Protein AF-A0A1V5TXT2-F1 (afdb_monomer)

Radius of gyration: 29.84 Å; Cα contacts (8 Å, |Δi|>4): 526; chains: 1; bounding box: 77×45×78 Å

Nearest PDB structures (foldseek):
  5nx9-assembly1_C  TM=4.075E-01  e=1.851E-10  Homo sapiens neanderthalensis
  2j91-assembly1_C  TM=4.060E-01  e=3.043E-10  Homo sapiens
  5nx8-assembly1_B  TM=3.836E-01  e=1.946E-10  Homo sapiens neanderthalensis
  2vd6-assembly1_D  TM=3.858E-01  e=4.308E-10  Homo sapiens
  5nx8-assembly1_D  TM=3.801E-01  e=7.441E-10  Homo sapiens neanderthalensis

Secondary structure (DSSP, 8-state):
-PPP-SS---TTHHHH--HHHHHHTSHHHHHHHHHHHHHHHHHHHHHTT-S--HHHHHHHHHTSS---HHHHHHHHHHHS-HHHHHHHHHHHH-TTTTTTTTTT--HHHHHHHHHHHHHHHHHHHHHHHHHHHHHHHHHHHHHHSSS-EEEEEE-TT--EEEEEESSHHHHHHHHHHHHHHHHHHHHHT-----SEEEEEEESSSSEE--TTEEEEEGGGGSSS--HHHHHHHHHHHHTTTBTTTBB--TTT-GGGTHHHHHHHHHHHHHHHH-HHHHHHHHHHHHGGGTT----S-TT--GGG--TTHHIIIIIIIHHHHHHHHHHHH-HHHHHHHHHHHHHHHTTSB--HHHHHHHHHHHHTS--HHHHHHHHSPP-

Foldseek 3Di:
DPDDQQFADDPCCVPDNDPVLRRLPGNQNLLLLLLVLQLVVLVVCVVVPHPRDPLLSVQSVVCSRVQPVVQLVVVCVVVVDNLRSSLVRSCVSRVVNSVSRQVPHDPCSSVVVSVVVSVVVVVVVVVVVVVVVVVVVVVVVVVPDDPWDWDWDAAPLQAIEIETAPDVVLRVVLRVLLSLLQNVCCVLANHQPDNAAYEYEDCDAAKDQPARYIYGHNCCSDDDDNLSVSLRSNLSSLCSQECNFANEDCFQFVLSRQLVSSLRSLVSSCVPVNDVSSVVVLCVVCVVVPPPAQPAFLRGGPVVDDDCNVVCRRHVLSVVLVVVLCVVLDRNLSSQLNNQLSVVRGNHYDYPVSSQVSSCVSSVHRCPVVNVQSRDRDD

pLDDT: mean 94.79, std 6.19, range [45.75, 98.81]

Sequence (379 aa):
MAKDTSVYVSPLVERFATAEMARLWSADRKFSTWRRCWVALAEAERELGLNVTEEQIAEMRAHLDDIDYAAAEAYERKTRHDVMAHIHAFGDVAPLARPIIHLGATSCYVGDNTDLILIREGLDLLLAKAAAVLAKLRDFALALMKEPYVETRQSAAGTAVTAFGTSKKRAVYSADAAVAALDYFSRNIGTYPYDTFFVVPFDMGGGMEYPGLVMLCERDLHGDDLSGAALVIGHEAAHQWFYSVVGSDQINAPWLDESLVEFLGFDFLRAYLGDEAAFARREARYGSLEGYKRTKRIDSALYDFAGSEYFLIVYASGCAMYDELYRELGRDAFFEALATYFNANSFSIADRDDLVAAFSEAAGGDMARWFEQRLAVPS

Structure (mmCIF, N/CA/C/O backbone):
data_AF-A0A1V5TXT2-F1
#
_entry.id   AF-A0A1V5TXT2-F1
#
loop_
_atom_site.group_PDB
_atom_site.id
_atom_site.type_symbol
_atom_site.label_atom_id
_atom_site.label_alt_id
_atom_site.label_comp_id
_atom_site.label_asym_id
_atom_site.label_entity_id
_atom_site.label_seq_id
_atom_site.pdbx_PDB_ins_code
_atom_site.Cartn_x
_atom_site.Cartn_y
_atom_site.Cartn_z
_atom_site.occupancy
_atom_site.B_iso_or_equiv
_atom_site.auth_seq_id
_atom_site.auth_comp_id
_atom_site.auth_asym_id
_atom_site.auth_atom_id
_atom_site.pdbx_PDB_model_num
ATOM 1 N N . MET A 1 1 ? 47.552 4.768 -17.319 1.00 45.75 1 MET A N 1
ATOM 2 C CA . MET A 1 1 ? 46.898 3.517 -16.878 1.00 45.75 1 MET A CA 1
ATOM 3 C C . MET A 1 1 ? 45.575 3.434 -17.613 1.00 45.75 1 MET A C 1
ATOM 5 O O . MET A 1 1 ? 44.965 4.483 -17.786 1.00 45.75 1 MET A O 1
ATOM 9 N N . ALA A 1 2 ? 45.184 2.259 -18.113 1.00 60.38 2 ALA A N 1
ATOM 10 C CA . ALA A 1 2 ? 43.850 2.091 -18.687 1.00 60.38 2 ALA A CA 1
ATOM 11 C C . ALA A 1 2 ? 42.800 2.422 -17.614 1.00 60.38 2 ALA A C 1
ATOM 13 O O . ALA A 1 2 ? 43.021 2.126 -16.437 1.00 60.38 2 ALA A O 1
ATOM 14 N N . LYS A 1 3 ? 41.714 3.096 -18.000 1.00 77.31 3 LYS A N 1
ATOM 15 C CA . LYS A 1 3 ? 40.593 3.370 -17.098 1.00 77.31 3 LYS A CA 1
ATOM 16 C C . LYS A 1 3 ? 39.949 2.029 -16.738 1.00 77.31 3 LYS A C 1
ATOM 18 O O . LYS A 1 3 ? 39.668 1.250 -17.640 1.00 77.31 3 LYS A O 1
ATOM 23 N N . ASP A 1 4 ? 39.756 1.755 -15.450 1.00 88.00 4 ASP A N 1
ATOM 24 C CA . ASP A 1 4 ? 38.988 0.585 -15.020 1.00 88.00 4 ASP A CA 1
ATOM 25 C C . ASP A 1 4 ? 37.528 0.768 -15.460 1.00 88.00 4 ASP A C 1
ATOM 27 O O . ASP A 1 4 ? 36.887 1.760 -15.103 1.00 88.00 4 ASP A O 1
ATOM 31 N N . THR A 1 5 ? 37.037 -0.143 -16.299 1.00 93.19 5 THR A N 1
ATOM 32 C CA . THR A 1 5 ? 35.681 -0.125 -16.864 1.00 93.19 5 THR A CA 1
ATOM 33 C C . THR A 1 5 ? 34.723 -1.048 -16.122 1.00 93.19 5 THR A C 1
ATOM 35 O O . THR A 1 5 ? 33.522 -1.000 -16.393 1.00 93.19 5 THR A O 1
ATOM 38 N N . SER A 1 6 ? 35.232 -1.825 -15.160 1.00 94.00 6 SER A N 1
ATOM 39 C CA . SER A 1 6 ? 34.480 -2.846 -14.429 1.00 94.00 6 SER A CA 1
ATOM 40 C C . SER A 1 6 ? 33.659 -2.282 -13.270 1.00 94.00 6 SER A C 1
ATOM 42 O O . SER A 1 6 ? 32.734 -2.936 -12.786 1.00 94.00 6 SER A O 1
ATOM 44 N N . VAL A 1 7 ? 33.939 -1.043 -12.858 1.00 94.12 7 VAL A N 1
ATOM 45 C CA . VAL A 1 7 ? 33.207 -0.311 -11.819 1.00 94.12 7 VAL A CA 1
ATOM 46 C C . VAL A 1 7 ? 32.865 1.104 -12.272 1.00 94.12 7 VAL A C 1
ATOM 48 O O . VAL A 1 7 ? 33.622 1.760 -12.988 1.00 94.12 7 VAL A O 1
ATOM 51 N N . TYR A 1 8 ? 31.712 1.601 -11.836 1.00 92.94 8 TYR A N 1
ATOM 52 C CA . TYR A 1 8 ? 31.386 3.015 -11.937 1.00 92.94 8 TYR A CA 1
ATOM 53 C C . TYR A 1 8 ? 32.219 3.819 -10.936 1.00 92.94 8 TYR A C 1
ATOM 55 O O . TYR A 1 8 ? 32.380 3.411 -9.787 1.00 92.94 8 TYR A O 1
ATOM 63 N N . VAL A 1 9 ? 32.725 4.980 -11.353 1.00 89.56 9 VAL A N 1
ATOM 64 C CA . VAL A 1 9 ? 33.600 5.815 -10.521 1.00 89.56 9 VAL A CA 1
ATOM 65 C C . VAL A 1 9 ? 32.997 7.204 -10.366 1.00 89.56 9 VAL A C 1
ATOM 67 O O . VAL A 1 9 ? 32.834 7.941 -11.338 1.00 89.56 9 VAL A O 1
ATOM 70 N N . SER A 1 10 ? 32.693 7.571 -9.123 1.00 90.81 10 SER A N 1
ATOM 71 C CA . SER A 1 10 ? 32.385 8.941 -8.716 1.00 90.81 10 SER A CA 1
ATOM 72 C C . SER A 1 10 ? 32.720 9.130 -7.230 1.00 90.81 10 SER A C 1
ATOM 74 O O . SER A 1 10 ? 32.700 8.149 -6.480 1.00 90.81 10 SER A O 1
ATOM 76 N N . PRO A 1 11 ? 32.949 10.371 -6.754 1.00 92.44 11 PRO A N 1
ATOM 77 C CA . PRO A 1 11 ? 33.232 10.627 -5.338 1.00 92.44 11 PRO A CA 1
ATOM 78 C C . PRO A 1 11 ? 32.154 10.116 -4.366 1.00 92.44 11 PRO A C 1
ATOM 80 O O . PRO A 1 11 ? 32.441 9.880 -3.194 1.00 92.44 11 PRO A O 1
ATOM 83 N N . LEU A 1 12 ? 30.907 9.968 -4.831 1.00 89.00 12 LEU A N 1
ATOM 84 C CA . LEU A 1 12 ? 29.814 9.400 -4.038 1.00 89.00 12 LEU A CA 1
ATOM 85 C C . LEU A 1 12 ? 29.870 7.871 -4.023 1.00 89.00 12 LEU A C 1
ATOM 87 O O . LEU A 1 12 ? 29.704 7.262 -2.967 1.00 89.00 12 LEU A O 1
ATOM 91 N N . VAL A 1 13 ? 30.141 7.252 -5.173 1.00 90.12 13 VAL A N 1
ATOM 92 C CA . VAL A 1 13 ? 30.219 5.791 -5.291 1.00 90.12 13 VAL A CA 1
ATOM 93 C C . VAL A 1 13 ? 31.372 5.232 -4.465 1.00 90.12 13 VAL A C 1
ATOM 95 O O . VAL A 1 13 ? 31.162 4.277 -3.725 1.00 90.12 13 VAL A O 1
ATOM 98 N N . GLU A 1 14 ? 32.534 5.885 -4.472 1.00 88.94 14 GLU A N 1
ATOM 99 C CA . GLU A 1 14 ? 33.699 5.473 -3.672 1.00 88.94 14 GLU A CA 1
ATOM 100 C C . GLU A 1 14 ? 33.446 5.489 -2.155 1.00 88.94 14 GLU A C 1
ATOM 102 O O . GLU A 1 14 ? 34.119 4.782 -1.407 1.00 88.94 14 GLU A O 1
ATOM 107 N N . ARG A 1 15 ? 32.486 6.297 -1.686 1.00 90.69 15 ARG A N 1
ATOM 108 C CA . ARG A 1 15 ? 32.181 6.455 -0.256 1.00 90.69 15 ARG A CA 1
ATOM 109 C C . ARG A 1 15 ? 31.021 5.593 0.219 1.00 90.69 15 ARG A C 1
ATOM 111 O O . ARG A 1 15 ? 31.038 5.154 1.365 1.00 90.69 15 ARG A O 1
ATOM 118 N N . PHE A 1 16 ? 30.002 5.412 -0.618 1.00 89.81 16 PHE A N 1
ATOM 119 C CA . PHE A 1 16 ? 28.700 4.909 -0.169 1.00 89.81 16 PHE A CA 1
ATOM 120 C C . PHE A 1 16 ? 28.217 3.667 -0.912 1.00 89.81 16 PHE A C 1
ATOM 122 O O . PHE A 1 16 ? 27.402 2.919 -0.372 1.00 89.81 16 PHE A O 1
ATOM 129 N N . ALA A 1 17 ? 28.673 3.432 -2.144 1.00 90.81 17 ALA A N 1
ATOM 130 C CA . ALA A 1 17 ? 28.147 2.330 -2.932 1.00 90.81 17 ALA A CA 1
ATOM 131 C C . ALA A 1 17 ? 28.806 1.007 -2.538 1.00 90.81 17 ALA A C 1
ATOM 133 O O . ALA A 1 17 ? 30.019 0.902 -2.367 1.00 90.81 17 ALA A O 1
ATOM 134 N N . THR A 1 18 ? 27.997 -0.046 -2.461 1.00 93.06 18 THR A N 1
ATOM 135 C CA . THR A 1 18 ? 28.538 -1.407 -2.392 1.00 93.06 18 THR A CA 1
ATOM 136 C C . THR A 1 18 ? 29.238 -1.780 -3.699 1.00 93.06 18 THR A C 1
ATOM 138 O O . THR A 1 18 ? 28.861 -1.296 -4.767 1.00 93.06 18 THR A O 1
ATOM 141 N N . ALA A 1 19 ? 30.207 -2.698 -3.634 1.00 93.69 19 ALA A N 1
ATOM 142 C CA . ALA A 1 19 ? 30.927 -3.173 -4.817 1.00 93.69 19 ALA A CA 1
ATOM 143 C C . ALA A 1 19 ? 29.996 -3.772 -5.891 1.00 93.69 19 ALA A C 1
ATOM 145 O O . ALA A 1 19 ? 30.265 -3.645 -7.080 1.00 93.69 19 ALA A O 1
ATOM 146 N N . GLU A 1 20 ? 28.893 -4.404 -5.482 1.00 94.88 20 GLU A N 1
ATOM 147 C CA . GLU A 1 20 ? 27.869 -4.952 -6.385 1.00 94.88 20 GLU A CA 1
ATOM 148 C C . GLU A 1 20 ? 27.181 -3.843 -7.185 1.00 94.88 20 GLU A C 1
ATOM 150 O O . GLU A 1 20 ? 27.159 -3.895 -8.411 1.00 94.88 20 GLU A O 1
ATOM 155 N N . MET A 1 21 ? 26.702 -2.804 -6.494 1.00 95.62 21 MET A N 1
ATOM 156 C CA . MET A 1 21 ? 26.059 -1.650 -7.126 1.00 95.62 21 MET A CA 1
ATOM 157 C C . MET A 1 21 ? 27.046 -0.885 -8.020 1.00 95.62 21 MET A C 1
ATOM 159 O O . MET A 1 21 ? 26.708 -0.515 -9.138 1.00 95.62 21 MET A O 1
ATOM 163 N N . ALA A 1 22 ? 28.291 -0.693 -7.576 1.00 95.75 22 ALA A N 1
ATOM 164 C CA . ALA A 1 22 ? 29.312 -0.028 -8.387 1.00 95.75 22 ALA A CA 1
ATOM 165 C C . ALA A 1 22 ? 29.625 -0.800 -9.681 1.00 95.75 22 ALA A C 1
ATOM 167 O O . ALA A 1 22 ? 29.788 -0.184 -10.733 1.00 95.75 22 ALA A O 1
ATOM 168 N N . ARG A 1 23 ? 29.676 -2.139 -9.627 1.00 96.31 23 ARG A N 1
ATOM 169 C CA . ARG A 1 23 ? 29.840 -2.982 -10.821 1.00 96.31 23 ARG A CA 1
ATOM 170 C C . ARG A 1 23 ? 28.632 -2.923 -11.747 1.00 96.31 23 ARG A C 1
ATOM 172 O O . ARG A 1 23 ? 28.827 -2.910 -12.953 1.00 96.31 23 ARG A O 1
ATOM 179 N N . LEU A 1 24 ? 27.411 -2.879 -11.209 1.00 96.69 24 LEU A N 1
ATOM 180 C CA . LEU A 1 24 ? 26.180 -2.839 -12.004 1.00 96.69 24 LEU A CA 1
ATOM 181 C C . LEU A 1 24 ? 26.123 -1.621 -12.937 1.00 96.69 24 LEU A C 1
ATOM 183 O O . LEU A 1 24 ? 25.727 -1.745 -14.090 1.00 96.69 24 LEU A O 1
ATOM 187 N N . TRP A 1 25 ? 26.574 -0.467 -12.452 1.00 96.19 25 TRP A N 1
ATOM 188 C CA . TRP A 1 25 ? 26.575 0.792 -13.204 1.00 96.19 25 TRP A CA 1
ATOM 189 C C . TRP A 1 25 ? 27.861 1.034 -14.006 1.00 96.19 25 TRP A C 1
ATOM 191 O O . TRP A 1 25 ? 28.105 2.144 -14.481 1.00 96.19 25 TRP A O 1
ATOM 201 N N . SER A 1 26 ? 28.722 0.025 -14.129 1.00 96.50 26 SER A N 1
ATOM 202 C CA . SER A 1 26 ? 30.001 0.152 -14.819 1.00 96.50 26 SER A CA 1
ATOM 203 C C . SER A 1 26 ? 29.845 0.325 -16.332 1.00 96.50 26 SER A C 1
ATOM 205 O O . SER A 1 26 ? 28.794 0.042 -16.914 1.00 96.50 26 SER A O 1
ATOM 207 N N . ALA A 1 27 ? 30.918 0.772 -16.990 1.00 96.38 27 ALA A N 1
ATOM 208 C CA . ALA A 1 27 ? 30.947 0.844 -18.448 1.00 96.38 27 ALA A CA 1
ATOM 209 C C . ALA A 1 27 ? 30.766 -0.554 -19.065 1.00 96.38 27 ALA A C 1
ATOM 211 O O . ALA A 1 27 ? 29.972 -0.701 -19.995 1.00 96.38 27 ALA A O 1
ATOM 212 N N . ASP A 1 28 ? 31.403 -1.579 -18.485 1.00 97.00 28 ASP A N 1
ATOM 213 C CA . ASP A 1 28 ? 31.273 -2.965 -18.946 1.00 97.00 28 ASP A CA 1
ATOM 214 C C . ASP A 1 28 ? 29.816 -3.417 -18.918 1.00 97.00 28 ASP A C 1
ATOM 216 O O . ASP A 1 28 ? 29.315 -3.951 -19.907 1.00 97.00 28 ASP A O 1
ATOM 220 N N . ARG A 1 29 ? 29.083 -3.149 -17.830 1.00 97.56 29 ARG A N 1
ATOM 221 C CA . ARG A 1 29 ? 27.659 -3.501 -17.740 1.00 97.56 29 ARG A CA 1
ATOM 222 C C . ARG A 1 29 ? 26.795 -2.692 -18.695 1.00 97.56 29 ARG A C 1
ATOM 224 O O . ARG A 1 29 ? 25.977 -3.291 -19.391 1.00 97.56 29 ARG A O 1
ATOM 231 N N . LYS A 1 30 ? 26.998 -1.377 -18.795 1.00 97.38 30 LYS A N 1
ATOM 232 C CA . LYS A 1 30 ? 26.235 -0.522 -19.716 1.00 97.38 30 LYS A CA 1
ATOM 233 C C . LYS A 1 30 ? 26.370 -1.003 -21.161 1.00 97.38 30 LYS A C 1
ATOM 235 O O . LYS A 1 30 ? 25.377 -1.322 -21.810 1.00 97.38 30 LYS A O 1
ATOM 240 N N . PHE A 1 31 ? 27.593 -1.084 -21.670 1.00 97.88 31 PHE A N 1
ATOM 241 C CA . PHE A 1 31 ? 27.813 -1.328 -23.094 1.00 97.88 31 PHE A CA 1
ATOM 242 C C . PHE A 1 31 ? 27.640 -2.800 -23.485 1.00 97.88 31 PHE A C 1
ATOM 244 O O . PHE A 1 31 ? 27.242 -3.087 -24.613 1.00 97.88 31 PHE A O 1
ATOM 251 N N . SER A 1 32 ? 27.844 -3.741 -22.561 1.00 98.19 32 SER A N 1
ATOM 252 C CA . SER A 1 32 ? 27.487 -5.143 -22.804 1.00 98.19 32 SER A CA 1
ATOM 253 C C . SER A 1 32 ? 25.967 -5.357 -22.801 1.00 98.19 32 SER A C 1
ATOM 255 O O . SER A 1 32 ? 25.457 -6.228 -23.511 1.00 98.19 32 SER A O 1
ATOM 257 N N . THR A 1 33 ? 25.214 -4.536 -22.058 1.00 98.50 33 THR A N 1
ATOM 258 C CA . THR A 1 33 ? 23.745 -4.501 -22.130 1.00 98.50 33 THR A CA 1
ATOM 259 C C . THR A 1 33 ? 23.278 -3.885 -23.447 1.00 98.50 33 THR A C 1
ATOM 261 O O . THR A 1 33 ? 22.388 -4.443 -24.077 1.00 98.50 33 THR A O 1
ATOM 264 N N . TRP A 1 34 ? 23.950 -2.842 -23.952 1.00 98.50 34 TRP A N 1
ATOM 265 C CA . TRP A 1 34 ? 23.673 -2.292 -25.289 1.00 98.50 34 TRP A CA 1
ATOM 266 C C . TRP A 1 34 ? 23.773 -3.359 -26.381 1.00 98.50 34 TRP A C 1
ATOM 268 O O . TRP A 1 34 ? 22.860 -3.501 -27.196 1.00 98.50 34 TRP A O 1
ATOM 278 N N . ARG A 1 35 ? 24.850 -4.159 -26.365 1.00 98.56 35 ARG A N 1
ATOM 279 C CA . ARG A 1 35 ? 25.027 -5.269 -27.313 1.00 98.56 35 ARG A CA 1
ATOM 280 C C . ARG A 1 35 ? 23.907 -6.307 -27.200 1.00 98.56 35 ARG A C 1
ATOM 282 O O . ARG A 1 35 ? 23.384 -6.735 -28.225 1.00 98.56 35 ARG A O 1
ATOM 289 N N . ARG A 1 36 ? 23.475 -6.648 -25.980 1.00 98.56 36 ARG A N 1
ATOM 290 C CA . ARG A 1 36 ? 22.319 -7.535 -25.740 1.00 98.56 36 ARG A CA 1
ATOM 291 C C . ARG A 1 36 ? 21.001 -6.944 -26.253 1.00 98.56 36 ARG A C 1
ATOM 293 O O . ARG A 1 36 ? 20.228 -7.674 -26.862 1.00 98.56 36 ARG A O 1
ATOM 300 N N . CYS A 1 37 ? 20.762 -5.642 -26.079 1.00 98.50 37 CYS A N 1
ATOM 301 C CA . CYS A 1 37 ? 19.596 -4.965 -26.651 1.00 98.50 37 CYS A CA 1
ATOM 302 C C . CYS A 1 37 ? 19.606 -5.030 -28.184 1.00 98.50 37 CYS A C 1
ATOM 304 O O . CYS A 1 37 ? 18.587 -5.345 -28.782 1.00 98.50 37 CYS A O 1
ATOM 306 N N . TRP A 1 38 ? 20.745 -4.797 -28.843 1.00 98.62 38 TRP A N 1
ATOM 307 C CA . TRP A 1 38 ? 20.820 -4.938 -30.303 1.00 98.62 38 TRP A CA 1
ATOM 308 C C . TRP A 1 38 ? 20.618 -6.377 -30.782 1.00 98.62 38 TRP A C 1
ATOM 310 O O . TRP A 1 38 ? 20.016 -6.571 -31.832 1.00 98.62 38 TRP A O 1
ATOM 320 N N . VAL A 1 39 ? 21.078 -7.378 -30.026 1.00 98.69 39 VAL A N 1
ATOM 321 C CA . VAL A 1 39 ? 20.761 -8.785 -30.318 1.00 98.69 39 VAL A CA 1
ATOM 322 C C . VAL A 1 39 ? 19.252 -9.029 -30.225 1.00 98.69 39 VAL A C 1
ATOM 324 O O . VAL A 1 39 ? 18.678 -9.568 -31.165 1.00 98.69 39 VAL A O 1
ATOM 327 N N . ALA A 1 40 ? 18.600 -8.570 -29.153 1.00 98.44 40 ALA A N 1
ATOM 328 C CA . ALA A 1 40 ? 17.153 -8.713 -28.983 1.00 98.44 40 ALA A CA 1
ATOM 329 C C . ALA A 1 40 ? 16.355 -7.989 -30.084 1.00 98.44 40 ALA A C 1
ATOM 331 O O . ALA A 1 40 ? 15.336 -8.497 -30.546 1.00 98.44 40 ALA A O 1
ATOM 332 N N . LEU A 1 41 ? 16.831 -6.824 -30.540 1.00 98.44 41 LEU A N 1
ATOM 333 C CA . LEU A 1 41 ? 16.261 -6.118 -31.688 1.00 98.44 41 LEU A CA 1
ATOM 334 C C . LEU A 1 41 ? 16.329 -6.975 -32.954 1.00 98.44 41 LEU A C 1
ATOM 336 O O . LEU A 1 41 ? 15.306 -7.195 -33.592 1.00 98.44 41 LEU A O 1
ATOM 340 N N . ALA A 1 42 ? 17.517 -7.488 -33.284 1.00 98.56 42 ALA A N 1
ATOM 341 C CA . ALA A 1 42 ? 17.733 -8.305 -34.474 1.00 98.56 42 ALA A CA 1
ATOM 342 C C . ALA A 1 42 ? 16.903 -9.603 -34.442 1.00 98.56 42 ALA A C 1
ATOM 344 O O . ALA A 1 42 ? 16.357 -10.019 -35.463 1.00 98.56 42 ALA A O 1
ATOM 345 N N . GLU A 1 43 ? 16.766 -10.227 -33.269 1.00 98.56 43 GLU A N 1
ATOM 346 C CA . GLU A 1 43 ? 15.893 -11.387 -33.052 1.00 98.56 43 GLU A CA 1
ATOM 347 C C . GLU A 1 43 ? 14.426 -11.047 -33.338 1.00 98.56 43 GLU A C 1
ATOM 349 O O . GLU A 1 43 ? 13.789 -11.733 -34.138 1.00 98.56 43 GLU A O 1
ATOM 354 N N . ALA A 1 44 ? 13.913 -9.952 -32.770 1.00 98.31 44 ALA A N 1
ATOM 355 C CA . ALA A 1 44 ? 12.540 -9.509 -32.998 1.00 98.31 44 ALA A CA 1
ATOM 356 C C . ALA A 1 44 ? 12.284 -9.132 -34.470 1.00 98.31 44 ALA A C 1
ATOM 358 O O . ALA A 1 44 ? 11.255 -9.488 -35.042 1.00 98.31 44 ALA A O 1
ATOM 359 N N . GLU A 1 45 ? 13.226 -8.447 -35.119 1.00 98.44 45 GLU A N 1
ATOM 360 C CA . GLU A 1 45 ? 13.141 -8.108 -36.541 1.00 98.44 45 GLU A CA 1
ATOM 361 C C . GLU A 1 45 ? 13.097 -9.361 -37.425 1.00 98.44 45 GLU A C 1
ATOM 363 O O . GLU A 1 45 ? 12.285 -9.440 -38.352 1.00 98.44 45 GLU A O 1
ATOM 368 N N . ARG A 1 46 ? 13.919 -10.372 -37.116 1.00 98.19 46 ARG A N 1
ATOM 369 C CA . ARG A 1 46 ? 13.897 -11.672 -37.796 1.00 98.19 46 ARG A CA 1
ATOM 370 C C . ARG A 1 46 ? 12.560 -12.387 -37.602 1.00 98.19 46 ARG A C 1
ATOM 372 O O . ARG A 1 46 ? 12.005 -12.893 -38.576 1.00 98.19 46 ARG A O 1
ATOM 379 N N . GLU A 1 47 ? 12.035 -12.424 -36.378 1.00 98.31 47 GLU A N 1
ATOM 380 C CA . GLU A 1 47 ? 10.725 -13.019 -36.067 1.00 98.31 47 GLU A CA 1
ATOM 381 C C . GLU A 1 47 ? 9.583 -12.346 -36.841 1.00 98.31 47 GLU A C 1
ATOM 383 O O . GLU A 1 47 ? 8.649 -13.016 -37.282 1.00 98.31 47 GLU A O 1
ATOM 388 N N . LEU A 1 48 ? 9.692 -11.037 -37.078 1.00 97.94 48 LEU A N 1
ATOM 389 C CA . LEU A 1 48 ? 8.748 -10.249 -37.874 1.00 97.94 48 LEU A CA 1
ATOM 390 C C . LEU A 1 48 ? 8.977 -10.347 -39.395 1.00 97.94 48 LEU A C 1
ATOM 392 O O . LEU A 1 48 ? 8.211 -9.768 -40.168 1.00 97.94 48 LEU A O 1
ATOM 396 N N . GLY A 1 49 ? 9.991 -11.093 -39.845 1.00 97.31 49 GLY A N 1
ATOM 397 C CA . GLY A 1 49 ? 10.249 -11.380 -41.258 1.00 97.31 49 GLY A CA 1
ATOM 398 C C . GLY A 1 49 ? 11.162 -10.385 -41.980 1.00 97.31 49 GLY A C 1
ATOM 399 O O . GLY A 1 49 ? 11.195 -10.389 -43.214 1.00 97.31 49 GLY A O 1
ATOM 400 N N . LEU A 1 50 ? 11.907 -9.536 -41.261 1.00 97.56 50 LEU A N 1
ATOM 401 C CA . LEU A 1 50 ? 12.967 -8.729 -41.871 1.00 97.56 50 LEU A CA 1
ATOM 402 C C . LEU A 1 50 ? 14.132 -9.626 -42.315 1.00 97.56 50 LEU A C 1
ATOM 404 O O . LEU A 1 50 ? 14.325 -10.738 -41.823 1.00 97.56 50 LEU A O 1
ATOM 408 N N . ASN A 1 51 ? 14.929 -9.130 -43.265 1.00 97.12 51 ASN A N 1
ATOM 409 C CA . ASN A 1 51 ? 16.088 -9.843 -43.806 1.00 97.12 51 ASN A CA 1
ATOM 410 C C . ASN A 1 51 ? 17.279 -9.825 -42.827 1.00 97.12 51 ASN A C 1
ATOM 412 O O . ASN A 1 51 ? 18.297 -9.183 -43.085 1.00 97.12 51 ASN A O 1
ATOM 416 N N . VAL A 1 52 ? 17.114 -10.516 -41.702 1.00 98.31 52 VAL A N 1
ATOM 417 C CA . VAL A 1 52 ? 18.108 -10.742 -40.652 1.00 98.31 52 VAL A CA 1
ATOM 418 C C . VAL A 1 52 ? 18.376 -12.244 -40.577 1.00 98.31 52 VAL A C 1
ATOM 420 O O . VAL A 1 52 ? 17.449 -13.037 -40.391 1.00 98.31 52 VAL A O 1
ATOM 423 N N . THR A 1 53 ? 19.632 -12.660 -40.744 1.00 98.31 53 THR A N 1
ATOM 424 C CA . THR A 1 53 ? 19.997 -14.087 -40.735 1.00 98.31 53 THR A CA 1
ATOM 425 C C . THR A 1 53 ? 20.423 -14.562 -39.347 1.00 98.31 53 THR A C 1
ATOM 427 O O . THR A 1 53 ? 20.870 -13.779 -38.507 1.00 98.31 53 THR A O 1
ATOM 430 N N . GLU A 1 54 ? 20.305 -15.869 -39.096 1.00 98.19 54 GLU A N 1
ATOM 431 C CA . GLU A 1 54 ? 20.737 -16.455 -37.820 1.00 98.19 54 GLU A CA 1
ATOM 432 C C . GLU A 1 54 ? 22.253 -16.332 -37.629 1.00 98.19 54 GLU A C 1
ATOM 434 O O . GLU A 1 54 ? 22.724 -16.135 -36.515 1.00 98.19 54 GLU A O 1
ATOM 439 N N . GLU A 1 55 ? 23.028 -16.384 -38.714 1.00 98.44 55 GLU A N 1
ATOM 440 C CA . GLU A 1 55 ? 24.480 -16.206 -38.682 1.00 98.44 55 GLU A CA 1
ATOM 441 C C . GLU A 1 55 ? 24.870 -14.799 -38.217 1.00 98.44 55 GLU A C 1
ATOM 443 O O . GLU A 1 55 ? 25.826 -14.659 -37.457 1.00 98.44 55 GLU A O 1
ATOM 448 N N . GLN A 1 56 ? 24.116 -13.766 -38.615 1.00 98.62 56 GLN A N 1
ATOM 449 C CA . GLN A 1 56 ? 24.344 -12.399 -38.139 1.00 98.62 56 GLN A CA 1
ATOM 450 C C . GLN A 1 56 ? 24.067 -12.288 -36.633 1.00 98.62 56 GLN A C 1
ATOM 452 O O . GLN A 1 56 ? 24.894 -11.765 -35.889 1.00 98.62 56 GLN A O 1
ATOM 457 N N . ILE A 1 57 ? 22.941 -12.834 -36.159 1.00 98.69 57 ILE A N 1
ATOM 458 C CA . ILE A 1 57 ? 22.590 -12.840 -34.728 1.00 98.69 57 ILE A CA 1
ATOM 459 C C . ILE A 1 57 ? 23.628 -13.633 -33.915 1.00 98.69 57 ILE A C 1
ATOM 461 O O . ILE A 1 57 ? 24.058 -13.193 -32.846 1.00 98.69 57 ILE A O 1
ATOM 465 N N . ALA A 1 58 ? 24.068 -14.789 -34.419 1.00 98.62 58 ALA A N 1
ATOM 466 C CA . ALA A 1 58 ? 25.086 -15.614 -33.777 1.00 98.62 58 ALA A CA 1
ATOM 467 C C . ALA A 1 58 ? 26.436 -14.887 -33.664 1.00 98.62 58 ALA A C 1
ATOM 469 O O . ALA A 1 58 ? 27.076 -14.958 -32.614 1.00 98.62 58 ALA A O 1
ATOM 470 N N . GLU A 1 59 ? 26.843 -14.149 -34.702 1.00 98.38 59 GLU A N 1
ATOM 471 C CA . GLU A 1 59 ? 28.058 -13.326 -34.681 1.00 98.38 59 GLU A CA 1
ATOM 472 C C . GLU A 1 59 ? 27.964 -12.213 -33.624 1.00 98.38 59 GLU A C 1
ATOM 474 O O . GLU A 1 59 ? 28.897 -12.023 -32.846 1.00 98.38 59 GLU A O 1
ATOM 479 N N . MET A 1 60 ? 26.813 -11.540 -33.502 1.00 98.56 60 MET A N 1
ATOM 480 C CA . MET A 1 60 ? 26.593 -10.542 -32.444 1.00 98.56 60 MET A CA 1
ATOM 481 C C . MET A 1 60 ? 26.685 -11.157 -31.039 1.00 98.56 60 MET A C 1
ATOM 483 O O . MET A 1 60 ? 27.329 -10.591 -30.153 1.00 98.56 60 MET A O 1
ATOM 487 N N . ARG A 1 61 ? 26.070 -12.328 -30.820 1.00 98.56 61 ARG A N 1
ATOM 488 C CA . ARG A 1 61 ? 26.089 -13.037 -29.524 1.00 98.56 61 ARG A CA 1
ATOM 489 C C . ARG A 1 61 ? 27.491 -13.497 -29.109 1.00 98.56 61 ARG A C 1
ATOM 491 O O . ARG A 1 61 ? 27.761 -13.584 -27.913 1.00 98.56 61 ARG A O 1
ATOM 498 N N . ALA A 1 62 ? 28.380 -13.782 -30.060 1.00 98.38 62 ALA A N 1
ATOM 499 C CA . ALA A 1 62 ? 29.762 -14.172 -29.769 1.00 98.38 62 ALA A CA 1
ATOM 500 C C . ALA A 1 62 ? 30.589 -13.033 -29.147 1.00 98.38 62 ALA A C 1
ATOM 502 O O . ALA A 1 62 ? 31.573 -13.297 -28.458 1.00 98.38 62 ALA A O 1
ATOM 503 N N . HIS A 1 63 ? 30.156 -11.787 -29.346 1.00 98.06 63 HIS A N 1
ATOM 504 C CA . HIS A 1 63 ? 30.894 -10.586 -28.983 1.00 98.06 63 HIS A CA 1
ATOM 505 C C . HIS A 1 63 ? 30.080 -9.685 -28.039 1.00 98.06 63 HIS A C 1
ATOM 507 O O . HIS A 1 63 ? 29.939 -8.493 -28.281 1.00 98.06 63 HIS A O 1
ATOM 513 N N . LEU A 1 64 ? 29.469 -10.215 -26.971 1.00 98.19 64 LEU A N 1
ATOM 514 C CA . LEU A 1 64 ? 28.648 -9.396 -26.055 1.00 98.19 64 LEU A CA 1
ATOM 515 C C . LEU A 1 64 ? 29.458 -8.643 -24.991 1.00 98.19 64 LEU A C 1
ATOM 517 O O . LEU A 1 64 ? 29.078 -7.535 -24.613 1.00 98.19 64 LEU A O 1
ATOM 521 N N . ASP A 1 65 ? 30.551 -9.235 -24.511 1.00 97.06 65 ASP A N 1
ATOM 522 C CA . ASP A 1 65 ? 31.279 -8.768 -23.321 1.00 97.06 65 ASP A CA 1
ATOM 523 C C . ASP A 1 65 ? 32.738 -8.352 -23.618 1.00 97.06 65 ASP A C 1
ATOM 525 O O . ASP A 1 65 ? 33.437 -7.849 -22.742 1.00 97.06 65 ASP A O 1
ATOM 529 N N . ASP A 1 66 ? 33.209 -8.509 -24.858 1.00 95.81 66 ASP A N 1
ATOM 530 C CA . ASP A 1 66 ? 34.559 -8.165 -25.324 1.00 95.81 66 ASP A CA 1
ATOM 531 C C . ASP A 1 66 ? 34.598 -6.771 -25.980 1.00 95.81 66 ASP A C 1
ATOM 533 O O . ASP A 1 66 ? 34.715 -6.578 -27.195 1.00 95.81 66 ASP A O 1
ATOM 537 N N . ILE A 1 67 ? 34.427 -5.745 -25.155 1.00 96.62 67 ILE A N 1
ATOM 538 C CA . ILE A 1 67 ? 34.261 -4.371 -25.631 1.00 96.62 67 ILE A CA 1
ATOM 539 C C . ILE A 1 67 ? 35.622 -3.732 -25.917 1.00 96.62 67 ILE A C 1
ATOM 541 O O . ILE A 1 67 ? 36.409 -3.482 -25.006 1.00 96.62 67 ILE A O 1
ATOM 545 N N . ASP A 1 68 ? 35.882 -3.401 -27.185 1.00 96.44 68 ASP A N 1
ATOM 546 C CA . ASP A 1 68 ? 37.038 -2.584 -27.563 1.00 96.44 68 ASP A CA 1
ATOM 547 C C . ASP A 1 68 ? 36.737 -1.094 -27.340 1.00 96.44 68 ASP A C 1
ATOM 549 O O . ASP A 1 68 ? 36.244 -0.372 -28.215 1.00 96.44 68 ASP A O 1
ATOM 553 N N . TYR A 1 69 ? 37.036 -0.628 -26.130 1.00 96.12 69 TYR A N 1
ATOM 554 C CA . TYR A 1 69 ? 36.874 0.773 -25.747 1.00 96.12 69 TYR A CA 1
ATOM 555 C C . TYR A 1 69 ? 37.774 1.727 -26.535 1.00 96.12 69 TYR A C 1
ATOM 557 O O . TYR A 1 69 ? 37.378 2.863 -26.787 1.00 96.12 69 TYR A O 1
ATOM 565 N N . ALA A 1 70 ? 38.958 1.286 -26.969 1.00 96.38 70 ALA A N 1
ATOM 566 C CA . ALA A 1 70 ? 39.855 2.136 -27.746 1.00 96.38 70 ALA A CA 1
ATOM 567 C C . ALA A 1 70 ? 39.281 2.404 -29.147 1.00 96.38 70 ALA A C 1
ATOM 569 O O . ALA A 1 70 ? 39.352 3.537 -29.640 1.00 96.38 70 ALA A O 1
ATOM 570 N N . ALA A 1 71 ? 38.669 1.388 -29.765 1.00 97.19 71 ALA A N 1
ATOM 571 C CA . ALA A 1 71 ? 37.926 1.536 -31.012 1.00 97.19 71 ALA A CA 1
ATOM 572 C C . ALA A 1 71 ? 36.704 2.450 -30.832 1.00 97.19 71 ALA A C 1
ATOM 574 O O . ALA A 1 71 ? 36.534 3.393 -31.611 1.00 97.19 71 ALA A O 1
ATOM 575 N N . ALA A 1 72 ? 35.901 2.235 -29.783 1.00 97.31 72 ALA A N 1
ATOM 576 C CA . ALA A 1 72 ? 34.744 3.080 -29.480 1.00 97.31 72 ALA A CA 1
ATOM 577 C C . ALA A 1 72 ?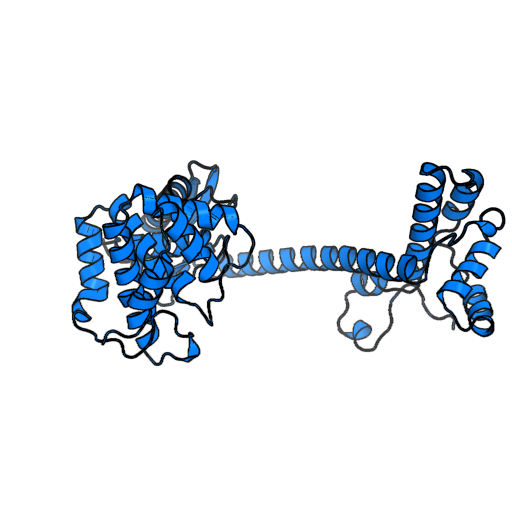 35.148 4.557 -29.302 1.00 97.31 72 ALA A C 1
ATOM 579 O O . ALA A 1 72 ? 34.629 5.421 -30.004 1.00 97.31 72 ALA A O 1
ATOM 580 N N . GLU A 1 73 ? 36.165 4.864 -28.493 1.00 96.81 73 GLU A N 1
ATOM 581 C CA . GLU A 1 73 ? 36.673 6.236 -28.328 1.00 96.81 73 GLU A CA 1
ATOM 582 C C . GLU A 1 73 ? 37.172 6.848 -29.652 1.00 96.81 73 GLU A C 1
ATOM 584 O O . GLU A 1 73 ? 37.019 8.048 -29.906 1.00 96.81 73 GLU A O 1
ATOM 589 N N . ALA A 1 74 ? 37.789 6.045 -30.526 1.00 97.69 74 ALA A N 1
ATOM 590 C CA . ALA A 1 74 ? 38.247 6.508 -31.832 1.00 97.69 74 ALA A CA 1
ATOM 591 C C . ALA A 1 74 ? 37.085 6.866 -32.769 1.00 97.69 74 ALA A C 1
ATOM 593 O O . ALA A 1 74 ? 37.187 7.860 -33.498 1.00 97.69 74 ALA A O 1
ATOM 594 N N . TYR A 1 75 ? 35.991 6.103 -32.748 1.00 98.25 75 TYR A N 1
ATOM 595 C CA . TYR A 1 75 ? 34.776 6.449 -33.482 1.00 98.25 75 TYR A CA 1
ATOM 596 C C . TYR A 1 75 ? 34.027 7.614 -32.848 1.00 98.25 75 TYR A C 1
ATOM 598 O O . TYR A 1 75 ? 33.519 8.459 -33.583 1.00 98.25 75 TYR A O 1
ATOM 606 N N . GLU A 1 76 ? 33.996 7.725 -31.524 1.00 97.50 76 GLU A N 1
ATOM 607 C CA . GLU A 1 76 ? 33.327 8.826 -30.828 1.00 97.50 76 GLU A CA 1
ATOM 608 C C . GLU A 1 76 ? 33.985 10.168 -31.162 1.00 97.50 76 GLU A C 1
ATOM 610 O O . GLU A 1 76 ? 33.295 11.137 -31.468 1.00 97.50 76 GLU A O 1
ATOM 615 N N . ARG A 1 77 ? 35.321 10.223 -31.265 1.00 97.44 77 ARG A N 1
ATOM 616 C CA . ARG A 1 77 ? 36.032 11.425 -31.748 1.00 97.44 77 ARG A CA 1
ATOM 617 C C . ARG A 1 77 ? 35.590 11.877 -33.147 1.00 97.44 77 ARG A C 1
ATOM 619 O O . ARG A 1 77 ? 35.670 13.069 -33.447 1.00 97.44 77 ARG A O 1
ATOM 626 N N . LYS A 1 78 ? 35.150 10.947 -34.003 1.00 96.88 78 LYS A N 1
ATOM 627 C CA . LYS A 1 78 ? 34.689 11.228 -35.375 1.00 96.88 78 LYS A CA 1
ATOM 628 C C . LYS A 1 78 ? 33.201 11.572 -35.421 1.00 96.88 78 LYS A C 1
ATOM 630 O O . LYS A 1 78 ? 32.819 12.541 -36.066 1.00 96.88 78 LYS A O 1
ATOM 635 N N . THR A 1 79 ? 32.381 10.768 -34.755 1.00 95.38 79 THR A N 1
ATOM 636 C CA . THR A 1 79 ? 30.912 10.844 -34.791 1.00 95.38 79 THR A CA 1
ATOM 637 C C . THR A 1 79 ? 30.353 11.877 -33.819 1.00 95.38 79 THR A C 1
ATOM 639 O O . THR A 1 79 ? 29.256 12.380 -34.035 1.00 95.38 79 THR A O 1
ATOM 642 N N . ARG A 1 80 ? 31.108 12.204 -32.760 1.00 95.69 80 ARG A N 1
ATOM 643 C CA . ARG A 1 80 ? 30.668 12.988 -31.596 1.00 95.69 80 ARG A CA 1
ATOM 644 C C . ARG A 1 80 ? 29.384 12.433 -30.968 1.00 95.69 80 ARG A C 1
ATOM 646 O O . ARG A 1 80 ? 28.569 13.199 -30.463 1.00 95.69 80 ARG A O 1
ATOM 653 N N . HIS A 1 81 ? 29.208 11.113 -31.043 1.00 95.44 81 HIS A N 1
ATOM 654 C CA . HIS A 1 81 ? 28.029 10.409 -30.558 1.00 95.44 81 HIS A CA 1
ATOM 655 C C . HIS A 1 81 ? 28.413 9.001 -30.084 1.00 95.44 81 HIS A C 1
ATOM 657 O O . HIS A 1 81 ? 28.874 8.172 -30.868 1.00 95.44 81 HIS A O 1
ATOM 663 N N . ASP A 1 82 ? 28.174 8.719 -28.807 1.00 95.19 82 ASP A N 1
ATOM 664 C CA . ASP A 1 82 ? 28.523 7.463 -28.131 1.00 95.19 82 ASP A CA 1
ATOM 665 C C . ASP A 1 82 ? 27.835 6.224 -28.737 1.00 95.19 82 ASP A C 1
ATOM 667 O O . ASP A 1 82 ? 28.508 5.259 -29.090 1.00 95.19 82 ASP A O 1
ATOM 671 N N . VAL A 1 83 ? 26.515 6.251 -28.949 1.00 97.19 83 VAL A N 1
ATOM 672 C CA . VAL A 1 83 ? 25.763 5.153 -29.585 1.00 97.19 83 VAL A CA 1
ATOM 673 C C . VAL A 1 83 ? 26.343 4.815 -30.955 1.00 97.19 83 VAL A C 1
ATOM 675 O O . VAL A 1 83 ? 26.697 3.664 -31.200 1.00 97.19 83 VAL A O 1
ATOM 678 N N . MET A 1 84 ? 26.535 5.814 -31.822 1.00 97.31 84 MET A N 1
ATOM 679 C CA . MET A 1 84 ? 27.128 5.594 -33.146 1.00 97.31 84 MET A CA 1
ATOM 680 C C . MET A 1 84 ? 28.542 5.020 -33.058 1.00 97.31 84 MET A C 1
ATOM 682 O O . MET A 1 84 ? 28.909 4.144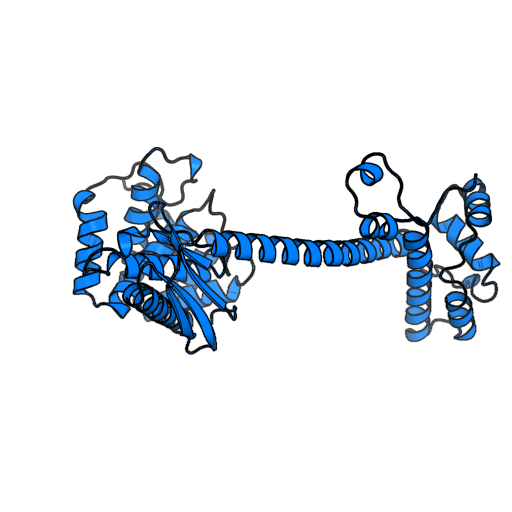 -33.842 1.00 97.31 84 MET A O 1
ATOM 686 N N . ALA A 1 85 ? 29.335 5.476 -32.092 1.00 97.94 85 ALA A N 1
ATOM 687 C CA . ALA A 1 85 ? 30.675 4.963 -31.874 1.00 97.94 85 ALA A CA 1
ATOM 688 C C . ALA A 1 85 ? 30.684 3.478 -31.489 1.00 97.94 85 ALA A C 1
ATOM 690 O O . ALA A 1 85 ? 31.443 2.693 -32.063 1.00 97.94 85 ALA A O 1
ATOM 691 N N . HIS A 1 86 ? 29.799 3.081 -30.573 1.00 98.12 86 HIS A N 1
ATOM 692 C CA . HIS A 1 86 ? 29.659 1.693 -30.146 1.00 98.12 86 HIS A CA 1
ATOM 693 C C . HIS A 1 86 ? 29.041 0.794 -31.229 1.00 98.12 86 HIS A C 1
ATOM 695 O O . HIS A 1 86 ? 29.442 -0.364 -31.327 1.00 98.12 86 HIS A O 1
ATOM 701 N N . ILE A 1 87 ? 28.157 1.314 -32.092 1.00 98.00 87 ILE A N 1
ATOM 702 C CA . ILE A 1 87 ? 27.659 0.596 -33.281 1.00 98.00 87 ILE A CA 1
ATOM 703 C C . ILE A 1 87 ? 28.818 0.252 -34.222 1.00 98.00 87 ILE A C 1
ATOM 705 O O . ILE A 1 87 ? 28.970 -0.899 -34.634 1.00 98.00 87 ILE A O 1
ATOM 709 N N . HIS A 1 88 ? 29.670 1.232 -34.543 1.00 98.19 88 HIS A N 1
ATOM 710 C CA . HIS A 1 88 ? 30.803 1.008 -35.440 1.00 98.19 88 HIS A CA 1
ATOM 711 C C . HIS A 1 88 ? 31.833 0.040 -34.853 1.00 98.19 88 HIS A C 1
ATOM 713 O O . HIS A 1 88 ? 32.260 -0.871 -35.566 1.00 98.19 88 HIS A O 1
ATOM 719 N N . ALA A 1 89 ? 32.174 0.201 -33.569 1.00 98.25 89 ALA A N 1
ATOM 720 C CA . ALA A 1 89 ? 33.093 -0.687 -32.862 1.00 98.25 89 ALA A CA 1
ATOM 721 C C . ALA A 1 89 ? 32.552 -2.123 -32.764 1.00 98.25 89 ALA A C 1
ATOM 723 O O . ALA A 1 89 ? 33.306 -3.078 -32.921 1.00 98.25 89 ALA A O 1
ATOM 724 N N . PHE A 1 90 ? 31.243 -2.299 -32.554 1.00 98.44 90 PHE A N 1
ATOM 725 C CA . PHE A 1 90 ? 30.636 -3.629 -32.553 1.00 98.44 90 PHE A CA 1
ATOM 726 C C . PHE A 1 90 ? 30.645 -4.254 -33.953 1.00 98.44 90 PHE A C 1
ATOM 728 O O . PHE A 1 90 ? 31.014 -5.412 -34.109 1.00 98.44 90 PHE A O 1
ATOM 735 N N . GLY A 1 91 ? 30.354 -3.471 -34.994 1.00 98.31 91 GLY A N 1
ATOM 736 C CA . GLY A 1 91 ? 30.428 -3.942 -36.377 1.00 98.31 91 GLY A CA 1
ATOM 737 C C . GLY A 1 91 ? 31.846 -4.234 -36.890 1.00 98.31 91 GLY A C 1
ATOM 738 O O . GLY A 1 91 ? 31.971 -4.839 -37.949 1.00 98.31 91 GLY A O 1
ATOM 739 N N . ASP A 1 92 ? 32.910 -3.789 -36.207 1.00 98.31 92 ASP A N 1
ATOM 740 C CA . ASP A 1 92 ? 34.291 -4.185 -36.541 1.00 98.31 92 ASP A CA 1
ATOM 741 C C . ASP A 1 92 ? 34.580 -5.636 -36.134 1.00 98.31 92 ASP A C 1
ATOM 743 O O . ASP A 1 92 ? 35.284 -6.340 -36.856 1.00 98.31 92 ASP A O 1
ATOM 747 N N . VAL A 1 93 ? 34.017 -6.085 -35.006 1.00 97.88 93 VAL A N 1
ATOM 748 C CA . VAL A 1 93 ? 34.147 -7.472 -34.523 1.00 97.88 93 VAL A CA 1
ATOM 749 C C . VAL A 1 93 ? 33.034 -8.386 -35.044 1.00 97.88 93 VAL A C 1
ATOM 751 O O . VAL A 1 93 ? 33.239 -9.590 -35.126 1.00 97.88 93 VAL A O 1
ATOM 754 N N . ALA A 1 94 ? 31.898 -7.816 -35.464 1.00 97.88 94 ALA A N 1
ATOM 755 C CA . ALA A 1 94 ? 30.769 -8.522 -36.072 1.00 97.88 94 ALA A CA 1
ATOM 756 C C . ALA A 1 94 ? 30.453 -7.986 -37.494 1.00 97.88 94 ALA A C 1
ATOM 758 O O . ALA A 1 94 ? 29.462 -7.270 -37.700 1.00 97.88 94 ALA A O 1
ATOM 759 N N . PRO A 1 95 ? 31.320 -8.252 -38.492 1.00 98.06 95 PRO A N 1
ATOM 760 C CA . PRO A 1 95 ? 31.189 -7.698 -39.839 1.00 98.06 95 PRO A CA 1
ATOM 761 C C . PRO A 1 95 ? 29.974 -8.208 -40.629 1.00 98.06 95 PRO A C 1
ATOM 763 O O . PRO A 1 95 ? 29.459 -7.453 -41.458 1.00 98.06 95 PRO A O 1
ATOM 766 N N . LEU A 1 96 ? 29.500 -9.441 -40.405 1.00 98.06 96 LEU A N 1
ATOM 767 C CA . LEU A 1 96 ? 28.277 -9.955 -41.038 1.00 98.06 96 LEU A CA 1
ATOM 768 C C . LEU A 1 96 ? 27.044 -9.229 -40.497 1.00 98.06 96 LEU A C 1
ATOM 770 O O . LEU A 1 96 ? 26.129 -8.912 -41.261 1.00 98.06 96 LEU A O 1
ATOM 774 N N . ALA A 1 97 ? 27.028 -8.934 -39.198 1.00 98.06 97 ALA A N 1
ATOM 775 C CA . ALA A 1 97 ? 25.935 -8.234 -38.538 1.00 98.06 97 ALA A CA 1
ATOM 776 C C . ALA A 1 97 ? 25.976 -6.708 -38.698 1.00 98.06 97 ALA A C 1
ATOM 778 O O . ALA A 1 97 ? 24.963 -6.047 -38.491 1.00 98.06 97 ALA A O 1
ATOM 779 N N . ARG A 1 98 ? 27.104 -6.116 -39.109 1.00 98.31 98 ARG A N 1
ATOM 780 C CA . ARG A 1 98 ? 27.251 -4.657 -39.280 1.00 98.31 98 ARG A CA 1
ATOM 781 C C . ARG A 1 98 ? 26.054 -3.947 -39.948 1.00 98.31 98 ARG A C 1
ATOM 783 O O . ARG A 1 98 ? 25.707 -2.873 -39.463 1.00 98.31 98 ARG A O 1
ATOM 790 N N . PRO A 1 99 ? 25.416 -4.471 -41.016 1.00 97.62 99 PRO A N 1
ATOM 791 C CA . PRO A 1 99 ? 24.275 -3.807 -41.656 1.00 97.62 99 PRO A CA 1
ATOM 792 C C . PRO A 1 99 ? 22.979 -3.804 -40.831 1.00 97.62 99 PRO A C 1
ATOM 794 O O . PRO A 1 99 ? 22.089 -3.014 -41.133 1.00 97.62 99 PRO A O 1
ATOM 797 N N . ILE A 1 100 ? 22.858 -4.697 -39.844 1.00 98.06 100 ILE A N 1
ATOM 798 C CA . ILE A 1 100 ? 21.645 -4.887 -39.033 1.00 98.06 100 ILE A CA 1
ATOM 799 C C . ILE A 1 100 ? 21.787 -4.328 -37.611 1.00 98.06 100 ILE A C 1
ATOM 801 O O . ILE A 1 100 ? 20.790 -4.153 -36.916 1.00 98.06 100 ILE A O 1
ATOM 805 N N . ILE A 1 101 ? 23.009 -4.016 -37.159 1.00 97.50 101 ILE A N 1
ATOM 806 C CA . ILE A 1 101 ? 23.216 -3.397 -35.845 1.00 97.50 101 ILE A CA 1
ATOM 807 C C . ILE A 1 101 ? 22.487 -2.048 -35.828 1.00 97.50 101 ILE A C 1
ATOM 809 O O . ILE A 1 101 ? 22.834 -1.138 -36.580 1.00 97.50 101 ILE A O 1
ATOM 813 N N . HIS A 1 102 ? 21.507 -1.922 -34.926 1.00 97.56 102 HIS A N 1
ATOM 814 C CA . HIS A 1 102 ? 20.677 -0.725 -34.746 1.00 97.56 102 HIS A CA 1
ATOM 815 C C . HIS A 1 102 ? 19.716 -0.409 -35.908 1.00 97.56 102 HIS A C 1
ATOM 817 O O . HIS A 1 102 ? 19.266 0.732 -36.039 1.00 97.56 102 HIS A O 1
ATOM 823 N N . LEU A 1 103 ? 19.384 -1.398 -36.747 1.00 97.00 103 LEU A N 1
ATOM 824 C CA . LEU A 1 103 ? 18.421 -1.230 -37.835 1.00 97.00 103 LEU A CA 1
ATOM 825 C C . LEU A 1 103 ? 17.076 -0.716 -37.297 1.00 97.00 103 LEU A C 1
ATOM 827 O O . LEU A 1 103 ? 16.558 -1.206 -36.303 1.00 97.00 103 LEU A O 1
ATOM 831 N N . GLY A 1 104 ? 16.555 0.358 -37.900 1.00 94.88 104 GLY A N 1
ATOM 832 C CA . GLY A 1 104 ? 15.258 0.938 -37.528 1.00 94.88 104 GLY A CA 1
ATOM 833 C C . GLY A 1 104 ? 15.160 1.545 -36.118 1.00 94.88 104 GLY A C 1
ATOM 834 O O . GLY A 1 104 ? 14.109 2.083 -35.773 1.00 94.88 104 GLY A O 1
ATOM 835 N N . ALA A 1 105 ? 16.227 1.502 -35.316 1.00 96.31 105 ALA A N 1
ATOM 836 C CA . ALA A 1 105 ? 16.232 1.954 -33.932 1.00 96.31 105 ALA A CA 1
ATOM 837 C C . ALA A 1 105 ? 16.802 3.372 -33.773 1.00 96.31 105 ALA A C 1
ATOM 839 O O . ALA A 1 105 ? 17.558 3.877 -34.601 1.00 96.31 105 ALA A O 1
ATOM 840 N N . THR A 1 106 ? 16.425 4.021 -32.672 1.00 96.19 106 THR A N 1
ATOM 841 C CA . THR A 1 106 ? 16.990 5.302 -32.228 1.00 96.19 106 THR A CA 1
ATOM 842 C C . THR A 1 106 ? 17.857 5.090 -30.991 1.00 96.19 106 THR A C 1
ATOM 844 O O . THR A 1 106 ? 17.730 4.075 -30.305 1.00 96.19 106 THR A O 1
ATOM 847 N N . SER A 1 107 ? 18.687 6.070 -30.628 1.00 95.75 107 SER A N 1
ATOM 848 C CA . SER A 1 107 ? 19.491 6.027 -29.396 1.00 95.75 107 SER A CA 1
ATOM 849 C C . SER A 1 107 ? 18.659 5.745 -28.134 1.00 95.75 107 SER A C 1
ATOM 851 O O . SER A 1 107 ? 19.142 5.058 -27.237 1.00 95.75 107 SER A O 1
ATOM 853 N N . CYS A 1 108 ? 17.397 6.191 -28.089 1.00 95.81 108 CYS A N 1
ATOM 854 C CA . CYS A 1 108 ? 16.470 5.907 -26.987 1.00 95.81 108 CYS A CA 1
ATOM 855 C C . CYS A 1 108 ? 16.169 4.411 -26.847 1.00 95.81 108 CYS A C 1
ATOM 857 O O . CYS A 1 108 ? 16.058 3.920 -25.732 1.00 95.81 108 CYS A O 1
ATOM 859 N N . TYR A 1 109 ? 16.117 3.653 -27.952 1.00 97.00 109 TYR A N 1
ATOM 860 C CA . TYR A 1 109 ? 15.928 2.204 -27.875 1.00 97.00 109 TYR A CA 1
ATOM 861 C C . TYR A 1 109 ? 17.017 1.546 -27.024 1.00 97.00 109 TYR A C 1
ATOM 863 O O . TYR A 1 109 ? 16.710 0.743 -26.153 1.00 97.00 109 TYR A O 1
ATOM 871 N N . VAL A 1 110 ? 18.290 1.871 -27.257 1.00 96.50 110 VAL A N 1
ATOM 872 C CA . VAL A 1 110 ? 19.387 1.201 -26.545 1.00 96.50 110 VAL A CA 1
ATOM 873 C C . VAL A 1 110 ? 19.654 1.831 -25.175 1.00 96.50 110 VAL A C 1
ATOM 875 O O . VAL A 1 110 ? 19.916 1.105 -24.218 1.00 96.50 110 VAL A O 1
ATOM 878 N N . GLY A 1 111 ? 19.550 3.159 -25.064 1.00 97.25 111 GLY A N 1
ATOM 879 C CA . GLY A 1 111 ? 19.741 3.896 -23.815 1.00 97.25 111 GLY A CA 1
ATOM 880 C C . GLY A 1 111 ? 18.674 3.554 -22.780 1.00 97.25 111 GLY A C 1
ATOM 881 O O . GLY A 1 111 ? 18.998 2.973 -21.747 1.00 97.25 111 GLY A O 1
ATOM 882 N N . ASP A 1 112 ? 17.407 3.823 -23.098 1.00 97.56 112 ASP A N 1
ATOM 883 C CA . ASP A 1 112 ? 16.303 3.725 -22.140 1.00 97.56 112 ASP A CA 1
ATOM 884 C C . ASP A 1 112 ? 16.079 2.274 -21.694 1.00 97.56 112 ASP A C 1
ATOM 886 O O . ASP A 1 112 ? 15.916 2.011 -20.505 1.00 97.56 112 ASP A O 1
ATOM 890 N N . ASN A 1 113 ? 16.138 1.300 -22.617 1.00 97.94 113 ASN A N 1
ATOM 891 C CA . ASN A 1 113 ? 16.016 -0.114 -22.240 1.00 97.94 113 ASN A CA 1
ATOM 892 C C . ASN A 1 113 ? 17.177 -0.573 -21.350 1.00 97.94 113 ASN A C 1
ATOM 894 O O . ASN A 1 113 ? 16.960 -1.348 -20.420 1.00 97.94 113 ASN A O 1
ATOM 898 N N . THR A 1 114 ? 18.399 -0.093 -21.600 1.00 97.88 114 THR A N 1
ATOM 899 C CA . THR A 1 114 ? 19.543 -0.410 -20.735 1.00 97.88 114 THR A CA 1
ATOM 900 C C . THR A 1 114 ? 19.347 0.171 -19.347 1.00 97.88 114 THR A C 1
ATOM 902 O O . THR A 1 114 ? 19.501 -0.556 -18.368 1.00 97.88 114 THR A O 1
ATOM 905 N N . ASP A 1 115 ? 18.956 1.440 -19.251 1.00 97.19 115 ASP A N 1
ATOM 906 C CA . ASP A 1 115 ? 18.716 2.086 -17.964 1.00 97.19 115 ASP A CA 1
ATOM 907 C C . ASP A 1 115 ? 17.600 1.370 -17.194 1.00 97.19 115 ASP A C 1
ATOM 909 O O . ASP A 1 115 ? 17.784 1.064 -16.020 1.00 97.19 115 ASP A O 1
ATOM 913 N N . LEU A 1 116 ? 16.494 0.991 -17.844 1.00 98.00 116 LEU A N 1
ATOM 914 C CA . LEU A 1 116 ? 15.423 0.213 -17.208 1.00 98.00 116 LEU A CA 1
ATOM 915 C C . LEU A 1 116 ? 15.906 -1.152 -16.693 1.00 98.00 116 LEU A C 1
ATOM 917 O O . LEU A 1 116 ? 15.546 -1.550 -15.582 1.00 98.00 116 LEU A O 1
ATOM 921 N N . ILE A 1 117 ? 16.733 -1.866 -17.464 1.00 98.12 117 ILE A N 1
ATOM 922 C CA . ILE A 1 117 ? 17.308 -3.154 -17.048 1.00 98.12 117 ILE A CA 1
ATOM 923 C C . ILE A 1 117 ? 18.226 -2.968 -15.833 1.00 98.12 117 ILE A C 1
ATOM 925 O O . ILE A 1 117 ? 18.080 -3.694 -14.848 1.00 98.12 117 ILE A O 1
ATOM 929 N N . LEU A 1 118 ? 19.133 -1.987 -15.870 1.00 97.56 118 LEU A N 1
ATOM 930 C CA . LEU A 1 118 ? 20.061 -1.715 -14.768 1.00 97.56 118 LEU A CA 1
ATOM 931 C C . LEU A 1 118 ? 19.335 -1.187 -13.523 1.00 97.56 118 LEU A C 1
ATOM 933 O O . LEU A 1 118 ? 19.690 -1.568 -12.410 1.00 97.56 118 LEU A O 1
ATOM 937 N N . ILE A 1 119 ? 18.290 -0.369 -13.682 1.00 98.00 119 ILE A N 1
ATOM 938 C CA . ILE A 1 119 ? 17.429 0.077 -12.577 1.00 98.00 119 ILE A CA 1
ATOM 939 C C . ILE A 1 119 ? 16.756 -1.128 -11.928 1.00 98.00 119 ILE A C 1
ATOM 941 O O . ILE A 1 119 ? 16.817 -1.254 -10.709 1.00 98.00 119 ILE A O 1
ATOM 945 N N . ARG A 1 120 ? 16.163 -2.036 -12.714 1.00 97.81 120 ARG A N 1
ATOM 946 C CA . ARG A 1 120 ? 15.529 -3.251 -12.185 1.00 97.81 120 ARG A CA 1
ATOM 947 C C . ARG A 1 120 ? 16.525 -4.118 -11.411 1.00 97.81 120 ARG A C 1
ATOM 949 O O . ARG A 1 120 ? 16.264 -4.443 -10.260 1.00 97.81 120 ARG A O 1
ATOM 956 N N . GLU A 1 121 ? 17.684 -4.426 -11.996 1.00 97.44 121 GLU A N 1
ATOM 957 C CA . GLU A 1 121 ? 18.742 -5.190 -11.310 1.00 97.44 121 GLU A CA 1
ATOM 958 C C . GLU A 1 121 ? 19.237 -4.465 -10.040 1.00 97.44 121 GLU A C 1
ATOM 960 O O . GLU A 1 121 ? 19.553 -5.090 -9.026 1.00 97.44 121 GLU A O 1
ATOM 965 N N . GLY A 1 122 ? 19.272 -3.130 -10.059 1.00 97.06 122 GLY A N 1
ATOM 966 C CA . GLY A 1 122 ? 19.613 -2.307 -8.901 1.00 97.06 122 GLY A CA 1
ATOM 967 C C . GLY A 1 122 ? 18.558 -2.386 -7.798 1.00 97.06 122 GLY A C 1
ATOM 968 O O . GLY A 1 122 ? 18.911 -2.479 -6.620 1.00 97.06 122 GLY A O 1
ATOM 969 N N . LEU A 1 123 ? 17.276 -2.396 -8.167 1.00 97.44 123 LEU A N 1
ATOM 970 C CA . LEU A 1 123 ? 16.157 -2.600 -7.250 1.00 97.44 123 LEU A CA 1
ATOM 971 C C . LEU A 1 123 ? 16.194 -3.998 -6.625 1.00 97.44 123 LEU A C 1
ATOM 973 O O . LEU A 1 123 ? 15.963 -4.102 -5.425 1.00 97.44 123 LEU A O 1
ATOM 977 N N . ASP A 1 124 ? 16.584 -5.039 -7.364 1.00 96.94 124 ASP A N 1
ATOM 978 C CA . ASP A 1 124 ? 16.757 -6.392 -6.810 1.00 96.94 124 ASP A CA 1
ATOM 979 C C . ASP A 1 124 ? 17.835 -6.422 -5.707 1.00 96.94 124 ASP A C 1
ATOM 981 O O . ASP A 1 124 ? 17.635 -7.000 -4.632 1.00 96.94 124 ASP A O 1
ATOM 985 N N . LEU A 1 125 ? 18.965 -5.730 -5.921 1.00 95.19 125 LEU A N 1
ATOM 986 C CA . LEU A 1 125 ? 20.012 -5.579 -4.900 1.00 95.19 125 LEU A CA 1
ATOM 987 C C . LEU A 1 125 ? 19.505 -4.827 -3.662 1.00 95.19 125 LEU A C 1
ATOM 989 O O . LEU A 1 125 ? 19.873 -5.170 -2.533 1.00 95.19 125 LEU A O 1
ATOM 993 N N . LEU A 1 126 ? 18.696 -3.783 -3.857 1.00 95.31 126 LEU A N 1
ATOM 994 C CA . LEU A 1 126 ? 18.112 -3.010 -2.761 1.00 95.31 126 LEU A CA 1
ATOM 995 C C . LEU A 1 126 ? 17.066 -3.821 -1.995 1.00 95.31 126 LEU A C 1
ATOM 997 O O . LEU A 1 126 ? 17.085 -3.797 -0.767 1.00 95.31 126 LEU A O 1
ATOM 1001 N N . LEU A 1 127 ? 16.220 -4.583 -2.688 1.00 95.06 127 LEU A N 1
ATOM 1002 C CA . LEU A 1 127 ? 15.188 -5.428 -2.093 1.00 95.06 127 LEU A CA 1
ATOM 1003 C C . LEU A 1 127 ? 15.799 -6.471 -1.150 1.00 95.06 127 LEU A C 1
ATOM 1005 O O . LEU A 1 127 ? 15.367 -6.600 -0.004 1.00 95.06 127 LEU A O 1
ATOM 1009 N N . ALA A 1 128 ? 16.867 -7.151 -1.580 1.00 93.31 128 ALA A N 1
ATOM 1010 C CA . ALA A 1 128 ? 17.580 -8.112 -0.738 1.00 93.31 128 ALA A CA 1
ATOM 1011 C C . ALA A 1 128 ? 18.170 -7.458 0.527 1.00 93.31 128 ALA A C 1
ATOM 1013 O O . ALA A 1 128 ? 18.084 -8.011 1.628 1.00 93.31 128 ALA A O 1
ATOM 1014 N N . LYS A 1 129 ? 18.747 -6.256 0.395 1.00 92.12 129 LYS A N 1
ATOM 1015 C CA . LYS A 1 129 ? 19.307 -5.504 1.531 1.00 92.12 129 LYS A CA 1
ATOM 1016 C C . LYS A 1 129 ? 18.207 -5.001 2.470 1.00 92.12 129 LYS A C 1
ATOM 1018 O O . LYS A 1 129 ? 18.375 -5.093 3.684 1.00 92.12 129 LYS A O 1
ATOM 1023 N N . ALA A 1 130 ? 17.082 -4.529 1.937 1.00 94.19 130 ALA A N 1
ATOM 1024 C CA . ALA A 1 130 ? 15.923 -4.109 2.719 1.00 94.19 130 ALA A CA 1
ATOM 1025 C C . ALA A 1 130 ? 15.350 -5.278 3.534 1.00 94.19 130 ALA A C 1
ATOM 1027 O O . ALA A 1 130 ? 15.173 -5.145 4.743 1.00 94.19 130 ALA A O 1
ATOM 1028 N N . ALA A 1 131 ? 15.174 -6.452 2.919 1.00 92.06 131 ALA A N 1
ATOM 1029 C CA . ALA A 1 131 ? 14.741 -7.662 3.618 1.00 92.06 131 ALA A CA 1
ATOM 1030 C C . ALA A 1 131 ? 15.699 -8.049 4.761 1.00 92.06 131 ALA A C 1
ATOM 1032 O O . ALA A 1 131 ? 15.257 -8.393 5.859 1.00 92.06 131 ALA A O 1
ATOM 1033 N N . ALA A 1 132 ? 17.014 -7.935 4.544 1.00 93.31 132 ALA A N 1
ATOM 1034 C CA . ALA A 1 132 ? 18.007 -8.184 5.586 1.00 93.31 132 ALA A CA 1
ATOM 1035 C C . ALA A 1 132 ? 17.909 -7.176 6.746 1.00 93.31 132 ALA A C 1
ATOM 1037 O O . ALA A 1 132 ? 17.989 -7.577 7.907 1.00 93.31 132 ALA A O 1
ATOM 1038 N N . VAL A 1 133 ? 17.708 -5.885 6.455 1.00 93.69 133 VAL A N 1
ATOM 1039 C CA . VAL A 1 133 ? 17.497 -4.850 7.481 1.00 93.69 133 VAL A CA 1
ATOM 1040 C C . VAL A 1 133 ? 16.235 -5.139 8.287 1.00 93.69 133 VAL A C 1
ATOM 1042 O O . VAL A 1 133 ? 16.303 -5.158 9.514 1.00 93.69 133 VAL A O 1
ATOM 1045 N N . LEU A 1 134 ? 15.115 -5.438 7.626 1.00 88.19 134 LEU A N 1
ATOM 1046 C CA . LEU A 1 134 ? 13.855 -5.786 8.288 1.00 88.19 134 LEU A CA 1
ATOM 1047 C C . LEU A 1 134 ? 14.015 -7.002 9.208 1.00 88.19 134 LEU A C 1
ATOM 1049 O O . LEU A 1 134 ? 13.598 -6.957 10.364 1.00 88.19 134 LEU A O 1
ATOM 1053 N N . ALA A 1 135 ? 14.692 -8.057 8.744 1.00 86.12 135 ALA A N 1
ATOM 1054 C CA . ALA A 1 135 ? 14.976 -9.231 9.567 1.00 86.12 135 ALA A CA 1
ATOM 1055 C C . ALA A 1 135 ? 15.805 -8.876 10.813 1.00 86.12 135 ALA A C 1
ATOM 1057 O O . ALA A 1 135 ? 15.491 -9.329 11.912 1.00 86.12 135 ALA A O 1
ATOM 1058 N N . LYS A 1 136 ? 16.830 -8.024 10.672 1.00 90.06 136 LYS A N 1
ATOM 1059 C CA . LYS A 1 136 ? 17.656 -7.576 11.804 1.00 90.06 136 LYS A CA 1
ATOM 1060 C C . LYS A 1 136 ? 16.891 -6.697 12.785 1.00 90.06 136 LYS A C 1
ATOM 1062 O O . LYS A 1 136 ? 17.084 -6.856 13.987 1.00 90.06 136 LYS A O 1
ATOM 1067 N N . LEU A 1 137 ? 16.027 -5.808 12.299 1.00 84.19 137 LEU A N 1
ATOM 1068 C CA . LEU A 1 137 ? 15.173 -4.977 13.149 1.00 84.19 137 LEU A CA 1
ATOM 1069 C C . LEU A 1 137 ? 14.161 -5.823 13.925 1.00 84.19 137 LEU A C 1
ATOM 1071 O O . LEU A 1 137 ? 14.014 -5.629 15.129 1.00 84.19 137 LEU A O 1
ATOM 1075 N N . ARG A 1 138 ? 13.533 -6.810 13.275 1.00 81.94 138 ARG A N 1
ATOM 1076 C CA . ARG A 1 138 ? 12.663 -7.788 13.942 1.00 81.94 138 ARG A CA 1
ATOM 1077 C C . ARG A 1 138 ? 13.415 -8.538 15.040 1.00 81.94 138 ARG A C 1
ATOM 1079 O O . ARG A 1 138 ? 12.945 -8.585 16.171 1.00 81.94 138 ARG A O 1
ATOM 1086 N N . ASP A 1 139 ? 14.574 -9.114 14.722 1.00 81.25 139 ASP A N 1
ATOM 1087 C CA . ASP A 1 139 ? 15.366 -9.883 15.691 1.00 81.25 139 ASP A CA 1
ATOM 1088 C C . ASP A 1 139 ? 15.802 -9.008 16.876 1.00 81.25 139 ASP A C 1
ATOM 1090 O O . ASP A 1 139 ? 15.776 -9.451 18.023 1.00 81.25 139 ASP A O 1
ATOM 1094 N N . PHE A 1 140 ? 16.154 -7.747 16.611 1.00 82.62 140 PHE A N 1
ATOM 1095 C CA . PHE A 1 140 ? 16.460 -6.761 17.643 1.00 82.62 140 PHE A CA 1
ATOM 1096 C C . PHE A 1 140 ? 15.250 -6.467 18.541 1.00 82.62 140 PHE A C 1
ATOM 1098 O O . PHE A 1 140 ? 15.389 -6.492 19.763 1.00 82.62 140 PHE A O 1
ATOM 1105 N N . ALA A 1 141 ? 14.064 -6.249 17.966 1.00 76.06 141 ALA A N 1
ATOM 1106 C CA . ALA A 1 141 ? 12.836 -6.016 18.727 1.00 76.06 141 ALA A CA 1
ATOM 1107 C C . ALA A 1 141 ? 12.479 -7.221 19.616 1.00 76.06 141 ALA A C 1
ATOM 1109 O O . ALA A 1 141 ? 12.233 -7.058 20.811 1.00 76.06 141 ALA A O 1
ATOM 1110 N N . LEU A 1 142 ? 12.550 -8.439 19.065 1.00 74.12 142 LEU A N 1
ATOM 1111 C CA . LEU A 1 142 ? 12.321 -9.677 19.816 1.00 74.12 142 LEU A CA 1
ATOM 1112 C C . LEU A 1 142 ? 13.329 -9.860 20.958 1.00 74.12 142 LEU A C 1
ATOM 1114 O O . LEU A 1 142 ? 12.951 -10.326 22.028 1.00 74.12 142 LEU A O 1
ATOM 1118 N N . ALA A 1 143 ? 14.592 -9.471 20.762 1.00 78.12 143 ALA A N 1
ATOM 1119 C CA . ALA A 1 143 ? 15.613 -9.539 21.807 1.00 78.12 143 ALA A CA 1
ATOM 1120 C C . ALA A 1 143 ? 15.383 -8.530 22.950 1.00 78.12 143 ALA A C 1
ATOM 1122 O O . ALA A 1 143 ? 15.826 -8.772 24.073 1.00 78.12 143 ALA A O 1
ATOM 1123 N N . LEU A 1 144 ? 14.711 -7.405 22.682 1.00 76.19 144 LEU A N 1
ATOM 1124 C CA . LEU A 1 144 ? 14.349 -6.411 23.699 1.00 76.19 144 LEU A CA 1
ATOM 1125 C C . LEU A 1 144 ? 13.075 -6.775 24.471 1.00 76.19 144 LEU A C 1
ATOM 1127 O O . LEU A 1 144 ? 12.903 -6.335 25.610 1.00 76.19 144 LEU A O 1
ATOM 1131 N N . MET A 1 145 ? 12.195 -7.583 23.882 1.00 73.06 145 MET A N 1
ATOM 1132 C CA . MET A 1 145 ? 10.996 -8.086 24.546 1.00 73.06 145 MET A CA 1
ATOM 1133 C C . MET A 1 145 ? 11.386 -9.096 25.633 1.00 73.06 145 MET A C 1
ATOM 1135 O O . MET A 1 145 ? 11.870 -10.192 25.355 1.00 73.06 145 MET A O 1
ATOM 1139 N N . LYS A 1 146 ? 11.186 -8.730 26.903 1.00 67.19 146 LYS A N 1
ATOM 1140 C CA . LYS A 1 146 ? 11.461 -9.618 28.042 1.00 67.19 146 LYS A CA 1
ATOM 1141 C C . LYS A 1 146 ? 10.425 -10.743 28.095 1.00 67.19 146 LYS A C 1
ATOM 1143 O O . LYS A 1 146 ? 9.304 -10.505 28.525 1.00 67.19 146 LYS A O 1
ATOM 1148 N N . GLU A 1 147 ? 10.824 -11.948 27.686 1.00 65.62 147 GLU A N 1
ATOM 1149 C CA . GLU A 1 147 ? 10.046 -13.197 27.806 1.00 65.62 147 GLU A CA 1
ATOM 1150 C C . GLU A 1 147 ? 8.568 -13.069 27.379 1.00 65.62 147 GLU A C 1
ATOM 1152 O O . GLU A 1 147 ? 7.659 -13.333 28.172 1.00 65.62 147 GLU A O 1
ATOM 1157 N N . PRO A 1 148 ? 8.289 -12.653 26.130 1.00 76.19 148 PRO A N 1
ATOM 1158 C CA . PRO A 1 148 ? 6.917 -12.514 25.681 1.00 76.19 148 PRO A CA 1
ATOM 1159 C C . PRO A 1 148 ? 6.272 -13.896 25.567 1.00 76.19 148 PRO A C 1
ATOM 1161 O O . PRO A 1 148 ? 6.844 -14.837 25.011 1.00 76.19 148 PRO A O 1
ATOM 1164 N N . TYR A 1 149 ? 5.036 -14.008 26.039 1.00 86.88 149 TYR A N 1
ATOM 1165 C CA . TYR A 1 149 ? 4.195 -15.129 25.652 1.00 86.88 149 TYR A CA 1
ATOM 1166 C C . TYR A 1 149 ? 3.792 -14.921 24.199 1.00 86.88 149 TYR A C 1
ATOM 1168 O O . TYR A 1 149 ? 3.344 -13.835 23.835 1.00 86.88 149 TYR A O 1
ATOM 1176 N N . VAL A 1 150 ? 3.970 -15.953 23.381 1.00 92.31 150 VAL A N 1
ATOM 1177 C CA . VAL A 1 150 ? 3.652 -15.924 21.954 1.00 92.31 150 VAL A CA 1
ATOM 1178 C C . VAL A 1 150 ? 2.558 -16.936 21.691 1.00 92.31 150 VAL A C 1
ATOM 1180 O O . VAL A 1 150 ? 2.674 -18.097 22.086 1.00 92.31 150 VAL A O 1
ATOM 1183 N N . GLU A 1 151 ? 1.501 -16.499 21.024 1.00 96.06 151 GLU A N 1
ATOM 1184 C CA . GLU A 1 151 ? 0.399 -17.355 20.612 1.00 96.06 151 GLU A CA 1
ATOM 1185 C C . GLU A 1 151 ? 0.129 -17.144 19.130 1.00 96.06 151 GLU A C 1
ATOM 1187 O O . GLU A 1 151 ? -0.078 -16.018 18.678 1.00 96.06 151 GLU A O 1
ATOM 1192 N N . THR A 1 152 ? 0.124 -18.244 18.379 1.00 97.19 152 THR A N 1
ATOM 1193 C CA . THR A 1 152 ? -0.236 -18.239 16.963 1.00 97.19 152 THR A CA 1
ATOM 1194 C C . THR A 1 152 ? -1.587 -18.921 16.769 1.00 97.19 152 THR A C 1
ATOM 1196 O O . THR A 1 152 ? -1.896 -19.940 17.400 1.00 97.19 152 THR A O 1
ATOM 1199 N N . ARG A 1 153 ? -2.408 -18.340 15.901 1.00 97.94 153 ARG A N 1
ATOM 1200 C CA . ARG A 1 153 ? -3.690 -18.855 15.415 1.00 97.94 153 ARG A CA 1
ATOM 1201 C C . ARG A 1 153 ? -3.737 -18.713 13.897 1.00 97.94 153 ARG A C 1
ATOM 1203 O O . ARG A 1 153 ? -2.840 -18.127 13.295 1.00 97.94 153 ARG A O 1
ATOM 1210 N N . GLN A 1 154 ? -4.779 -19.253 13.286 1.00 98.00 154 GLN A N 1
ATOM 1211 C CA . GLN A 1 154 ? -5.004 -19.136 11.854 1.00 98.00 154 GLN A CA 1
ATOM 1212 C C . GLN A 1 154 ? -6.422 -18.626 11.609 1.00 98.00 154 GLN A C 1
ATOM 1214 O O . GLN A 1 154 ? -7.357 -19.111 12.248 1.00 98.00 154 GLN A O 1
ATOM 1219 N N . SER A 1 155 ? -6.560 -17.643 10.722 1.00 97.62 155 SER A N 1
ATOM 1220 C CA . SER A 1 155 ? -7.860 -17.150 10.262 1.00 97.62 155 SER A CA 1
ATOM 1221 C C . SER A 1 155 ? -8.549 -18.172 9.353 1.00 97.62 155 SER A C 1
ATOM 1223 O O . SER A 1 155 ? -7.913 -19.104 8.848 1.00 97.62 155 SER A O 1
ATOM 1225 N N . ALA A 1 156 ? -9.842 -17.991 9.089 1.00 95.69 156 ALA A N 1
ATOM 1226 C CA . ALA A 1 156 ? -10.587 -18.833 8.155 1.00 95.69 156 ALA A CA 1
ATOM 1227 C C . ALA A 1 156 ? -10.024 -18.768 6.722 1.00 95.69 156 ALA A C 1
ATOM 1229 O O . ALA A 1 156 ? -10.102 -19.752 5.987 1.00 95.69 156 ALA A O 1
ATOM 1230 N N . ALA A 1 157 ? -9.434 -17.631 6.340 1.00 92.19 157 ALA A N 1
ATOM 1231 C CA . ALA A 1 157 ? -8.780 -17.429 5.046 1.00 92.19 157 ALA A CA 1
ATOM 1232 C C . ALA A 1 157 ? -7.341 -17.980 4.987 1.00 92.19 157 ALA A C 1
ATOM 1234 O O . ALA A 1 157 ? -6.727 -17.977 3.925 1.00 92.19 157 ALA A O 1
ATOM 1235 N N . GLY A 1 158 ? -6.803 -18.480 6.103 1.00 96.12 158 GLY A N 1
ATOM 1236 C CA . GLY A 1 158 ? -5.485 -19.108 6.161 1.00 96.12 158 GLY A CA 1
ATOM 1237 C C . GLY A 1 158 ? -4.351 -18.212 6.664 1.00 96.12 158 GLY A C 1
ATOM 1238 O O . GLY A 1 158 ? -3.249 -18.729 6.846 1.00 96.12 158 GLY A O 1
ATOM 1239 N N . THR A 1 159 ? -4.607 -16.935 6.963 1.00 98.06 159 THR A N 1
ATOM 1240 C CA . THR A 1 159 ? -3.624 -15.994 7.527 1.00 98.06 159 THR A CA 1
ATOM 1241 C C . THR A 1 159 ? -3.162 -16.451 8.909 1.00 98.06 159 THR A C 1
ATOM 1243 O O . THR A 1 159 ? -3.974 -16.678 9.810 1.00 98.06 159 THR A O 1
ATOM 1246 N N . ALA A 1 160 ? -1.850 -16.550 9.109 1.00 98.38 160 ALA A N 1
A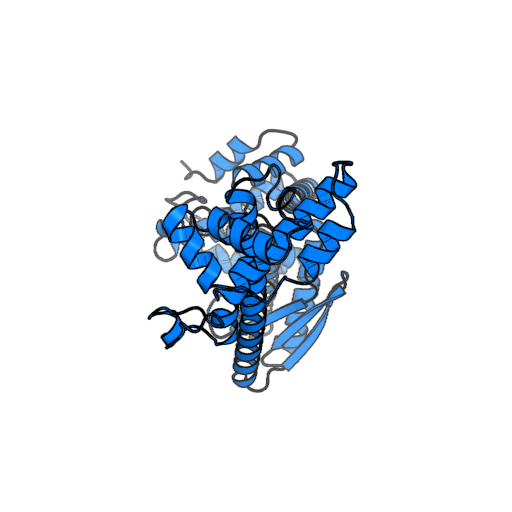TOM 1247 C CA . ALA A 1 160 ? -1.244 -16.841 10.399 1.00 98.38 160 ALA A CA 1
ATOM 1248 C C . ALA A 1 160 ? -1.205 -15.580 11.278 1.00 98.38 160 ALA A C 1
ATOM 1250 O O . ALA A 1 160 ? -0.443 -14.647 11.022 1.00 98.38 160 ALA A O 1
ATOM 1251 N N . VAL A 1 161 ? -1.997 -15.574 12.349 1.00 98.38 161 VAL A N 1
ATOM 1252 C CA . VAL A 1 161 ? -2.052 -14.488 13.335 1.00 98.38 161 VAL A CA 1
ATOM 1253 C C . VAL A 1 161 ? -1.129 -14.820 14.497 1.00 98.38 161 VAL A C 1
ATOM 1255 O O . VAL A 1 161 ? -1.346 -15.823 15.170 1.00 98.38 161 VAL A O 1
ATOM 1258 N N . THR A 1 162 ? -0.118 -13.995 14.758 1.00 96.69 162 THR A N 1
ATOM 1259 C CA . THR A 1 162 ? 0.813 -14.168 15.884 1.00 96.69 162 THR A CA 1
ATOM 1260 C C . THR A 1 162 ? 0.717 -12.990 16.844 1.00 96.69 162 THR A C 1
ATOM 1262 O O . THR A 1 162 ? 1.094 -11.870 16.507 1.00 96.69 162 THR A O 1
ATOM 1265 N N . ALA A 1 163 ? 0.245 -13.248 18.060 1.00 95.06 163 ALA A N 1
ATOM 1266 C CA . ALA A 1 163 ? 0.128 -12.242 19.103 1.00 95.06 163 ALA A CA 1
ATOM 1267 C C . ALA A 1 163 ? 1.165 -12.444 20.209 1.00 95.06 163 ALA A C 1
ATOM 1269 O O . ALA A 1 163 ? 1.438 -13.567 20.645 1.00 95.06 163 ALA A O 1
ATOM 1270 N N . PHE A 1 164 ? 1.696 -11.328 20.694 1.00 91.81 164 PHE A N 1
ATOM 1271 C CA . PHE A 1 164 ? 2.591 -11.269 21.841 1.00 91.81 164 PHE A CA 1
ATOM 1272 C C . PHE A 1 164 ? 1.824 -10.787 23.077 1.00 91.81 164 PHE A C 1
ATOM 1274 O O . PHE A 1 164 ? 0.841 -10.055 22.974 1.00 91.81 164 PHE A O 1
ATOM 1281 N N . GLY A 1 165 ? 2.252 -11.198 24.269 1.00 88.69 165 GLY A N 1
ATOM 1282 C CA . GLY A 1 165 ? 1.590 -10.811 25.512 1.00 88.69 165 GLY A CA 1
ATOM 1283 C C . GLY A 1 165 ? 2.484 -10.899 26.741 1.00 88.69 165 GLY A C 1
ATOM 1284 O O . GLY A 1 165 ? 3.406 -11.709 26.811 1.00 88.69 165 GLY A O 1
ATOM 1285 N N . THR A 1 166 ? 2.145 -10.103 27.755 1.00 84.88 166 THR A N 1
ATOM 1286 C CA . THR A 1 166 ? 2.779 -10.105 29.090 1.00 84.88 166 THR A CA 1
ATOM 1287 C C . THR A 1 166 ? 2.439 -11.347 29.913 1.00 84.88 166 THR A C 1
ATOM 1289 O O . THR A 1 166 ? 3.101 -11.677 30.893 1.00 84.88 166 THR A O 1
ATOM 1292 N N . SER A 1 167 ? 1.388 -12.063 29.518 1.00 90.06 167 SER A N 1
ATOM 1293 C CA . SER A 1 167 ? 1.028 -13.373 30.046 1.00 90.06 167 SER A CA 1
ATOM 1294 C C . SER A 1 167 ? 0.392 -14.213 28.948 1.00 90.06 167 SER A C 1
ATOM 1296 O O . SER A 1 167 ? -0.180 -13.673 27.996 1.00 90.06 167 SER A O 1
ATOM 1298 N N . LYS A 1 168 ? 0.400 -15.537 29.127 1.00 92.62 168 LYS A N 1
ATOM 1299 C CA . LYS A 1 168 ? -0.260 -16.469 28.206 1.00 92.62 168 LYS A CA 1
ATOM 1300 C C . LYS A 1 168 ? -1.719 -16.090 27.946 1.00 92.62 168 LYS A C 1
ATOM 1302 O O . LYS A 1 168 ? -2.150 -16.069 26.802 1.00 92.62 168 LYS A O 1
ATOM 1307 N N . LYS A 1 169 ? -2.468 -15.731 28.998 1.00 94.31 169 LYS A N 1
ATOM 1308 C CA . LYS A 1 169 ? -3.883 -15.335 28.884 1.00 94.31 169 LYS A CA 1
ATOM 1309 C C . LYS A 1 169 ? -4.067 -14.139 27.940 1.00 94.31 169 LYS A C 1
ATOM 1311 O O . LYS A 1 169 ? -5.024 -14.132 27.176 1.00 94.31 169 LYS A O 1
ATOM 1316 N N . ARG A 1 170 ? -3.169 -13.146 27.985 1.00 93.44 170 ARG A N 1
ATOM 1317 C CA . ARG A 1 170 ? -3.260 -11.956 27.121 1.00 93.44 170 ARG A CA 1
ATOM 1318 C C . ARG A 1 170 ? -2.828 -12.243 25.690 1.00 93.44 170 ARG A C 1
ATOM 1320 O O . ARG A 1 170 ? -3.530 -11.821 24.787 1.00 93.44 170 ARG A O 1
ATOM 1327 N N . ALA A 1 171 ? -1.759 -13.016 25.491 1.00 94.44 171 ALA A N 1
ATOM 1328 C CA . ALA A 1 171 ? -1.352 -13.441 24.150 1.00 94.44 171 ALA A CA 1
ATOM 1329 C C . ALA A 1 171 ? -2.471 -14.238 23.452 1.00 94.44 171 ALA A C 1
ATOM 1331 O O . ALA A 1 171 ? -2.806 -13.949 22.308 1.00 94.44 171 ALA A O 1
ATOM 1332 N N . VAL A 1 172 ? -3.112 -15.175 24.169 1.00 96.75 172 VAL A N 1
ATOM 1333 C CA . VAL A 1 172 ? -4.261 -15.940 23.654 1.00 96.75 172 VAL A CA 1
ATOM 1334 C C . VAL A 1 172 ? -5.414 -15.010 23.286 1.00 96.75 172 VAL A C 1
ATOM 1336 O O . VAL A 1 172 ? -5.903 -15.078 22.166 1.00 96.75 172 VAL A O 1
ATOM 1339 N N . TYR A 1 173 ? -5.815 -14.118 24.199 1.00 96.81 173 TYR A N 1
ATOM 1340 C CA . TYR A 1 173 ? -6.920 -13.194 23.944 1.00 96.81 173 TYR A CA 1
ATOM 1341 C C . TYR A 1 173 ? -6.672 -12.317 22.713 1.00 96.81 173 TYR A C 1
ATOM 1343 O O . TYR A 1 173 ? -7.553 -12.194 21.868 1.00 96.81 173 TYR A O 1
ATOM 1351 N N . SER A 1 174 ? -5.477 -11.732 22.601 1.00 96.94 174 SER A N 1
ATOM 1352 C CA . SER A 1 174 ? -5.119 -10.883 21.467 1.00 96.94 174 SER A CA 1
ATOM 1353 C C . SER A 1 174 ? -5.108 -11.660 20.150 1.00 96.94 174 SER A C 1
ATOM 1355 O O . SER A 1 174 ? -5.592 -11.144 19.148 1.00 96.94 174 SER A O 1
ATOM 1357 N N . ALA A 1 175 ? -4.609 -12.903 20.144 1.00 98.12 175 ALA A N 1
ATOM 1358 C CA . ALA A 1 175 ? -4.634 -13.754 18.955 1.00 98.12 175 ALA A CA 1
ATOM 1359 C C . ALA A 1 175 ? -6.069 -14.109 18.536 1.00 98.12 175 ALA A C 1
ATOM 1361 O O . ALA A 1 175 ? -6.400 -14.014 17.357 1.00 98.12 175 ALA A O 1
ATOM 1362 N N . ASP A 1 176 ? -6.923 -14.485 19.493 1.00 98.44 176 ASP A N 1
ATOM 1363 C CA . ASP A 1 176 ? -8.312 -14.866 19.224 1.00 98.44 176 ASP A CA 1
ATOM 1364 C C . ASP A 1 176 ? -9.139 -13.654 18.742 1.00 98.44 176 ASP A C 1
ATOM 1366 O O . ASP A 1 176 ? -9.876 -13.763 17.761 1.00 98.44 176 ASP A O 1
ATOM 1370 N N . ALA A 1 177 ? -8.966 -12.478 19.363 1.00 98.38 177 ALA A N 1
ATOM 1371 C CA . ALA A 1 177 ? -9.624 -11.239 18.942 1.00 98.38 177 ALA A CA 1
ATOM 1372 C C . ALA A 1 177 ? -9.174 -10.790 17.542 1.00 98.38 177 ALA A C 1
ATOM 1374 O O . ALA A 1 177 ? -10.006 -10.399 16.728 1.00 98.38 177 ALA A O 1
ATOM 1375 N N . ALA A 1 178 ? -7.878 -10.888 17.233 1.00 98.50 178 ALA A N 1
ATOM 1376 C CA . ALA A 1 178 ? -7.352 -10.526 15.921 1.00 98.50 178 ALA A CA 1
ATOM 1377 C C . ALA A 1 178 ? -7.805 -11.484 14.813 1.00 98.50 178 ALA A C 1
ATOM 1379 O O . ALA A 1 178 ? -8.181 -11.027 13.738 1.00 98.50 178 ALA A O 1
ATOM 1380 N N . VAL A 1 179 ? -7.843 -12.798 15.070 1.00 98.75 179 VAL A N 1
ATOM 1381 C CA . VAL A 1 179 ? -8.451 -13.758 14.131 1.00 98.75 179 VAL A CA 1
ATOM 1382 C C . VAL A 1 179 ? -9.916 -13.414 13.886 1.00 98.75 179 VAL A C 1
ATOM 1384 O O . VAL A 1 179 ? -10.335 -13.344 12.732 1.00 98.75 179 VAL A O 1
ATOM 1387 N N . ALA A 1 180 ? -10.679 -13.145 14.950 1.00 98.81 180 ALA A N 1
ATOM 1388 C CA . ALA A 1 180 ? -12.081 -12.770 14.822 1.00 98.81 180 ALA A CA 1
ATOM 1389 C C . ALA A 1 180 ? -12.260 -11.486 13.997 1.00 98.81 180 ALA A C 1
ATOM 1391 O O . ALA A 1 180 ? -13.168 -11.431 13.170 1.00 98.81 180 ALA A O 1
ATOM 1392 N N . ALA A 1 181 ? -11.396 -10.483 14.181 1.00 98.75 181 ALA A N 1
ATOM 1393 C CA . ALA A 1 181 ? -11.429 -9.238 13.416 1.00 98.75 181 ALA A CA 1
ATOM 1394 C C . ALA A 1 181 ? -11.098 -9.463 11.934 1.00 98.75 181 ALA A C 1
ATOM 1396 O O . ALA A 1 181 ? -11.867 -9.044 11.070 1.00 98.75 181 ALA A O 1
ATOM 1397 N N . LEU A 1 182 ? -10.015 -10.189 11.625 1.00 98.69 182 LEU A N 1
ATOM 1398 C CA . LEU A 1 182 ? -9.652 -10.508 10.240 1.00 98.69 182 LEU A CA 1
ATOM 1399 C C . LEU A 1 182 ? -10.758 -11.295 9.532 1.00 98.69 182 LEU A C 1
ATOM 1401 O O . LEU A 1 182 ? -11.089 -10.984 8.389 1.00 98.69 182 LEU A O 1
ATOM 1405 N N . ASP A 1 183 ? -11.358 -12.281 10.203 1.00 98.69 183 ASP A N 1
ATOM 1406 C CA . ASP A 1 183 ? -12.467 -13.061 9.647 1.00 98.69 183 ASP A CA 1
ATOM 1407 C C . ASP A 1 183 ? -13.739 -12.218 9.484 1.00 98.69 183 ASP A C 1
ATOM 1409 O O . ASP A 1 183 ? -14.490 -12.410 8.522 1.00 98.69 183 ASP A O 1
ATOM 1413 N N . TYR A 1 184 ? -13.993 -11.285 10.407 1.00 98.75 184 TYR A N 1
ATOM 1414 C CA . TYR A 1 184 ? -15.120 -10.360 10.339 1.00 98.75 184 TYR A CA 1
ATOM 1415 C C . TYR A 1 184 ? -15.003 -9.441 9.122 1.00 98.75 184 TYR A C 1
ATOM 1417 O O . TYR A 1 184 ? -15.912 -9.410 8.293 1.00 98.75 184 TYR A O 1
ATOM 1425 N N . PHE A 1 185 ? -13.885 -8.737 8.965 1.00 98.69 185 PHE A N 1
ATOM 1426 C CA . PHE A 1 185 ? -13.692 -7.829 7.833 1.00 98.69 185 PHE A CA 1
ATOM 1427 C C . PHE A 1 185 ? -13.533 -8.583 6.511 1.00 98.69 185 PHE A C 1
ATOM 1429 O 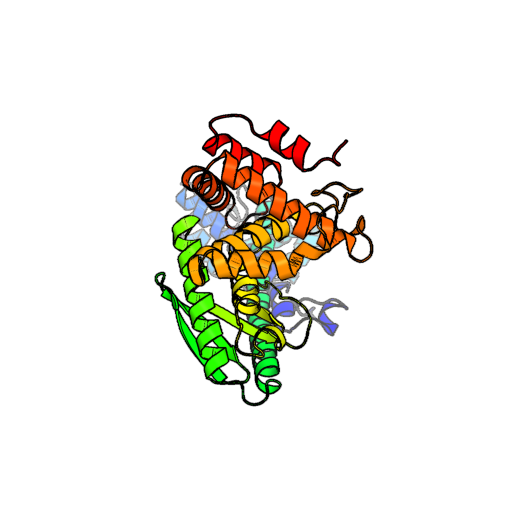O . PHE A 1 185 ? -14.123 -8.173 5.512 1.00 98.69 185 PHE A O 1
ATOM 1436 N N . SER A 1 186 ? -12.885 -9.755 6.514 1.00 98.44 186 SER A N 1
ATOM 1437 C CA . SER A 1 186 ? -12.780 -10.593 5.311 1.00 98.44 186 SER A CA 1
ATOM 1438 C C . SER A 1 186 ? -14.138 -11.012 4.761 1.00 98.44 186 SER A C 1
ATOM 1440 O O . SER A 1 186 ? -14.343 -11.037 3.549 1.00 98.44 186 SER A O 1
ATOM 1442 N N . ARG A 1 187 ? -15.079 -11.339 5.652 1.00 98.00 187 ARG A N 1
ATOM 1443 C CA . ARG A 1 187 ? -16.436 -11.748 5.276 1.00 98.00 187 ARG A CA 1
ATOM 1444 C C . ARG A 1 187 ? -17.288 -10.586 4.780 1.00 98.00 187 ARG A C 1
ATOM 1446 O O . ARG A 1 187 ? -18.142 -10.800 3.929 1.00 98.00 187 ARG A O 1
ATOM 1453 N N . ASN A 1 188 ? -17.110 -9.403 5.364 1.00 98.19 188 ASN A N 1
ATOM 1454 C CA . ASN A 1 188 ? -18.007 -8.273 5.142 1.00 98.19 188 ASN A CA 1
ATOM 1455 C C . ASN A 1 188 ? -17.507 -7.270 4.093 1.00 98.19 188 ASN A C 1
ATOM 1457 O O . ASN A 1 188 ? -18.321 -6.514 3.583 1.00 98.19 188 ASN A O 1
ATOM 1461 N N . ILE A 1 189 ? -16.206 -7.235 3.792 1.00 98.44 189 ILE A N 1
ATOM 1462 C CA . ILE A 1 189 ? -15.600 -6.228 2.905 1.00 98.44 189 ILE A CA 1
ATOM 1463 C C . ILE A 1 189 ? -14.865 -6.906 1.743 1.00 98.44 189 ILE A C 1
ATOM 1465 O O . ILE A 1 189 ? -15.182 -6.681 0.581 1.00 98.44 189 ILE A O 1
ATOM 1469 N N . GLY A 1 190 ? -13.895 -7.767 2.038 1.00 97.62 190 GLY A N 1
ATOM 1470 C CA . GLY A 1 190 ? -13.086 -8.443 1.022 1.00 97.62 190 GLY A CA 1
ATOM 1471 C C . GLY A 1 190 ? -11.942 -9.216 1.660 1.00 97.62 190 GLY A C 1
ATOM 1472 O O . GLY A 1 190 ? -11.560 -8.921 2.781 1.00 97.62 190 GLY A O 1
ATOM 1473 N N . THR A 1 191 ? -11.393 -10.228 0.993 1.00 96.69 191 THR A N 1
ATOM 1474 C CA . THR A 1 191 ? -10.394 -11.115 1.622 1.00 96.69 191 THR A CA 1
ATOM 1475 C C . THR A 1 191 ? -9.110 -10.365 1.992 1.00 96.69 191 THR A C 1
ATOM 1477 O O . THR A 1 191 ? -8.566 -9.637 1.164 1.00 96.69 191 THR A O 1
ATOM 1480 N N . TYR A 1 192 ? -8.604 -10.575 3.213 1.00 97.56 192 TYR A N 1
ATOM 1481 C CA . TYR A 1 192 ? -7.297 -10.057 3.623 1.00 97.56 192 TYR A CA 1
ATOM 1482 C C . TYR A 1 192 ? -6.181 -10.650 2.742 1.00 97.56 192 TYR A C 1
ATOM 1484 O O . TYR A 1 192 ? -6.092 -11.875 2.645 1.00 97.56 192 TYR A O 1
ATOM 1492 N N . PRO A 1 193 ? -5.328 -9.835 2.093 1.00 95.88 193 PRO A N 1
ATOM 1493 C CA . PRO A 1 193 ? -4.437 -10.340 1.048 1.00 95.88 193 PRO A CA 1
ATOM 1494 C C . PRO A 1 193 ? -3.110 -10.918 1.557 1.00 95.88 193 PRO A C 1
ATOM 1496 O O . PRO A 1 193 ? -2.329 -11.415 0.748 1.00 95.88 193 PRO A O 1
ATOM 1499 N N . TYR A 1 194 ? -2.818 -10.830 2.859 1.00 96.00 194 TYR A N 1
ATOM 1500 C CA . TYR A 1 194 ? -1.525 -11.233 3.412 1.00 96.00 194 TYR A CA 1
ATOM 1501 C C . TYR A 1 194 ? -1.605 -12.538 4.219 1.00 96.00 194 TYR A C 1
ATOM 1503 O O . TYR A 1 194 ? -2.587 -12.830 4.908 1.00 96.00 194 TYR A O 1
ATOM 1511 N N . ASP A 1 195 ? -0.515 -13.307 4.174 1.00 96.94 195 ASP A N 1
ATOM 1512 C CA . ASP A 1 195 ? -0.402 -14.614 4.835 1.00 96.94 195 ASP A CA 1
ATOM 1513 C C . ASP A 1 195 ? -0.108 -14.517 6.338 1.00 96.94 195 ASP A C 1
ATOM 1515 O O . ASP A 1 195 ? -0.248 -15.503 7.065 1.00 96.94 195 ASP A O 1
ATOM 1519 N N . THR A 1 196 ? 0.323 -13.352 6.826 1.00 96.56 196 THR A N 1
ATOM 1520 C CA . THR A 1 196 ? 0.717 -13.145 8.224 1.00 96.56 196 THR A CA 1
ATOM 1521 C C . THR A 1 196 ? 0.138 -11.857 8.797 1.00 96.56 196 THR A C 1
ATOM 1523 O O . THR A 1 196 ? -0.016 -10.862 8.094 1.00 96.56 196 THR A O 1
ATOM 1526 N N . PHE A 1 197 ? -0.167 -11.881 10.095 1.00 97.31 197 PHE A N 1
ATOM 1527 C CA . PHE A 1 197 ? -0.618 -10.719 10.857 1.00 97.31 197 PHE A CA 1
ATOM 1528 C C . PHE A 1 197 ? -0.075 -10.785 12.288 1.00 97.31 197 PHE A C 1
ATOM 1530 O O . PHE A 1 197 ? -0.157 -11.828 12.943 1.00 97.31 197 PHE A O 1
ATOM 1537 N N . PHE A 1 198 ? 0.493 -9.692 12.786 1.00 95.38 198 PHE A N 1
ATOM 1538 C CA . PHE A 1 198 ? 1.138 -9.629 14.096 1.00 95.38 198 PHE A CA 1
ATOM 1539 C C . PHE A 1 198 ? 0.424 -8.651 15.025 1.00 95.38 198 PHE A C 1
ATOM 1541 O O . PHE A 1 198 ? 0.054 -7.561 14.608 1.00 95.38 198 PHE A O 1
ATOM 1548 N N . VAL A 1 199 ? 0.285 -9.022 16.298 1.00 95.00 199 VAL A N 1
ATOM 1549 C CA . VAL A 1 199 ? -0.297 -8.168 17.345 1.00 95.00 199 VAL A CA 1
ATOM 1550 C C . VAL A 1 199 ? 0.721 -7.999 18.465 1.00 95.00 199 VAL A C 1
ATOM 1552 O O . VAL A 1 199 ? 1.069 -8.971 19.143 1.00 95.00 199 VAL A O 1
ATOM 1555 N N . VAL A 1 200 ? 1.227 -6.781 18.656 1.00 91.19 200 VAL A N 1
ATOM 1556 C CA . VAL A 1 200 ? 2.385 -6.508 19.519 1.00 91.19 200 VAL A CA 1
ATOM 1557 C C . VAL A 1 200 ? 2.032 -5.486 20.604 1.00 91.19 200 VAL A C 1
ATOM 1559 O O . VAL A 1 200 ? 1.827 -4.314 20.295 1.00 91.19 200 VAL A O 1
ATOM 1562 N N . PRO A 1 201 ? 1.982 -5.875 21.890 1.00 89.56 201 PRO A N 1
ATOM 1563 C CA . PRO A 1 201 ? 1.833 -4.916 22.977 1.00 89.56 201 PRO A CA 1
ATOM 1564 C C . PRO A 1 201 ? 3.039 -3.977 23.047 1.00 89.56 201 PRO A C 1
ATOM 1566 O O . PRO A 1 201 ? 4.182 -4.422 22.916 1.00 89.56 201 PRO A O 1
ATOM 1569 N N . PHE A 1 202 ? 2.789 -2.694 23.288 1.00 83.31 202 PHE A N 1
ATOM 1570 C CA . PHE A 1 202 ? 3.825 -1.672 23.395 1.00 83.31 202 PHE A CA 1
ATOM 1571 C C . PHE A 1 202 ? 3.488 -0.629 24.477 1.00 83.31 202 PHE A C 1
ATOM 1573 O O . PHE A 1 202 ? 2.326 -0.426 24.831 1.00 83.31 202 PHE A O 1
ATOM 1580 N N . ASP A 1 203 ? 4.509 0.055 24.999 1.00 76.38 203 ASP A N 1
ATOM 1581 C CA . ASP A 1 203 ? 4.384 1.074 26.054 1.00 76.38 203 ASP A CA 1
ATOM 1582 C C . ASP A 1 203 ? 4.261 2.503 25.474 1.00 76.38 203 ASP A C 1
ATOM 1584 O O . ASP A 1 203 ? 5.030 3.412 25.782 1.00 76.38 203 ASP A O 1
ATOM 1588 N N . MET A 1 204 ? 3.291 2.701 24.576 1.00 73.06 204 MET A N 1
ATOM 1589 C CA . MET A 1 204 ? 2.787 4.015 24.141 1.00 73.06 204 MET A CA 1
ATOM 1590 C C . MET A 1 204 ? 1.259 4.024 24.259 1.00 73.06 204 MET A C 1
ATOM 1592 O O . MET A 1 204 ? 0.633 2.971 24.349 1.00 73.06 204 MET A O 1
ATOM 1596 N N . GLY A 1 205 ? 0.647 5.207 24.346 1.00 74.44 205 GLY A N 1
ATOM 1597 C CA . GLY A 1 205 ? -0.815 5.317 24.396 1.00 74.44 205 GLY A CA 1
ATOM 1598 C C . GLY A 1 205 ? -1.448 5.104 23.019 1.00 74.44 205 GLY A C 1
ATOM 1599 O O . GLY A 1 205 ? -0.935 5.649 22.050 1.00 74.44 205 GLY A O 1
ATOM 1600 N N . GLY A 1 206 ? -2.572 4.381 22.963 1.00 82.19 206 GLY A N 1
ATOM 1601 C CA . GLY A 1 206 ? -3.308 4.097 21.722 1.00 82.19 206 GLY A CA 1
ATOM 1602 C C . GLY A 1 206 ? -2.884 2.789 21.045 1.00 82.19 206 GLY A C 1
ATOM 1603 O O . GLY A 1 206 ? -2.385 1.879 21.712 1.00 82.19 206 GLY A O 1
ATOM 1604 N N . GLY A 1 207 ? -3.102 2.712 19.735 1.00 90.25 207 GLY A N 1
ATOM 1605 C CA . GLY A 1 207 ? -2.598 1.658 18.859 1.00 90.25 207 GLY A CA 1
ATOM 1606 C C . GLY A 1 207 ? -1.804 2.236 17.685 1.00 90.25 207 GLY A C 1
ATOM 1607 O O . GLY A 1 207 ? -1.546 3.441 17.643 1.00 90.25 207 GLY A O 1
ATOM 1608 N N . MET A 1 208 ? -1.313 1.358 16.817 1.00 93.31 208 MET A N 1
ATOM 1609 C CA . MET A 1 208 ? -0.591 1.720 15.595 1.00 93.31 208 MET A CA 1
ATOM 1610 C C . MET A 1 208 ? -0.771 0.612 14.560 1.00 93.31 208 MET A C 1
ATOM 1612 O O . MET A 1 208 ? -0.617 -0.570 14.880 1.00 93.31 208 MET A O 1
ATOM 1616 N N . GLU A 1 209 ? -0.997 0.998 13.318 1.00 94.12 209 GLU A N 1
ATOM 1617 C CA . GLU A 1 209 ? -1.698 0.208 12.312 1.00 94.12 209 GLU A CA 1
ATOM 1618 C C . GLU A 1 209 ? -0.807 -0.385 11.210 1.00 94.12 209 GLU A C 1
ATOM 1620 O O . GLU A 1 209 ? -1.304 -0.754 10.142 1.00 94.12 209 GLU A O 1
ATOM 1625 N N . TYR A 1 210 ? 0.514 -0.473 11.428 1.00 93.00 210 TYR A N 1
ATOM 1626 C CA . TYR A 1 210 ? 1.460 -0.846 10.368 1.00 93.00 210 TYR A CA 1
ATOM 1627 C C . TYR A 1 210 ? 1.006 -2.090 9.572 1.00 93.00 210 TYR A C 1
ATOM 1629 O O . TYR A 1 210 ? 0.486 -3.050 10.152 1.00 93.00 210 TYR A O 1
ATOM 1637 N N . PRO A 1 211 ? 1.235 -2.131 8.243 1.00 93.31 211 PRO A N 1
ATOM 1638 C CA . PRO A 1 211 ? 0.799 -3.252 7.415 1.00 93.31 211 PRO A CA 1
ATOM 1639 C C . PRO A 1 211 ? 1.300 -4.602 7.946 1.00 93.31 211 PRO A C 1
ATOM 1641 O O . PRO A 1 211 ? 2.506 -4.831 8.070 1.00 93.31 211 PRO A O 1
ATOM 1644 N N . GLY A 1 212 ? 0.368 -5.494 8.280 1.00 94.00 212 GLY A N 1
ATOM 1645 C CA . GLY A 1 212 ? 0.649 -6.824 8.821 1.00 94.00 212 GLY A CA 1
ATOM 1646 C C . GLY A 1 212 ? 1.152 -6.855 10.269 1.00 94.00 212 GLY A C 1
ATOM 1647 O O . GLY A 1 212 ? 1.384 -7.946 10.785 1.00 94.00 212 GLY A O 1
ATOM 1648 N N . LEU A 1 213 ? 1.326 -5.718 10.950 1.00 93.06 213 LEU A N 1
ATOM 1649 C CA . LEU A 1 213 ? 1.769 -5.647 12.344 1.00 93.06 213 LEU A CA 1
ATOM 1650 C C . LEU A 1 213 ? 1.085 -4.492 13.061 1.00 93.06 213 LEU A C 1
ATOM 1652 O O . LEU A 1 213 ? 1.480 -3.340 12.923 1.00 93.06 213 LEU A O 1
ATOM 1656 N N . VAL A 1 214 ? 0.133 -4.824 13.920 1.00 94.31 214 VAL A N 1
ATOM 1657 C CA . VAL A 1 214 ? -0.553 -3.835 14.741 1.00 94.31 214 VAL A CA 1
ATOM 1658 C C . VAL A 1 214 ? 0.026 -3.793 16.144 1.00 94.31 214 VAL A C 1
ATOM 1660 O O . VAL A 1 214 ? 0.392 -4.824 16.725 1.00 94.31 214 VAL A O 1
ATOM 1663 N N . MET A 1 215 ? 0.112 -2.592 16.700 1.00 91.94 215 MET A N 1
ATOM 1664 C CA . MET A 1 215 ? 0.536 -2.367 18.073 1.00 91.94 215 MET A CA 1
ATOM 1665 C C . MET A 1 215 ? -0.650 -1.949 18.928 1.00 91.94 215 MET A C 1
ATOM 1667 O O . MET A 1 215 ? -1.530 -1.227 18.474 1.00 91.94 215 MET A O 1
ATOM 1671 N N . LEU A 1 216 ? -0.654 -2.381 20.185 1.00 90.94 216 LEU A N 1
ATOM 1672 C CA . LEU A 1 216 ? -1.652 -1.976 21.172 1.00 90.94 216 LEU A CA 1
ATOM 1673 C C . LEU A 1 216 ? -0.984 -1.549 22.472 1.00 90.94 216 LEU A C 1
ATOM 1675 O O . LEU A 1 216 ? 0.014 -2.143 22.889 1.00 90.94 216 LEU A O 1
ATOM 1679 N N . CYS A 1 217 ? -1.555 -0.550 23.142 1.00 89.94 217 CYS A N 1
ATOM 1680 C CA . CYS A 1 217 ? -1.100 -0.133 24.458 1.00 89.94 217 CYS A CA 1
ATOM 1681 C C . CYS A 1 217 ? -1.183 -1.308 25.441 1.00 89.94 217 CYS A C 1
ATOM 1683 O O . CYS A 1 217 ? -2.251 -1.878 25.670 1.00 89.94 217 CYS A O 1
ATOM 1685 N N . GLU A 1 218 ? -0.065 -1.648 26.084 1.00 87.31 218 GLU A N 1
ATOM 1686 C CA . GLU A 1 218 ? -0.006 -2.754 27.051 1.00 87.31 218 GLU A CA 1
ATOM 1687 C C . GLU A 1 218 ? -1.038 -2.594 28.183 1.00 87.31 218 GLU A C 1
ATOM 1689 O O . GLU A 1 218 ? -1.611 -3.575 28.660 1.00 87.31 218 GLU A O 1
ATOM 1694 N N . ARG A 1 219 ? -1.352 -1.347 28.561 1.00 87.88 219 ARG A N 1
ATOM 1695 C CA . ARG A 1 219 ? -2.350 -1.044 29.597 1.00 87.88 219 ARG A CA 1
ATOM 1696 C C . ARG A 1 219 ? -3.764 -1.482 29.229 1.00 87.88 219 ARG A C 1
ATOM 1698 O O . ARG A 1 219 ? -4.524 -1.795 30.141 1.00 87.88 219 ARG A O 1
ATOM 1705 N N . ASP A 1 220 ? -4.112 -1.545 27.945 1.00 88.75 220 ASP A N 1
ATOM 1706 C CA . ASP A 1 220 ? -5.439 -2.001 27.509 1.00 88.75 220 ASP A CA 1
ATOM 1707 C C . ASP A 1 220 ? -5.626 -3.509 27.733 1.00 88.75 220 ASP A C 1
ATOM 1709 O O . ASP A 1 220 ? -6.749 -4.008 27.781 1.00 88.75 220 ASP A O 1
ATOM 1713 N N . LEU A 1 221 ? -4.526 -4.240 27.949 1.00 89.00 221 LEU A N 1
ATOM 1714 C CA . LEU A 1 221 ? -4.523 -5.650 28.331 1.00 89.00 221 LEU A CA 1
ATOM 1715 C C . LEU A 1 221 ? -4.511 -5.860 29.857 1.00 89.00 221 LEU A C 1
ATOM 1717 O O . LEU A 1 221 ? -4.442 -7.007 30.315 1.00 89.00 221 LEU A O 1
ATOM 1721 N N . HIS A 1 222 ? -4.563 -4.798 30.667 1.00 87.88 222 HIS A N 1
ATOM 1722 C CA . HIS A 1 222 ? -4.619 -4.894 32.128 1.00 87.88 222 HIS A CA 1
ATOM 1723 C C . HIS A 1 222 ? -6.060 -5.036 32.642 1.00 87.88 222 HIS A C 1
ATOM 1725 O O . HIS A 1 222 ? -7.006 -4.528 32.056 1.00 87.88 222 HIS A O 1
ATOM 1731 N N . GLY A 1 223 ? -6.230 -5.708 33.788 1.00 88.62 223 GLY A N 1
ATOM 1732 C CA . GLY A 1 223 ? -7.552 -5.921 34.395 1.00 88.62 223 GLY A CA 1
ATOM 1733 C C . GLY A 1 223 ? -8.403 -6.985 33.690 1.00 88.62 223 GLY A C 1
ATOM 1734 O O . GLY A 1 223 ? -7.941 -7.686 32.788 1.00 88.62 223 GLY A O 1
ATOM 1735 N N . ASP A 1 224 ? -9.634 -7.178 34.157 1.00 89.19 224 ASP A N 1
ATOM 1736 C CA . ASP A 1 224 ? -10.520 -8.227 33.629 1.00 89.19 224 ASP A CA 1
ATOM 1737 C C . ASP A 1 224 ? -11.384 -7.758 32.453 1.00 89.19 224 ASP A C 1
ATOM 1739 O O . ASP A 1 224 ? -11.720 -8.569 31.591 1.00 89.19 224 ASP A O 1
ATOM 1743 N N . ASP A 1 225 ? -11.693 -6.461 32.379 1.00 92.50 225 ASP A N 1
ATOM 1744 C CA . ASP A 1 225 ? -12.392 -5.870 31.240 1.00 92.50 225 ASP A CA 1
ATOM 1745 C C . ASP A 1 225 ? -11.420 -5.621 30.082 1.00 92.50 225 ASP A C 1
ATOM 1747 O O . ASP A 1 225 ? -10.595 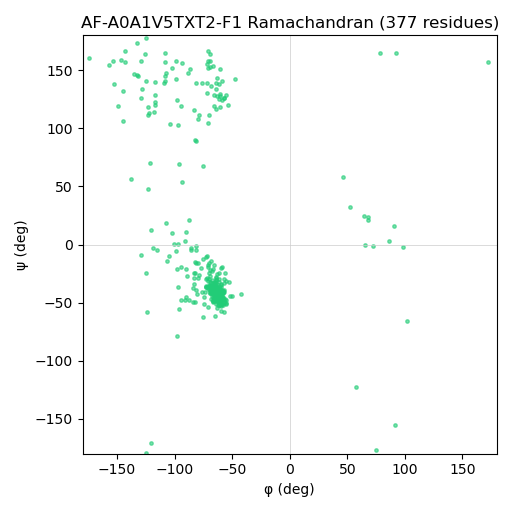-4.711 30.125 1.00 92.50 225 ASP A O 1
ATOM 1751 N N . LEU A 1 226 ? -11.547 -6.435 29.036 1.00 94.25 226 LEU A N 1
ATOM 1752 C CA . LEU A 1 226 ? -10.729 -6.358 27.827 1.00 94.25 226 LEU A CA 1
ATOM 1753 C C . LEU A 1 226 ? -11.453 -5.704 26.645 1.00 94.25 226 LEU A C 1
ATOM 1755 O O . LEU A 1 226 ? -10.937 -5.732 25.530 1.00 94.25 226 LEU A O 1
ATOM 1759 N N . SER A 1 227 ? -12.625 -5.095 26.851 1.00 94.94 227 SER A N 1
ATOM 1760 C CA . SER A 1 227 ? -13.354 -4.450 25.747 1.00 94.94 227 SER A CA 1
ATOM 1761 C C . SER A 1 227 ? -12.583 -3.281 25.122 1.00 94.94 227 SER A C 1
ATOM 1763 O O . SER A 1 227 ? -12.765 -2.999 23.943 1.00 94.94 227 SER A O 1
ATOM 1765 N N . GLY A 1 228 ? -11.673 -2.645 25.870 1.00 94.31 228 GLY A N 1
ATOM 1766 C CA . GLY A 1 228 ? -10.739 -1.648 25.336 1.00 94.31 228 GLY A CA 1
ATOM 1767 C C . GLY A 1 228 ? -9.727 -2.265 24.372 1.00 94.31 228 GLY A C 1
ATOM 1768 O O . GLY A 1 228 ? -9.594 -1.793 23.249 1.00 94.31 228 GLY A O 1
ATOM 1769 N N . ALA A 1 229 ? -9.090 -3.372 24.766 1.00 94.81 229 ALA A N 1
ATOM 1770 C CA . ALA A 1 229 ? -8.190 -4.111 23.885 1.00 94.81 229 ALA A CA 1
ATOM 1771 C C . ALA A 1 229 ? -8.910 -4.667 22.648 1.00 94.81 229 ALA A C 1
ATOM 1773 O O . ALA A 1 229 ? -8.361 -4.587 21.557 1.00 94.81 229 ALA A O 1
ATOM 1774 N N . ALA A 1 230 ? -10.133 -5.196 22.785 1.00 97.19 230 ALA A N 1
ATOM 1775 C CA . ALA A 1 230 ? -10.921 -5.642 21.633 1.00 97.19 230 ALA A CA 1
ATOM 1776 C C . ALA A 1 230 ? -11.245 -4.500 20.664 1.00 97.19 230 ALA A C 1
ATOM 1778 O O . ALA A 1 230 ? -11.144 -4.707 19.458 1.00 97.19 230 ALA A O 1
ATOM 1779 N N . LEU A 1 231 ? -11.610 -3.316 21.175 1.00 97.50 231 LEU A N 1
ATOM 1780 C CA . LEU A 1 231 ? -11.848 -2.137 20.340 1.00 97.50 231 LEU A CA 1
ATOM 1781 C C . LEU A 1 231 ? -10.592 -1.773 19.549 1.00 97.50 231 LEU A C 1
ATOM 1783 O O . LEU A 1 231 ? -10.671 -1.649 18.335 1.00 97.50 231 LEU A O 1
ATOM 1787 N N . VAL A 1 232 ? -9.447 -1.652 20.229 1.00 96.56 232 VAL A N 1
ATOM 1788 C CA . VAL A 1 232 ? -8.175 -1.295 19.584 1.00 96.56 232 VAL A CA 1
ATOM 1789 C C . VAL A 1 232 ? -7.776 -2.364 18.570 1.00 96.56 232 VAL A C 1
ATOM 1791 O O . VAL A 1 232 ? -7.529 -2.035 17.425 1.00 96.56 232 VAL A O 1
ATOM 1794 N N . ILE A 1 233 ? -7.806 -3.654 18.919 1.00 97.56 233 ILE A N 1
ATOM 1795 C CA . ILE A 1 233 ? -7.481 -4.731 17.967 1.00 97.56 233 ILE A CA 1
ATOM 1796 C C . ILE A 1 233 ? -8.404 -4.693 16.741 1.00 97.56 233 ILE A C 1
ATOM 1798 O O . ILE A 1 233 ? -7.927 -4.882 15.627 1.00 97.56 233 ILE A O 1
ATOM 1802 N N . GLY A 1 234 ? -9.703 -4.445 16.928 1.00 98.31 234 GLY A N 1
ATOM 1803 C CA . GLY A 1 234 ? -10.652 -4.284 15.827 1.00 98.31 234 GLY A CA 1
ATOM 1804 C C . GLY A 1 234 ? -10.360 -3.064 14.956 1.00 98.31 234 GLY A C 1
ATOM 1805 O O . GLY A 1 234 ? -10.399 -3.178 13.735 1.00 98.31 234 GLY A O 1
ATOM 1806 N N . HIS A 1 235 ? -10.038 -1.930 15.581 1.00 98.50 235 HIS A N 1
ATOM 1807 C CA . HIS A 1 235 ? -9.632 -0.686 14.922 1.00 98.50 235 HIS A CA 1
ATOM 1808 C C . HIS A 1 235 ? -8.368 -0.903 14.084 1.00 98.50 235 HIS A C 1
ATOM 1810 O O . HIS A 1 235 ? -8.402 -0.787 12.865 1.00 98.50 235 HIS A O 1
ATOM 1816 N N . GLU A 1 236 ? -7.281 -1.373 14.695 1.00 98.06 236 GLU A N 1
ATOM 1817 C CA . GLU A 1 236 ? -6.022 -1.602 13.980 1.00 98.06 236 GLU A CA 1
ATOM 1818 C C . GLU A 1 236 ? -6.134 -2.691 12.894 1.00 98.06 236 GLU A C 1
ATOM 1820 O O . GLU A 1 236 ? -5.451 -2.646 11.868 1.00 98.06 236 GLU A O 1
ATOM 1825 N N . ALA A 1 237 ? -7.009 -3.685 13.089 1.00 98.31 237 ALA A N 1
ATOM 1826 C CA . ALA A 1 237 ? -7.309 -4.678 12.062 1.00 98.31 237 ALA A CA 1
ATOM 1827 C C . ALA A 1 237 ? -8.123 -4.085 10.901 1.00 98.31 237 ALA A C 1
ATOM 1829 O O . ALA A 1 237 ? -7.887 -4.464 9.758 1.00 98.31 237 ALA A O 1
ATOM 1830 N N . ALA A 1 238 ? -9.047 -3.152 11.149 1.00 98.62 238 ALA A N 1
ATOM 1831 C CA . ALA A 1 238 ? -9.789 -2.468 10.089 1.00 98.62 238 ALA A CA 1
ATOM 1832 C C . ALA A 1 238 ? -8.869 -1.594 9.220 1.00 98.62 238 ALA A C 1
ATOM 1834 O O . ALA A 1 238 ? -9.050 -1.563 7.999 1.00 98.62 238 ALA A O 1
ATOM 1835 N N . HIS A 1 239 ? -7.817 -1.005 9.805 1.00 98.62 239 HIS A N 1
ATOM 1836 C CA . HIS A 1 239 ? -6.790 -0.281 9.046 1.00 98.62 239 HIS A CA 1
ATOM 1837 C C . HIS A 1 239 ? -6.077 -1.156 7.992 1.00 98.62 239 HIS A C 1
ATOM 1839 O O . HIS A 1 239 ? -5.482 -0.682 7.020 1.00 98.62 239 HIS A O 1
ATOM 1845 N N . GLN A 1 240 ? -6.147 -2.481 8.140 1.00 98.25 240 GLN A N 1
ATOM 1846 C CA . GLN A 1 240 ? -5.591 -3.394 7.150 1.00 98.25 240 GLN A CA 1
ATOM 1847 C C . GLN A 1 240 ? -6.366 -3.391 5.822 1.00 98.25 240 GLN A C 1
ATOM 1849 O O . GLN A 1 240 ? -5.799 -3.741 4.790 1.00 98.25 240 GLN A O 1
ATOM 1854 N N . TRP A 1 241 ? -7.636 -2.973 5.821 1.00 98.50 241 TRP A N 1
ATOM 1855 C CA . TRP A 1 241 ? -8.424 -2.759 4.604 1.00 98.50 241 TRP A CA 1
ATOM 1856 C C . TRP A 1 241 ? -8.305 -1.321 4.103 1.00 98.50 241 TRP A C 1
ATOM 1858 O O . TRP A 1 241 ? -8.034 -1.115 2.919 1.00 98.50 241 TRP A O 1
ATOM 1868 N N . PHE A 1 242 ? -8.460 -0.347 5.000 1.00 98.00 242 PHE A N 1
ATOM 1869 C CA . PHE A 1 242 ? -8.436 1.087 4.696 1.00 98.00 242 PHE A CA 1
ATOM 1870 C C . PHE A 1 242 ? -7.261 1.726 5.425 1.00 98.00 242 PHE A C 1
ATOM 1872 O O . PHE A 1 242 ? -7.241 1.632 6.637 1.00 98.00 242 PHE A O 1
ATOM 1879 N N . TYR A 1 243 ? -6.320 2.336 4.699 1.00 95.31 243 TYR A N 1
ATOM 1880 C CA . TYR A 1 243 ? -4.902 2.582 5.026 1.00 95.31 243 TYR A CA 1
ATOM 1881 C C . TYR A 1 243 ? -3.963 1.597 4.316 1.00 95.31 243 TYR A C 1
ATOM 1883 O O . TYR A 1 243 ? -3.170 2.009 3.468 1.00 95.31 243 TYR A O 1
ATOM 1891 N N . SER A 1 244 ? -4.017 0.300 4.646 1.00 96.19 244 SER A N 1
ATOM 1892 C CA . SER A 1 244 ? -2.969 -0.632 4.202 1.00 96.19 244 SER A CA 1
ATOM 1893 C C . SER A 1 244 ? -3.161 -1.139 2.773 1.00 96.19 244 SER A C 1
ATOM 1895 O O . SER A 1 244 ? -2.197 -1.148 2.007 1.00 96.19 244 SER A O 1
ATOM 1897 N N . VAL A 1 245 ? -4.360 -1.617 2.428 1.00 97.81 245 VAL A N 1
ATOM 1898 C CA . VAL A 1 245 ? -4.651 -2.157 1.088 1.00 97.81 245 VAL A CA 1
ATOM 1899 C C . VAL A 1 245 ? -5.242 -1.079 0.193 1.00 97.81 245 VAL A C 1
ATOM 1901 O O . VAL A 1 245 ? -4.765 -0.904 -0.924 1.00 97.81 245 VAL A O 1
ATOM 1904 N N . VAL A 1 246 ? -6.234 -0.336 0.684 1.00 98.38 246 VAL A N 1
ATOM 1905 C CA . VAL A 1 246 ? -6.687 0.911 0.063 1.00 98.38 246 VAL A CA 1
ATOM 1906 C C . VAL A 1 246 ? -6.008 2.064 0.787 1.00 98.38 246 VAL A C 1
ATOM 1908 O O . VAL A 1 246 ? -6.387 2.393 1.910 1.00 98.38 246 VAL A O 1
ATOM 1911 N N . GLY A 1 247 ? -4.985 2.650 0.171 1.00 97.62 247 GLY A N 1
ATOM 1912 C CA . GLY A 1 247 ? -4.287 3.803 0.731 1.00 97.62 247 GLY A CA 1
ATOM 1913 C C . GLY A 1 247 ? -5.138 5.072 0.678 1.00 97.62 247 GLY A C 1
ATOM 1914 O O . GLY A 1 247 ? -6.028 5.198 -0.159 1.00 97.62 247 GLY A O 1
ATOM 1915 N N . SER A 1 248 ? -4.825 6.039 1.534 1.00 96.19 248 SER A N 1
ATOM 1916 C CA . SER A 1 248 ? -5.437 7.373 1.560 1.00 96.19 248 SER A CA 1
ATOM 1917 C C . SER A 1 248 ? -4.386 8.433 1.904 1.00 96.19 248 SER A C 1
ATOM 1919 O O . SER A 1 248 ? -3.288 8.111 2.357 1.00 96.19 248 SER A O 1
ATOM 1921 N N . ASP A 1 249 ? -4.706 9.712 1.700 1.00 96.44 249 ASP A N 1
ATOM 1922 C CA . ASP A 1 249 ? -3.879 10.819 2.194 1.00 96.44 249 ASP A CA 1
ATOM 1923 C C . ASP A 1 249 ? -4.208 11.094 3.671 1.00 96.44 249 ASP A C 1
ATOM 1925 O O . ASP A 1 249 ? -5.099 11.887 3.983 1.00 96.44 249 ASP A O 1
ATOM 1929 N N . GLN A 1 250 ? -3.502 10.439 4.598 1.00 93.94 250 GLN A N 1
ATOM 1930 C CA . GLN A 1 250 ? -3.773 10.568 6.040 1.00 93.94 250 GLN A CA 1
ATOM 1931 C C . GLN A 1 250 ? -3.488 11.977 6.581 1.00 93.94 250 GLN A C 1
ATOM 1933 O O . GLN A 1 250 ? -3.945 12.341 7.662 1.00 93.94 250 GLN A O 1
ATOM 1938 N N . ILE A 1 251 ? -2.726 12.794 5.847 1.00 95.50 251 ILE A N 1
ATOM 1939 C CA . ILE A 1 251 ? -2.408 14.159 6.262 1.00 95.50 251 ILE A CA 1
ATOM 1940 C C . ILE A 1 251 ? -3.540 15.098 5.863 1.00 95.50 251 ILE A C 1
ATOM 1942 O O . ILE A 1 251 ? -3.988 15.891 6.689 1.00 95.50 251 ILE A O 1
ATOM 1946 N N . ASN A 1 252 ? -3.998 15.041 4.615 1.00 97.06 252 ASN A N 1
ATOM 1947 C CA . ASN A 1 252 ? -4.978 15.997 4.097 1.00 97.06 252 ASN A CA 1
ATOM 1948 C C . ASN A 1 252 ? -6.426 15.504 4.197 1.00 97.06 252 ASN A C 1
ATOM 1950 O O . ASN A 1 252 ? -7.338 16.325 4.168 1.00 97.06 252 ASN A O 1
ATOM 1954 N N . ALA A 1 253 ? -6.648 14.199 4.343 1.00 96.44 253 ALA A N 1
ATOM 1955 C CA . ALA A 1 253 ? -7.967 13.589 4.477 1.00 96.44 253 ALA A CA 1
ATOM 1956 C C . ALA A 1 253 ? -7.992 12.478 5.555 1.00 96.44 253 ALA A C 1
ATOM 1958 O O . ALA A 1 253 ? -8.427 11.359 5.269 1.00 96.44 253 ALA A O 1
ATOM 1959 N N . PRO A 1 254 ? -7.604 12.769 6.816 1.00 96.62 254 PRO A N 1
ATOM 1960 C CA . PRO A 1 254 ? -7.504 11.761 7.883 1.00 96.62 254 PRO A CA 1
ATOM 1961 C C . PRO A 1 254 ? -8.826 11.040 8.197 1.00 96.62 254 PRO A C 1
ATOM 1963 O O . PRO A 1 254 ? -8.824 9.954 8.761 1.00 96.62 254 PRO A O 1
ATOM 1966 N N . TRP A 1 255 ? -9.972 11.615 7.829 1.00 97.25 255 TRP A N 1
ATOM 1967 C CA . TRP A 1 255 ? -11.290 11.016 8.060 1.00 97.25 255 TRP A CA 1
ATOM 1968 C C . TRP A 1 255 ? -11.586 9.775 7.200 1.00 97.25 255 TRP A C 1
ATOM 1970 O O . TRP A 1 255 ? -12.426 8.959 7.578 1.00 97.25 255 TRP A O 1
ATOM 1980 N N . LEU A 1 256 ? -10.928 9.632 6.043 1.00 96.94 256 LEU A N 1
ATOM 1981 C CA . LEU A 1 256 ? -11.035 8.421 5.217 1.00 96.94 256 LEU A CA 1
ATOM 1982 C C . LEU A 1 256 ? -10.391 7.216 5.905 1.00 96.94 256 LEU A C 1
ATOM 1984 O O . LEU A 1 256 ? -10.741 6.079 5.609 1.00 96.94 256 LEU A O 1
ATOM 1988 N N . ASP A 1 257 ? -9.471 7.502 6.819 1.00 95.75 257 ASP A N 1
ATOM 1989 C CA . ASP A 1 257 ? -8.728 6.534 7.596 1.00 95.75 257 ASP A CA 1
ATOM 1990 C C . ASP A 1 257 ? -9.390 6.368 8.977 1.00 95.75 257 ASP A C 1
ATOM 1992 O O . ASP A 1 257 ? -10.247 5.512 9.188 1.00 95.75 257 ASP A O 1
ATOM 1996 N N . GLU A 1 258 ? -9.139 7.304 9.888 1.00 97.69 258 GLU A N 1
ATOM 1997 C CA . GLU A 1 258 ? -9.481 7.180 11.307 1.00 97.69 258 GLU A CA 1
ATOM 1998 C C . GLU A 1 258 ? -10.981 7.184 11.598 1.00 97.69 258 GLU A C 1
ATOM 2000 O O . GLU A 1 258 ? -11.456 6.439 12.453 1.00 97.69 258 GLU A O 1
ATOM 2005 N N . SER A 1 259 ? -11.763 8.028 10.917 1.00 98.31 259 SER A N 1
ATOM 2006 C CA . SER A 1 259 ? -13.200 8.124 11.202 1.00 98.31 259 SER A CA 1
ATOM 2007 C C . SER A 1 259 ? -13.945 6.860 10.778 1.00 98.31 259 SER A C 1
ATOM 2009 O O . SER A 1 259 ? -14.845 6.408 11.492 1.00 98.31 259 SER A O 1
ATOM 2011 N N . LEU A 1 260 ? -13.590 6.314 9.609 1.00 98.38 260 LEU A N 1
ATOM 2012 C CA . LEU A 1 260 ? -14.172 5.080 9.086 1.00 98.38 260 LEU A CA 1
ATOM 2013 C C . LEU A 1 260 ? -13.744 3.889 9.944 1.00 98.38 260 LEU A C 1
ATOM 2015 O O . LEU A 1 260 ? -14.580 3.079 10.347 1.00 98.38 260 LEU A O 1
ATOM 2019 N N . VAL A 1 261 ? -12.453 3.803 10.252 1.00 98.38 261 VAL A N 1
ATOM 2020 C CA . VAL A 1 261 ? -11.882 2.693 11.014 1.00 98.38 261 VAL A CA 1
ATOM 2021 C C . VAL A 1 261 ? -12.367 2.703 12.466 1.00 98.38 261 VAL A C 1
ATOM 2023 O O . VAL A 1 261 ? -12.727 1.641 12.968 1.00 98.38 261 VAL A O 1
ATOM 2026 N N . GLU A 1 262 ? -12.525 3.859 13.116 1.00 98.31 262 GLU A N 1
ATOM 2027 C CA . GLU A 1 262 ? -13.088 3.925 14.477 1.00 98.31 262 GLU A CA 1
ATOM 2028 C C . GLU A 1 262 ? -14.536 3.408 14.505 1.00 98.31 26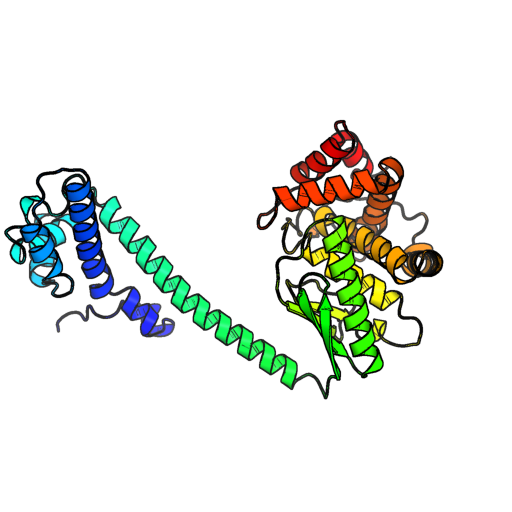2 GLU A C 1
ATOM 2030 O O . GLU A 1 262 ? -14.911 2.647 15.404 1.00 98.31 262 GLU A O 1
ATOM 2035 N N . PHE A 1 263 ? -15.344 3.733 13.486 1.00 98.62 263 PHE A N 1
ATOM 2036 C CA . PHE A 1 263 ? -16.677 3.144 13.337 1.00 98.62 263 PHE A CA 1
ATOM 2037 C C . PHE A 1 263 ? -16.607 1.615 13.191 1.00 98.62 263 PHE A C 1
ATOM 2039 O O . PHE A 1 263 ? -17.323 0.895 13.894 1.00 98.62 263 PHE A O 1
ATOM 2046 N N . LEU A 1 264 ? -15.728 1.111 12.319 1.00 98.75 264 LEU A N 1
ATOM 2047 C CA . LEU A 1 264 ? -15.545 -0.325 12.089 1.00 98.75 264 LEU A CA 1
ATOM 2048 C C . LEU A 1 264 ? -15.026 -1.057 13.332 1.00 98.75 264 LEU A C 1
ATOM 2050 O O . LEU A 1 264 ? -15.446 -2.185 13.589 1.00 98.75 264 LEU A O 1
ATOM 2054 N N . GLY A 1 265 ? -14.176 -0.418 14.137 1.00 98.50 265 GLY A N 1
ATOM 2055 C CA . GLY A 1 265 ? -13.708 -0.939 15.417 1.00 98.50 265 GLY A CA 1
ATOM 2056 C C . GLY A 1 265 ? -14.860 -1.133 16.403 1.00 98.50 265 GLY A C 1
ATOM 2057 O O . GLY A 1 265 ? -14.983 -2.198 17.016 1.00 98.50 265 GLY A O 1
ATOM 2058 N N . PHE A 1 266 ? -15.760 -0.152 16.520 1.00 98.56 266 PHE A N 1
ATOM 2059 C CA . PHE A 1 266 ? -16.969 -0.296 17.337 1.00 98.56 266 PHE A CA 1
ATOM 2060 C C . PHE A 1 266 ? -17.946 -1.331 16.779 1.00 98.56 266 PHE A C 1
ATOM 2062 O O . PHE A 1 266 ? -18.567 -2.058 17.555 1.00 98.56 266 PHE A O 1
ATOM 2069 N N . ASP A 1 267 ? -18.092 -1.420 15.460 1.00 98.56 267 ASP A N 1
ATOM 2070 C CA . ASP A 1 267 ? -18.947 -2.420 14.824 1.00 98.56 267 ASP A CA 1
ATOM 2071 C C . ASP A 1 267 ? -18.428 -3.849 15.045 1.00 98.56 267 ASP A C 1
ATOM 2073 O O . ASP A 1 267 ? -19.181 -4.732 15.464 1.00 98.56 267 ASP A O 1
ATOM 2077 N N . PHE A 1 268 ? -17.118 -4.057 14.907 1.00 98.75 268 PHE A N 1
ATOM 2078 C CA . PHE A 1 268 ? -16.464 -5.302 15.300 1.00 98.75 268 PHE A CA 1
ATOM 2079 C C . PHE A 1 268 ? -16.659 -5.598 16.791 1.00 98.75 268 PHE A C 1
ATOM 2081 O O . PHE A 1 268 ? -16.999 -6.723 17.155 1.00 98.75 268 PHE A O 1
ATOM 2088 N N . LEU A 1 269 ? -16.490 -4.604 17.667 1.00 98.62 269 LEU A N 1
ATOM 2089 C CA . LEU A 1 269 ? -16.670 -4.785 19.107 1.00 98.62 269 LEU A CA 1
ATOM 2090 C C . LEU A 1 269 ? -18.086 -5.276 19.448 1.00 98.62 269 LEU A C 1
ATOM 2092 O O . LEU A 1 269 ? -18.223 -6.176 20.280 1.00 98.62 269 LEU A O 1
ATOM 2096 N N . ARG A 1 270 ? -19.123 -4.741 18.782 1.00 98.31 270 ARG A N 1
ATOM 2097 C CA . ARG A 1 270 ? -20.512 -5.229 18.905 1.00 98.31 270 ARG A CA 1
ATOM 2098 C C . ARG A 1 270 ? -20.618 -6.690 18.478 1.00 98.31 270 ARG A C 1
ATOM 2100 O O . ARG A 1 270 ? -21.207 -7.490 19.198 1.00 98.31 270 ARG A O 1
ATOM 2107 N N . ALA A 1 271 ? -20.009 -7.059 17.352 1.00 98.19 271 ALA A N 1
ATOM 2108 C CA . ALA A 1 271 ? -20.016 -8.436 16.862 1.00 98.19 271 ALA A CA 1
ATOM 2109 C C . ALA A 1 271 ? -19.242 -9.410 17.773 1.00 98.19 271 ALA A C 1
ATOM 2111 O O . ALA A 1 271 ? -19.617 -10.578 17.878 1.00 98.19 271 ALA A O 1
ATOM 2112 N N . TYR A 1 272 ? -18.174 -8.947 18.429 1.00 98.50 272 TYR A N 1
ATOM 2113 C CA . TYR A 1 272 ? -17.264 -9.790 19.207 1.00 98.50 272 TYR A CA 1
ATOM 2114 C C . TYR A 1 272 ? -17.672 -9.947 20.678 1.00 98.50 272 TYR A C 1
ATOM 2116 O O . TYR A 1 272 ? -17.647 -11.058 21.206 1.00 98.50 272 TYR A O 1
ATOM 2124 N N . LEU A 1 273 ? -18.054 -8.854 21.350 1.00 98.00 273 LEU A N 1
ATOM 2125 C CA . LEU A 1 273 ? -18.406 -8.844 22.780 1.00 98.00 273 LEU A CA 1
ATOM 2126 C C . LEU A 1 273 ? -19.878 -8.501 23.055 1.00 98.00 273 LEU A C 1
ATOM 2128 O O . LEU A 1 273 ? -20.309 -8.579 24.206 1.00 98.00 273 LEU A O 1
ATOM 2132 N N . GLY A 1 274 ? -20.655 -8.160 22.026 1.00 98.06 274 GLY A N 1
ATOM 2133 C CA . GLY A 1 274 ? -22.071 -7.821 22.135 1.00 98.06 274 GLY A CA 1
ATOM 2134 C C . GLY A 1 274 ? -22.346 -6.326 22.311 1.00 98.06 274 GLY A C 1
ATOM 2135 O O . GLY A 1 274 ? -21.470 -5.528 22.659 1.00 98.06 274 GLY A O 1
ATOM 2136 N N . ASP A 1 275 ? -23.608 -5.952 22.093 1.00 97.31 275 ASP A N 1
ATOM 2137 C CA . ASP A 1 275 ? -24.058 -4.555 22.091 1.00 97.31 275 ASP A CA 1
ATOM 2138 C C . ASP A 1 275 ? -23.860 -3.847 23.436 1.00 97.31 275 ASP A C 1
ATOM 2140 O O . ASP A 1 275 ? -23.476 -2.680 23.461 1.00 97.31 275 ASP A O 1
ATOM 2144 N N . GLU A 1 276 ? -24.080 -4.540 24.559 1.00 97.44 276 GLU A N 1
ATOM 2145 C CA . GLU A 1 276 ? -23.929 -3.956 25.900 1.00 97.44 276 GLU A CA 1
ATOM 2146 C C . GLU A 1 276 ? -22.477 -3.534 26.168 1.00 97.44 276 GLU A C 1
ATOM 2148 O O . GLU A 1 276 ? -22.224 -2.417 26.625 1.00 97.44 276 GLU A O 1
ATOM 2153 N N . ALA A 1 277 ? -21.514 -4.395 25.819 1.00 96.50 277 ALA A N 1
ATOM 2154 C CA . ALA A 1 277 ? -20.093 -4.108 25.979 1.00 96.50 277 ALA A CA 1
ATOM 2155 C C . ALA A 1 277 ? -19.649 -2.955 25.068 1.00 96.50 277 ALA A C 1
ATOM 2157 O O . ALA A 1 277 ? -18.933 -2.053 25.508 1.00 96.50 277 ALA A O 1
ATOM 2158 N N . ALA A 1 278 ? -20.107 -2.952 23.813 1.00 97.31 278 ALA A N 1
ATOM 2159 C CA . ALA A 1 278 ? -19.800 -1.886 22.869 1.00 97.31 278 ALA A CA 1
ATOM 2160 C C . ALA A 1 278 ? -20.402 -0.538 23.291 1.00 97.31 278 ALA A C 1
ATOM 2162 O O . ALA A 1 278 ? -19.719 0.485 23.229 1.00 97.31 278 ALA A O 1
ATOM 2163 N N . PHE A 1 279 ? -21.648 -0.534 23.773 1.00 96.00 279 PHE A N 1
ATOM 2164 C CA . PHE A 1 279 ? -22.305 0.658 24.302 1.00 96.00 279 PHE A CA 1
ATOM 2165 C C . PHE A 1 279 ? -21.551 1.216 25.513 1.00 96.00 279 PHE A C 1
ATOM 2167 O O . PHE A 1 279 ? -21.152 2.379 25.499 1.00 96.00 279 PHE A O 1
ATOM 2174 N N . ALA A 1 280 ? -21.268 0.382 26.519 1.00 96.75 280 ALA A N 1
ATOM 2175 C CA . ALA A 1 280 ? -20.526 0.801 27.707 1.00 96.75 280 ALA A CA 1
ATOM 2176 C C . ALA A 1 280 ? -19.131 1.348 27.359 1.00 96.75 280 ALA A C 1
ATOM 2178 O O . ALA A 1 280 ? -18.690 2.349 27.927 1.00 96.75 280 ALA A O 1
ATOM 2179 N N . ARG A 1 281 ? -18.445 0.736 26.385 1.00 95.56 281 ARG A N 1
ATOM 2180 C CA . ARG A 1 281 ? -17.140 1.205 25.905 1.00 95.56 281 ARG A CA 1
ATOM 2181 C C . ARG A 1 281 ? -17.239 2.553 25.190 1.00 95.56 281 ARG A C 1
ATOM 2183 O O . ARG A 1 281 ? -16.382 3.407 25.415 1.00 95.56 281 ARG A O 1
ATOM 2190 N N . ARG A 1 282 ? -18.274 2.767 24.372 1.00 95.06 282 ARG A N 1
ATOM 2191 C CA . ARG A 1 282 ? -18.524 4.046 23.690 1.00 95.06 282 ARG A CA 1
ATOM 2192 C C . ARG A 1 282 ? -18.820 5.160 24.690 1.00 95.06 282 ARG A C 1
ATOM 2194 O O . ARG A 1 282 ? -18.221 6.226 24.590 1.00 95.06 282 ARG A O 1
ATOM 2201 N N . GLU A 1 283 ? -19.647 4.887 25.697 1.00 95.00 283 GLU A N 1
ATOM 2202 C CA . GLU A 1 283 ? -19.926 5.824 26.794 1.00 95.00 283 GLU A CA 1
ATOM 2203 C C . GLU A 1 283 ? -18.659 6.156 27.594 1.00 95.00 283 GLU A C 1
ATOM 2205 O O . GLU A 1 283 ? -18.387 7.320 27.877 1.00 95.00 283 GLU A O 1
ATOM 2210 N N . ALA A 1 284 ? -17.817 5.164 27.897 1.00 93.75 284 ALA A N 1
ATOM 2211 C CA . ALA A 1 284 ? -16.549 5.399 28.585 1.00 93.75 284 ALA A CA 1
ATOM 2212 C C . ALA A 1 284 ? -15.558 6.236 27.752 1.00 93.75 284 ALA A C 1
ATOM 2214 O O . ALA A 1 284 ? -14.792 7.020 28.314 1.00 93.75 284 ALA A O 1
ATOM 2215 N N . ARG A 1 285 ? -15.556 6.068 26.422 1.00 92.06 285 ARG A N 1
ATOM 2216 C CA . ARG A 1 285 ? -14.639 6.758 25.502 1.00 92.06 285 ARG A CA 1
ATOM 2217 C C . ARG A 1 285 ? -15.101 8.177 25.163 1.00 92.06 285 ARG A C 1
ATOM 2219 O O . ARG A 1 285 ? -14.264 9.071 25.075 1.00 92.06 285 ARG A O 1
ATOM 2226 N N . TYR A 1 286 ?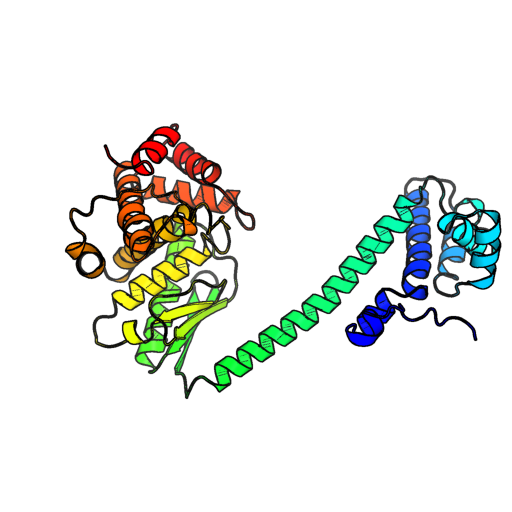 -16.408 8.382 24.987 1.00 93.06 286 TYR A N 1
ATOM 2227 C CA . TYR A 1 286 ? -16.973 9.615 24.428 1.00 93.06 286 TYR A CA 1
ATOM 2228 C C . TYR A 1 286 ? -18.092 10.258 25.251 1.00 93.06 286 TYR A C 1
ATOM 2230 O O . TYR A 1 286 ? -18.465 11.387 24.949 1.00 93.06 286 TYR A O 1
ATOM 2238 N N . GLY A 1 287 ? -18.617 9.616 26.296 1.00 89.19 287 GLY A N 1
ATOM 2239 C CA . GLY A 1 287 ? -19.758 10.141 27.061 1.00 89.19 287 GLY A CA 1
ATOM 2240 C C . GLY A 1 287 ? -19.476 11.494 27.723 1.00 89.19 287 GLY A C 1
ATOM 2241 O O . GLY A 1 287 ? -20.339 12.362 27.779 1.00 89.19 287 GLY A O 1
ATOM 2242 N N . SER A 1 288 ? -18.229 11.749 28.137 1.00 87.19 288 SER A N 1
ATOM 2243 C CA . SER A 1 288 ? -17.816 13.060 28.667 1.00 87.19 288 SER A CA 1
ATOM 2244 C C . SER A 1 288 ? -17.717 14.166 27.608 1.00 87.19 288 SER A C 1
ATOM 2246 O O . SER A 1 288 ? -17.545 15.334 27.957 1.00 87.19 288 SER A O 1
ATOM 2248 N N . LEU A 1 289 ? -17.808 13.806 26.326 1.00 84.12 289 LEU A N 1
ATOM 2249 C CA . LEU A 1 289 ? -17.742 14.708 25.179 1.00 84.12 289 LEU A CA 1
ATOM 2250 C C . LEU A 1 289 ? -19.130 15.033 24.619 1.00 84.12 289 LEU A C 1
ATOM 2252 O O . LEU A 1 289 ? -19.233 15.766 23.631 1.00 84.12 289 LEU A O 1
ATOM 2256 N N . GLU A 1 290 ? -20.195 14.495 25.217 1.00 78.88 290 GLU A N 1
ATOM 2257 C CA . GLU A 1 290 ? -21.559 14.761 24.780 1.00 78.88 290 GLU A CA 1
ATOM 2258 C C . GLU A 1 290 ? -21.842 16.274 24.812 1.00 78.88 290 GLU A C 1
ATOM 2260 O O . GLU A 1 290 ? -21.597 16.970 25.799 1.00 78.88 290 GLU A O 1
ATOM 2265 N N . GLY A 1 291 ? -22.307 16.813 23.682 1.00 81.00 291 GLY A N 1
ATOM 2266 C CA . GLY A 1 291 ? -22.526 18.251 23.507 1.00 81.00 291 GLY A CA 1
ATOM 2267 C C . GLY A 1 291 ? -21.302 19.056 23.050 1.00 81.00 291 GLY A C 1
ATOM 2268 O O . GLY A 1 291 ? -21.421 20.276 22.893 1.00 81.00 291 GLY A O 1
ATOM 2269 N N . TYR A 1 292 ? -20.152 18.422 22.784 1.00 87.94 292 TYR A N 1
ATOM 2270 C CA . TYR A 1 292 ? -19.032 19.080 22.108 1.00 87.94 292 TYR A CA 1
ATOM 2271 C C . TYR A 1 292 ? -19.473 19.635 20.745 1.00 87.94 292 TYR A C 1
ATOM 2273 O O . TYR A 1 292 ? -20.009 18.923 19.897 1.00 87.94 292 TYR A O 1
ATOM 2281 N N . LYS A 1 293 ? -19.229 20.931 20.529 1.00 90.81 293 LYS A N 1
ATOM 2282 C CA . LYS A 1 293 ? -19.504 21.613 19.261 1.00 90.81 293 LYS A CA 1
ATOM 2283 C C . LYS A 1 293 ? -18.196 21.829 18.520 1.00 90.81 293 LYS A C 1
ATOM 2285 O O . LYS A 1 293 ? -17.423 22.718 18.881 1.00 90.81 293 LYS A O 1
ATOM 2290 N N . ARG A 1 294 ? -17.951 21.014 17.492 1.00 93.44 294 ARG A N 1
ATOM 2291 C CA . ARG A 1 294 ? -16.756 21.153 16.654 1.00 93.44 294 ARG A CA 1
ATOM 2292 C C . ARG A 1 294 ? -16.744 22.487 15.913 1.00 93.44 294 ARG A C 1
ATOM 2294 O O . ARG A 1 294 ? -17.777 22.967 15.456 1.00 93.44 294 ARG A O 1
ATOM 2301 N N . THR A 1 295 ? -15.554 23.052 15.770 1.00 93.94 295 THR A N 1
ATOM 2302 C CA . THR A 1 295 ? -15.300 24.338 15.099 1.00 93.94 295 THR A CA 1
ATOM 2303 C C . THR A 1 295 ? -14.672 24.173 13.716 1.00 93.94 295 THR A C 1
ATOM 2305 O O . THR A 1 295 ? -14.561 25.145 12.973 1.00 93.94 295 THR A O 1
ATOM 2308 N N . LYS A 1 296 ? -14.255 22.949 13.371 1.00 96.44 296 LYS A N 1
ATOM 2309 C CA . LYS A 1 296 ? -13.586 22.596 12.115 1.00 96.44 296 LYS A CA 1
ATOM 2310 C C . LYS A 1 296 ? -14.324 21.470 11.410 1.00 96.44 296 LYS A C 1
ATOM 2312 O O . LYS A 1 296 ? -15.192 20.803 11.992 1.00 96.44 296 LYS A O 1
ATOM 2317 N N . ARG A 1 297 ? -14.013 21.307 10.128 1.00 97.56 297 ARG A N 1
ATOM 2318 C CA . ARG A 1 297 ? -14.588 20.244 9.313 1.00 97.56 297 ARG A CA 1
ATOM 2319 C C . ARG A 1 297 ? -14.006 18.892 9.732 1.00 97.56 297 ARG A C 1
ATOM 2321 O O . ARG A 1 297 ? -12.924 18.841 10.309 1.00 97.56 297 ARG A O 1
ATOM 2328 N N . ILE A 1 298 ? -14.747 17.816 9.480 1.00 97.75 298 ILE A N 1
ATOM 2329 C CA . ILE A 1 298 ? -14.254 16.453 9.738 1.00 97.75 298 ILE A CA 1
ATOM 2330 C C . ILE A 1 298 ? -13.136 16.100 8.742 1.00 97.75 298 ILE A C 1
ATOM 2332 O O . ILE A 1 298 ? -12.160 15.472 9.127 1.00 97.75 298 ILE A O 1
ATOM 2336 N N . ASP A 1 299 ? -13.233 16.595 7.505 1.00 97.38 299 ASP A N 1
ATOM 2337 C CA . ASP A 1 299 ? -12.247 16.447 6.426 1.00 97.38 299 ASP A CA 1
ATOM 2338 C C . ASP A 1 299 ? -11.154 17.538 6.427 1.00 97.38 299 ASP A C 1
ATOM 2340 O O . ASP A 1 299 ? -10.536 17.791 5.397 1.00 97.38 299 ASP A O 1
ATOM 2344 N N . SER A 1 300 ? -10.920 18.220 7.556 1.00 97.69 300 SER A N 1
ATOM 2345 C CA . SER A 1 300 ? -9.781 19.142 7.695 1.00 97.69 300 SER A CA 1
ATOM 2346 C C . SER A 1 300 ? -8.451 18.378 7.759 1.00 97.69 300 SER A C 1
ATOM 2348 O O . SER A 1 300 ? -8.400 17.247 8.243 1.00 97.69 300 SER A O 1
ATOM 2350 N N . ALA A 1 301 ? -7.365 19.014 7.310 1.00 97.50 301 ALA A N 1
ATOM 2351 C CA . ALA A 1 301 ? -6.039 18.406 7.333 1.00 97.50 301 ALA A CA 1
ATOM 2352 C C . ALA A 1 301 ? -5.517 18.255 8.772 1.00 97.50 301 ALA A C 1
ATOM 2354 O O . ALA A 1 301 ? -5.830 19.060 9.651 1.00 97.50 301 ALA A O 1
ATOM 2355 N N . LEU A 1 302 ? -4.654 17.266 9.008 1.00 95.31 302 LEU A N 1
ATOM 2356 C CA . LEU A 1 302 ? -4.060 16.961 10.312 1.00 95.31 302 LEU A CA 1
ATOM 2357 C C . LEU A 1 302 ? -3.456 18.205 10.983 1.00 95.31 302 LEU A C 1
ATOM 2359 O O . LEU A 1 302 ? -3.678 18.451 12.169 1.00 95.31 302 LEU A O 1
ATOM 2363 N N . TYR A 1 303 ? -2.719 19.012 10.216 1.00 95.69 303 TYR A N 1
ATOM 2364 C CA . TYR A 1 303 ? -2.032 20.203 10.724 1.00 95.69 303 TYR A CA 1
ATOM 2365 C C . TYR A 1 303 ? -2.962 21.375 11.049 1.00 95.69 303 TYR A C 1
ATOM 2367 O O . TYR A 1 303 ? -2.521 22.333 11.686 1.00 95.69 303 TYR A O 1
ATOM 2375 N N . ASP A 1 304 ? -4.236 21.305 10.657 1.00 95.88 304 ASP A N 1
ATOM 2376 C CA . ASP A 1 304 ? -5.220 22.311 11.039 1.00 95.88 304 ASP A CA 1
ATOM 2377 C C . ASP A 1 304 ? -5.684 22.121 12.482 1.00 95.88 304 ASP A C 1
ATOM 2379 O O . ASP A 1 304 ? -6.197 23.070 13.070 1.00 95.88 304 ASP A O 1
ATOM 2383 N N . PHE A 1 305 ? -5.526 20.939 13.083 1.00 95.12 305 PHE A N 1
ATOM 2384 C CA . PHE A 1 305 ? -5.987 20.644 14.441 1.00 95.12 305 PHE A CA 1
ATOM 2385 C C . PHE A 1 305 ? -4.948 20.997 15.513 1.00 95.12 305 PHE A C 1
ATOM 2387 O O . PHE A 1 305 ? -3.741 20.879 15.314 1.00 95.12 305 PHE A O 1
ATOM 2394 N N . ALA A 1 306 ? -5.421 21.398 16.695 1.00 93.38 306 ALA A N 1
ATOM 2395 C CA . ALA A 1 306 ? -4.584 21.669 17.857 1.00 93.38 306 ALA A CA 1
ATOM 2396 C C . ALA A 1 306 ? -5.022 20.849 19.080 1.00 93.38 306 ALA A C 1
ATOM 2398 O O . ALA A 1 306 ? -6.210 20.696 19.367 1.00 93.38 306 ALA A O 1
ATOM 2399 N N . GLY A 1 307 ? -4.048 20.361 19.853 1.00 91.88 307 GLY A N 1
ATOM 2400 C CA . GLY A 1 307 ? -4.312 19.620 21.088 1.00 91.88 307 GLY A CA 1
ATOM 2401 C C . GLY A 1 307 ? -5.193 18.392 20.847 1.00 91.88 307 GLY A C 1
ATOM 2402 O O . GLY A 1 307 ? -4.844 17.523 20.057 1.00 91.88 307 GLY A O 1
ATOM 2403 N N . SER A 1 308 ? -6.337 18.321 21.529 1.00 92.06 308 SER A N 1
ATOM 2404 C CA . SER A 1 308 ? -7.285 17.207 21.412 1.00 92.06 308 SER A CA 1
ATOM 2405 C C . SER A 1 308 ? -8.284 17.342 20.259 1.00 92.06 308 SER A C 1
ATOM 2407 O O . SER A 1 308 ? -9.079 16.427 20.063 1.00 92.06 308 SER A O 1
ATOM 2409 N N . GLU A 1 309 ? -8.278 18.441 19.492 1.00 94.56 309 GLU A N 1
ATOM 2410 C CA . GLU A 1 309 ? -9.261 18.664 18.419 1.00 94.56 309 GLU A CA 1
ATOM 2411 C C . GLU A 1 309 ? -9.267 17.534 17.388 1.00 94.56 309 GLU A C 1
ATOM 2413 O O . GLU A 1 309 ? -10.343 17.119 16.971 1.00 94.56 309 GLU A O 1
ATOM 2418 N N . TYR A 1 310 ? -8.094 16.999 17.033 1.00 95.19 310 TYR A N 1
ATOM 2419 C CA . TYR A 1 310 ? -7.983 15.872 16.105 1.00 95.19 310 TYR A CA 1
ATOM 2420 C C . TYR A 1 310 ? -8.823 14.678 16.577 1.00 95.19 310 TYR A C 1
ATOM 2422 O O . TYR A 1 310 ? -9.683 14.186 15.853 1.00 95.19 310 TYR A O 1
ATOM 2430 N N . PHE A 1 311 ? -8.662 14.290 17.843 1.00 94.19 311 PHE A N 1
ATOM 2431 C CA . PHE A 1 311 ? -9.430 13.204 18.444 1.00 94.19 311 PHE A CA 1
ATOM 2432 C C . PHE A 1 311 ? -10.935 13.516 18.517 1.00 94.19 311 PHE A C 1
ATOM 2434 O O . PHE A 1 311 ? -11.775 12.692 18.167 1.00 94.19 311 PHE A O 1
ATOM 2441 N N . LEU A 1 312 ? -11.305 14.724 18.945 1.00 94.88 312 LEU A N 1
ATOM 2442 C CA . LEU A 1 312 ? -12.715 15.103 19.108 1.00 94.88 312 LEU A CA 1
ATOM 2443 C C . LEU A 1 312 ? -13.467 15.207 17.771 1.00 94.88 312 LEU A C 1
ATOM 2445 O O . LEU A 1 312 ? -14.672 14.950 17.696 1.00 94.88 312 LEU A O 1
ATOM 2449 N N . ILE A 1 313 ? -12.773 15.618 16.714 1.00 96.38 313 ILE A N 1
ATOM 2450 C CA . ILE A 1 313 ? -13.383 15.905 15.419 1.00 96.38 313 ILE A CA 1
ATOM 2451 C C . ILE A 1 313 ? -13.269 14.695 14.495 1.00 96.38 313 ILE A C 1
ATOM 2453 O O . ILE A 1 313 ? -14.296 14.211 14.025 1.00 96.38 313 ILE A O 1
ATOM 2457 N N . VAL A 1 314 ? -12.062 14.177 14.268 1.00 97.19 314 VAL A N 1
ATOM 2458 C CA . VAL A 1 314 ? -11.843 13.081 13.318 1.00 97.19 314 VAL A CA 1
ATOM 2459 C C . VAL A 1 314 ? -12.335 11.759 13.906 1.00 97.19 314 VAL A C 1
ATOM 2461 O O . VAL A 1 314 ? -13.171 11.105 13.291 1.00 97.19 314 VAL A O 1
ATOM 2464 N N . TYR A 1 315 ? -11.937 11.394 15.126 1.00 96.25 315 TYR A N 1
ATOM 2465 C CA . TYR A 1 315 ? -12.402 10.133 15.714 1.00 96.25 315 TYR A CA 1
ATOM 2466 C C . TYR A 1 315 ? -13.849 10.231 16.188 1.00 96.25 315 TYR A C 1
ATOM 2468 O O . TYR A 1 315 ? -14.713 9.539 15.666 1.00 96.25 315 TYR A O 1
ATOM 2476 N N . ALA A 1 316 ? -14.155 11.109 17.149 1.00 95.25 316 ALA A N 1
ATOM 2477 C CA . ALA A 1 316 ? -15.478 11.088 17.778 1.00 95.25 316 ALA A CA 1
ATOM 2478 C C . ALA A 1 316 ? -16.593 11.575 16.833 1.00 95.25 316 ALA A C 1
ATOM 2480 O O . ALA A 1 316 ? -17.577 10.866 16.613 1.00 95.25 316 ALA A O 1
ATOM 2481 N N . SER A 1 317 ? -16.453 12.773 16.248 1.00 95.81 317 SER A N 1
ATOM 2482 C CA . SER A 1 317 ? -17.490 13.316 15.353 1.00 95.81 317 SER A CA 1
ATOM 2483 C C . SER A 1 317 ? -17.550 12.566 14.016 1.00 95.81 317 SER A C 1
ATOM 2485 O O . SER A 1 317 ? -18.642 12.345 13.495 1.00 95.81 317 SER A O 1
ATOM 2487 N N . GLY A 1 318 ? -16.404 12.138 13.478 1.00 97.00 318 GLY A N 1
ATOM 2488 C CA . GLY A 1 318 ? -16.335 11.315 12.271 1.00 97.00 318 GLY A CA 1
ATOM 2489 C C . GLY A 1 318 ? -16.933 9.918 12.452 1.00 97.00 318 GLY A C 1
ATOM 2490 O O . GLY A 1 318 ? -17.759 9.509 11.638 1.00 97.00 318 GLY A O 1
ATOM 2491 N N . CYS A 1 319 ? -16.628 9.220 13.552 1.00 96.69 319 CYS A N 1
ATOM 2492 C CA . CYS A 1 319 ? -17.286 7.952 13.888 1.00 96.69 319 CYS A CA 1
ATOM 2493 C C . CYS A 1 319 ? -18.807 8.130 14.014 1.00 96.69 319 CYS A C 1
ATOM 2495 O O . CYS A 1 319 ? -19.566 7.292 13.533 1.00 96.69 319 CYS A O 1
ATOM 2497 N N . ALA A 1 320 ? -19.273 9.229 14.621 1.00 95.44 320 ALA A N 1
ATOM 2498 C CA . ALA A 1 320 ? -20.703 9.515 14.735 1.00 95.44 320 ALA A CA 1
ATOM 2499 C C . ALA A 1 320 ? -21.378 9.753 13.370 1.00 95.44 320 ALA A C 1
ATOM 2501 O O . ALA A 1 320 ? -22.519 9.332 13.181 1.00 95.44 320 ALA A O 1
ATOM 2502 N N . MET A 1 321 ? -20.678 10.381 12.418 1.00 97.44 321 MET A N 1
ATOM 2503 C CA . MET A 1 321 ? -21.145 10.526 11.035 1.00 97.44 321 MET A CA 1
ATOM 2504 C C . MET A 1 321 ? -21.289 9.161 10.348 1.00 97.44 321 MET A C 1
ATOM 2506 O O . MET A 1 321 ? -22.316 8.906 9.725 1.00 97.44 321 MET A O 1
ATOM 2510 N N . TYR A 1 322 ? -20.307 8.264 10.475 1.00 98.44 322 TYR A N 1
ATOM 2511 C CA . TYR A 1 322 ? -20.412 6.915 9.904 1.00 98.44 322 TYR A CA 1
ATOM 2512 C C . TYR A 1 322 ? -21.481 6.059 10.601 1.00 98.44 322 TYR A C 1
ATOM 2514 O O . TYR A 1 322 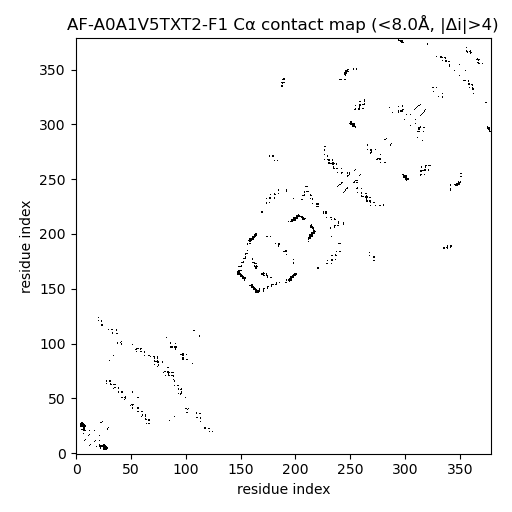? -22.210 5.336 9.926 1.00 98.44 322 TYR A O 1
ATOM 2522 N N . ASP A 1 323 ? -21.662 6.205 11.919 1.00 97.25 323 ASP A N 1
ATOM 2523 C CA . ASP A 1 323 ? -22.790 5.614 12.653 1.00 97.25 323 ASP A CA 1
ATOM 2524 C C . ASP A 1 323 ? -24.148 6.100 12.088 1.00 97.25 323 ASP A C 1
ATOM 2526 O O . ASP A 1 323 ? -25.102 5.325 12.021 1.00 97.25 323 ASP A O 1
ATOM 2530 N N . GLU A 1 324 ? -24.279 7.382 11.716 1.00 97.81 324 GLU A N 1
ATOM 2531 C CA . GLU A 1 324 ? -25.483 7.931 11.065 1.00 97.81 324 GLU A CA 1
ATOM 2532 C C . GLU A 1 324 ? -25.684 7.324 9.673 1.00 97.81 324 GLU A C 1
ATOM 2534 O O . GLU A 1 324 ? -26.763 6.800 9.395 1.00 97.81 324 GLU A O 1
ATOM 2539 N N . LEU A 1 325 ? -24.630 7.300 8.850 1.00 98.38 325 LEU A N 1
ATOM 2540 C CA . LEU A 1 325 ? -24.654 6.702 7.512 1.00 98.38 325 LEU A CA 1
ATOM 2541 C C . LEU A 1 325 ? -25.096 5.235 7.554 1.00 98.38 325 LEU A C 1
ATOM 2543 O O . LEU A 1 325 ? -25.971 4.820 6.797 1.00 98.38 325 LEU A O 1
ATOM 2547 N N . TYR A 1 326 ? -24.529 4.457 8.477 1.00 98.44 326 TYR A N 1
ATOM 2548 C CA . TYR A 1 326 ? -24.861 3.048 8.670 1.00 98.44 326 TYR A CA 1
ATOM 2549 C C . TYR A 1 326 ? -26.328 2.841 9.069 1.00 98.44 326 TYR A C 1
ATOM 2551 O O . TYR A 1 326 ? -26.975 1.911 8.590 1.00 98.44 326 TYR A O 1
ATOM 2559 N N . ARG A 1 327 ? -26.886 3.708 9.926 1.00 97.81 327 ARG A N 1
ATOM 2560 C CA . ARG A 1 327 ? -28.308 3.636 10.312 1.00 97.81 327 ARG A CA 1
ATOM 2561 C C . ARG A 1 327 ? -29.244 4.002 9.165 1.00 97.81 327 ARG A C 1
ATOM 2563 O O . ARG A 1 327 ? -30.324 3.424 9.086 1.00 97.81 327 ARG A O 1
ATOM 2570 N N . GLU A 1 328 ? -28.858 4.954 8.318 1.00 97.31 328 GLU A N 1
ATOM 2571 C CA . GLU A 1 328 ? -29.668 5.388 7.176 1.00 97.31 328 GLU A CA 1
ATOM 2572 C C . GLU A 1 328 ? -29.663 4.365 6.033 1.00 97.31 328 GLU A C 1
ATOM 2574 O O . GLU A 1 328 ? -30.727 4.049 5.501 1.00 97.31 328 GLU A O 1
ATOM 2579 N N . LEU A 1 329 ? -28.494 3.821 5.677 1.00 97.62 329 LEU A N 1
ATOM 2580 C CA . LEU A 1 329 ? -28.361 2.835 4.597 1.00 97.62 329 LEU A CA 1
ATOM 2581 C C . LEU A 1 329 ? -28.756 1.420 5.030 1.00 97.62 329 LEU A C 1
ATOM 2583 O O . LEU A 1 329 ? -29.214 0.615 4.219 1.00 97.62 329 LEU A O 1
ATOM 2587 N N . GLY A 1 330 ? -28.580 1.110 6.312 1.00 98.00 330 GLY A N 1
ATOM 2588 C CA . GLY A 1 330 ? -28.644 -0.251 6.816 1.00 98.00 330 GLY A CA 1
ATOM 2589 C C . GLY A 1 330 ? -27.363 -1.038 6.531 1.00 98.00 330 GLY A C 1
ATOM 2590 O O . GLY A 1 330 ? -26.518 -0.667 5.715 1.00 98.00 330 GLY A O 1
ATOM 2591 N N . ARG A 1 331 ? -27.231 -2.164 7.237 1.00 97.50 331 ARG A N 1
ATOM 2592 C CA . ARG A 1 331 ? -26.010 -2.975 7.258 1.00 97.50 331 ARG A CA 1
ATOM 2593 C C . ARG A 1 331 ? -25.561 -3.439 5.876 1.00 97.50 331 ARG A C 1
ATOM 2595 O O . ARG A 1 331 ? -24.385 -3.312 5.549 1.00 97.50 331 ARG A O 1
ATOM 2602 N N . ASP A 1 332 ? -26.483 -4.020 5.114 1.00 97.75 332 ASP A N 1
ATOM 2603 C CA . ASP A 1 332 ? -26.142 -4.720 3.875 1.00 97.75 332 ASP A CA 1
ATOM 2604 C C . ASP A 1 332 ? -25.612 -3.736 2.826 1.00 97.75 332 ASP A C 1
ATOM 2606 O O . ASP A 1 332 ? -24.504 -3.921 2.331 1.00 97.75 332 ASP A O 1
ATOM 2610 N N . ALA A 1 333 ? -26.324 -2.628 2.595 1.00 98.38 333 ALA A N 1
ATOM 2611 C CA . ALA A 1 333 ? -25.886 -1.582 1.671 1.00 98.38 333 ALA A CA 1
ATOM 2612 C C . ALA A 1 333 ? -24.579 -0.907 2.123 1.00 98.38 333 ALA A C 1
ATOM 2614 O O . ALA A 1 333 ? -23.721 -0.603 1.298 1.00 98.38 333 ALA A O 1
ATOM 2615 N N . PHE A 1 334 ? -24.385 -0.699 3.430 1.00 98.75 334 PHE A N 1
ATOM 2616 C CA . PHE A 1 334 ? -23.151 -0.102 3.940 1.00 98.75 334 PHE A CA 1
ATOM 2617 C C . PHE A 1 334 ? -21.925 -0.980 3.658 1.00 98.75 334 PHE A C 1
ATOM 2619 O O . PHE A 1 334 ? -20.915 -0.495 3.152 1.00 98.75 334 PHE A O 1
ATOM 2626 N N . PHE A 1 335 ? -22.001 -2.279 3.957 1.00 98.62 335 PHE A N 1
ATOM 2627 C CA . PHE A 1 335 ? -20.887 -3.191 3.695 1.00 98.62 335 PHE A CA 1
ATOM 2628 C C . PHE A 1 335 ? -20.705 -3.494 2.203 1.00 98.62 335 PHE A C 1
ATOM 2630 O O . PHE A 1 335 ? -19.572 -3.673 1.768 1.00 98.62 335 PHE A O 1
ATOM 2637 N N . GLU A 1 336 ? -21.771 -3.464 1.399 1.00 98.56 336 GLU A N 1
ATOM 2638 C CA . GLU A 1 336 ? -21.669 -3.538 -0.064 1.00 98.56 336 GLU A CA 1
ATOM 2639 C C . GLU A 1 336 ? -20.932 -2.323 -0.652 1.00 98.56 336 GLU A C 1
ATOM 2641 O O . GLU A 1 336 ? -20.065 -2.491 -1.514 1.00 98.56 336 GLU A O 1
ATOM 2646 N N . ALA A 1 337 ? -21.173 -1.114 -0.128 1.00 98.75 337 ALA A N 1
ATOM 2647 C CA . ALA A 1 337 ? -20.395 0.073 -0.486 1.00 98.75 337 ALA A CA 1
ATOM 2648 C C . ALA A 1 337 ? -18.910 -0.094 -0.135 1.00 98.75 337 ALA A C 1
ATOM 2650 O O . ALA A 1 337 ? -18.042 0.162 -0.968 1.00 98.75 337 ALA A O 1
ATOM 2651 N N . LEU A 1 338 ? -18.602 -0.571 1.077 1.00 98.75 338 LEU A N 1
ATOM 2652 C CA . LEU A 1 338 ? -17.218 -0.804 1.500 1.00 98.75 338 LEU A CA 1
ATOM 2653 C C . LEU A 1 338 ? -16.521 -1.881 0.665 1.00 98.75 338 LEU A C 1
ATOM 2655 O O . LEU A 1 338 ? -15.356 -1.711 0.313 1.00 98.75 338 LEU A O 1
ATOM 2659 N N . ALA A 1 339 ? -17.218 -2.963 0.318 1.00 98.62 339 ALA A N 1
ATOM 2660 C CA . ALA A 1 339 ? -16.696 -3.997 -0.568 1.00 98.62 339 ALA A CA 1
ATOM 2661 C C . ALA A 1 339 ? -16.423 -3.447 -1.976 1.00 98.62 339 ALA A C 1
ATOM 2663 O O . ALA A 1 339 ? -15.386 -3.741 -2.571 1.00 98.62 339 ALA A O 1
ATOM 2664 N N . THR A 1 340 ? -17.321 -2.611 -2.500 1.00 98.56 340 THR A N 1
ATOM 2665 C CA . THR A 1 340 ? -17.154 -1.940 -3.799 1.00 98.56 340 THR A CA 1
ATOM 2666 C C . THR A 1 340 ? -15.938 -1.018 -3.783 1.00 98.56 340 THR A C 1
ATOM 2668 O O . THR A 1 340 ? -15.060 -1.138 -4.638 1.00 98.56 340 THR A O 1
ATOM 2671 N N . TYR A 1 341 ? -15.831 -0.170 -2.757 1.00 98.56 341 TYR A N 1
ATOM 2672 C CA . TYR A 1 341 ? -14.697 0.726 -2.547 1.00 98.56 341 TYR A CA 1
ATOM 2673 C C . TYR A 1 341 ? -13.372 -0.039 -2.424 1.00 98.56 341 TYR A C 1
ATOM 2675 O O . TYR A 1 341 ? -12.396 0.308 -3.089 1.00 98.56 341 TYR A O 1
ATOM 2683 N N . PHE A 1 342 ? -13.348 -1.118 -1.638 1.00 98.56 342 PHE A N 1
ATOM 2684 C CA . PHE A 1 342 ? -12.175 -1.970 -1.456 1.00 98.56 342 PHE A CA 1
ATOM 2685 C C . PHE A 1 342 ? -11.719 -2.630 -2.761 1.00 98.56 342 PHE A C 1
ATOM 2687 O O . PHE A 1 342 ? -10.543 -2.558 -3.115 1.00 98.56 342 PHE A O 1
ATOM 2694 N N . ASN A 1 343 ? -12.639 -3.248 -3.504 1.00 97.69 343 ASN A N 1
ATOM 2695 C CA . ASN A 1 343 ? -12.300 -3.964 -4.734 1.00 97.69 343 ASN A CA 1
ATOM 2696 C C . ASN A 1 343 ? -11.832 -3.024 -5.853 1.00 97.69 343 ASN A C 1
ATOM 2698 O O . ASN A 1 343 ? -10.937 -3.388 -6.614 1.00 97.69 343 ASN A O 1
ATOM 2702 N N . ALA A 1 344 ? -12.413 -1.825 -5.953 1.00 98.00 344 ALA A N 1
ATOM 2703 C CA . ALA A 1 344 ? -12.037 -0.844 -6.968 1.00 98.00 344 ALA A CA 1
ATOM 2704 C C . ALA A 1 344 ? -10.646 -0.231 -6.726 1.00 98.00 344 ALA A C 1
ATOM 2706 O O . ALA A 1 344 ? -9.963 0.110 -7.689 1.00 98.00 344 ALA A O 1
ATOM 2707 N N . ASN A 1 345 ? -10.223 -0.130 -5.460 1.00 98.25 345 ASN A N 1
ATOM 2708 C CA . ASN A 1 345 ? -9.049 0.650 -5.052 1.00 98.25 345 ASN A CA 1
ATOM 2709 C C . ASN A 1 345 ? -7.951 -0.169 -4.351 1.00 98.25 345 ASN A C 1
ATOM 2711 O O . ASN A 1 345 ? -7.046 0.382 -3.721 1.00 98.25 345 ASN A O 1
ATOM 2715 N N . SER A 1 346 ? -8.027 -1.499 -4.411 1.00 97.81 346 SER A N 1
ATOM 2716 C CA . SER A 1 346 ? -7.017 -2.363 -3.797 1.00 97.81 346 SER A CA 1
ATOM 2717 C C . SER A 1 346 ? -5.636 -2.114 -4.408 1.00 97.81 346 SER A C 1
ATOM 2719 O O . SER A 1 346 ? -5.452 -2.204 -5.621 1.00 97.81 346 SER A O 1
ATOM 2721 N N . PHE A 1 347 ? -4.650 -1.865 -3.545 1.00 96.75 347 PHE A N 1
ATOM 2722 C CA . PHE A 1 347 ? -3.259 -1.553 -3.884 1.00 96.75 347 PHE A CA 1
ATOM 2723 C C . PHE A 1 347 ? -3.066 -0.228 -4.644 1.00 96.75 347 PHE A C 1
ATOM 2725 O O . PHE A 1 347 ? -2.057 -0.046 -5.330 1.00 96.75 347 PHE A O 1
ATOM 2732 N N . SER A 1 348 ? -4.003 0.712 -4.490 1.00 96.88 348 SER A N 1
ATOM 2733 C CA . SER A 1 348 ? -3.876 2.102 -4.934 1.00 96.88 348 SER A CA 1
ATOM 2734 C C . SER A 1 348 ? -4.110 3.087 -3.784 1.00 96.88 348 SER A C 1
ATOM 2736 O O . SER A 1 348 ? -4.372 2.696 -2.647 1.00 96.88 348 SER A O 1
ATOM 2738 N N . ILE A 1 349 ? -3.965 4.380 -4.079 1.00 96.75 349 ILE A N 1
ATOM 2739 C CA . ILE A 1 349 ? -4.378 5.470 -3.190 1.00 96.75 349 ILE A CA 1
ATOM 2740 C C . ILE A 1 349 ? -5.742 5.944 -3.683 1.00 96.75 349 ILE A C 1
ATOM 2742 O O . ILE A 1 349 ? -5.857 6.291 -4.858 1.00 96.75 349 ILE A O 1
ATOM 2746 N N . ALA A 1 350 ? -6.733 5.938 -2.800 1.00 97.50 350 ALA A N 1
ATOM 2747 C CA . ALA A 1 350 ? -8.085 6.411 -3.055 1.00 97.50 350 ALA A CA 1
ATOM 2748 C C . ALA A 1 350 ? -8.355 7.729 -2.325 1.00 97.50 350 ALA A C 1
ATOM 2750 O O . ALA A 1 350 ? -7.708 8.058 -1.321 1.00 97.50 350 ALA A O 1
ATOM 2751 N N . ASP A 1 351 ? -9.320 8.485 -2.835 1.00 97.25 351 ASP A N 1
ATOM 2752 C CA . ASP A 1 351 ? -9.717 9.769 -2.277 1.00 97.25 351 ASP A CA 1
ATOM 2753 C C . ASP A 1 351 ? -11.198 9.817 -1.856 1.00 97.25 351 ASP A C 1
ATOM 2755 O O . ASP A 1 351 ? -11.905 8.810 -1.750 1.00 97.25 351 ASP A O 1
ATOM 2759 N N . ARG A 1 352 ? -11.660 11.027 -1.524 1.00 96.81 352 ARG A N 1
ATOM 2760 C CA . ARG A 1 352 ? -13.044 11.281 -1.117 1.00 96.81 352 ARG A CA 1
ATOM 2761 C C . ARG A 1 352 ? -14.036 10.861 -2.199 1.00 96.81 352 ARG A C 1
ATOM 2763 O O . ARG A 1 352 ? -15.098 10.347 -1.852 1.00 96.81 352 ARG A O 1
ATOM 2770 N N . ASP A 1 353 ? -13.743 11.142 -3.461 1.00 98.06 353 ASP A N 1
ATOM 2771 C CA . ASP A 1 353 ? -14.681 10.926 -4.555 1.00 98.06 353 ASP A CA 1
ATOM 2772 C C . ASP A 1 353 ? -14.855 9.427 -4.811 1.00 98.06 353 ASP A C 1
ATOM 2774 O O . ASP A 1 353 ? -15.986 8.984 -5.015 1.00 98.06 353 ASP A O 1
ATOM 2778 N N . ASP A 1 354 ? -13.789 8.633 -4.668 1.00 98.44 354 ASP A N 1
ATOM 2779 C CA . ASP A 1 354 ? -13.851 7.168 -4.742 1.00 98.44 354 ASP A CA 1
ATOM 2780 C C . ASP A 1 354 ? -14.779 6.575 -3.665 1.00 98.44 354 ASP A C 1
ATOM 2782 O O . ASP A 1 354 ? -15.638 5.734 -3.956 1.00 98.44 354 ASP A O 1
ATOM 2786 N N . LEU A 1 355 ? -14.651 7.037 -2.415 1.00 98.38 355 LEU A N 1
ATOM 2787 C CA . LEU A 1 355 ? -15.496 6.580 -1.307 1.00 98.38 355 LEU A CA 1
ATOM 2788 C C . LEU A 1 355 ? -16.957 7.014 -1.501 1.00 98.38 355 LEU A C 1
ATOM 2790 O O . LEU A 1 355 ? -17.883 6.211 -1.360 1.00 98.38 355 LEU A O 1
ATOM 2794 N N . VAL A 1 356 ? -17.182 8.282 -1.854 1.00 98.44 356 VAL A N 1
ATOM 2795 C CA . VAL A 1 356 ? -18.528 8.823 -2.100 1.00 98.44 356 VAL A CA 1
ATOM 2796 C C . VAL A 1 356 ? -19.199 8.112 -3.273 1.00 98.44 356 VAL A C 1
ATOM 2798 O O . VAL A 1 356 ? -20.402 7.847 -3.198 1.00 98.44 356 VAL A O 1
ATOM 2801 N N . ALA A 1 357 ? -18.460 7.774 -4.331 1.00 98.56 357 ALA A N 1
ATOM 2802 C CA . ALA A 1 357 ? -18.982 7.031 -5.473 1.00 98.56 357 ALA A CA 1
ATOM 2803 C C . ALA A 1 357 ? -19.485 5.643 -5.055 1.00 98.56 357 ALA A C 1
ATOM 2805 O O . ALA A 1 357 ? -20.623 5.296 -5.373 1.00 98.56 357 ALA A O 1
ATOM 2806 N N . ALA A 1 358 ? -18.702 4.900 -4.266 1.00 98.56 358 ALA A N 1
ATOM 2807 C CA . ALA A 1 358 ? -19.093 3.575 -3.787 1.00 98.56 358 ALA A CA 1
ATOM 2808 C C . ALA A 1 358 ? -20.346 3.618 -2.891 1.00 98.56 358 ALA A C 1
ATOM 2810 O O . ALA A 1 358 ? -21.262 2.809 -3.044 1.00 98.56 358 ALA A O 1
ATOM 2811 N N . PHE A 1 359 ? -20.442 4.608 -1.996 1.00 98.56 359 PHE A N 1
ATOM 2812 C CA . PHE A 1 359 ? -21.649 4.807 -1.186 1.00 98.56 359 PHE A CA 1
ATOM 2813 C C . PHE A 1 359 ? -22.851 5.291 -2.003 1.00 98.56 359 PHE A C 1
ATOM 2815 O O . PHE A 1 359 ? -23.982 4.932 -1.682 1.00 98.56 359 PHE A O 1
ATOM 2822 N N . SER A 1 360 ? -22.634 6.079 -3.057 1.00 98.38 360 SER A N 1
ATOM 2823 C CA . SER A 1 360 ? -23.710 6.522 -3.952 1.00 98.38 360 SER A CA 1
ATOM 2824 C C . SER A 1 360 ? -24.295 5.360 -4.755 1.00 98.38 360 SER A C 1
ATOM 2826 O O . SER A 1 360 ? -25.511 5.271 -4.932 1.00 98.38 360 SER A O 1
ATOM 2828 N N . GLU A 1 361 ? -23.438 4.443 -5.210 1.00 97.94 361 GLU A N 1
ATOM 2829 C CA . GLU A 1 361 ? -23.856 3.218 -5.891 1.00 97.94 361 GLU A CA 1
ATOM 2830 C C . GLU A 1 361 ? -24.736 2.355 -4.980 1.00 97.94 361 GLU A C 1
ATOM 2832 O O . GLU A 1 361 ? -25.873 2.048 -5.343 1.00 97.94 361 GLU A O 1
ATOM 2837 N N . ALA A 1 362 ? -24.270 2.059 -3.764 1.00 96.94 362 ALA A N 1
ATOM 2838 C CA . ALA A 1 362 ? -25.026 1.250 -2.807 1.00 96.94 362 ALA A CA 1
ATOM 2839 C C . ALA A 1 362 ? -26.328 1.922 -2.332 1.00 96.94 362 ALA A C 1
ATOM 2841 O O . ALA A 1 362 ? -27.325 1.246 -2.080 1.00 96.94 362 ALA A O 1
ATOM 2842 N N . ALA A 1 363 ? -26.350 3.255 -2.229 1.00 96.31 363 ALA A N 1
ATOM 2843 C CA . ALA A 1 363 ? -27.550 4.017 -1.885 1.00 96.31 363 ALA A CA 1
ATOM 2844 C C . ALA A 1 363 ? -28.557 4.130 -3.048 1.00 96.31 363 ALA A C 1
ATOM 2846 O O . ALA A 1 363 ? -29.694 4.561 -2.840 1.00 96.31 363 ALA A O 1
ATOM 2847 N N . GLY A 1 364 ? -28.158 3.781 -4.278 1.00 95.81 364 GLY A N 1
ATOM 2848 C CA . GLY A 1 364 ? -28.970 3.970 -5.481 1.00 95.81 364 GLY A CA 1
ATOM 2849 C C . GLY A 1 364 ? -29.181 5.442 -5.863 1.00 95.81 364 GLY A C 1
ATOM 2850 O O . GLY A 1 364 ? -30.167 5.768 -6.529 1.00 95.81 364 GLY A O 1
ATOM 2851 N N . GLY A 1 365 ? -28.291 6.345 -5.438 1.00 95.00 365 GLY A N 1
ATOM 2852 C CA . GLY A 1 365 ? -28.404 7.785 -5.670 1.00 95.00 365 GLY A CA 1
ATOM 2853 C C . GLY A 1 365 ? -27.183 8.574 -5.191 1.00 95.00 365 GLY A C 1
ATOM 2854 O O . GLY A 1 365 ? -26.410 8.100 -4.371 1.00 95.00 365 GLY A O 1
ATOM 2855 N N . ASP A 1 366 ? -27.009 9.793 -5.709 1.00 96.19 366 ASP A N 1
ATOM 2856 C CA . ASP A 1 366 ? -25.860 10.654 -5.390 1.00 96.19 366 ASP A CA 1
ATOM 2857 C C . ASP A 1 366 ? -25.825 11.060 -3.902 1.00 96.19 366 ASP A C 1
ATOM 2859 O O . ASP A 1 366 ? -26.705 11.778 -3.410 1.00 96.19 366 ASP A O 1
ATOM 2863 N N . MET A 1 367 ? -24.772 10.630 -3.201 1.00 97.62 367 MET A N 1
ATOM 2864 C CA . MET A 1 367 ? -24.525 10.898 -1.783 1.00 97.62 367 MET A CA 1
ATOM 2865 C C . MET A 1 367 ? -23.577 12.084 -1.539 1.00 97.62 367 MET A C 1
ATOM 2867 O O . MET A 1 367 ? -23.333 12.437 -0.383 1.00 97.62 367 MET A O 1
ATOM 2871 N N . ALA A 1 368 ? -23.070 12.769 -2.570 1.00 97.81 368 ALA A N 1
ATOM 2872 C CA . ALA A 1 368 ? -22.091 13.851 -2.408 1.00 97.81 368 ALA A CA 1
ATOM 2873 C C . ALA A 1 368 ? -22.599 14.978 -1.497 1.00 97.81 368 ALA A C 1
ATOM 2875 O O . ALA A 1 368 ? -21.874 15.476 -0.630 1.00 97.81 368 ALA A O 1
ATOM 2876 N N . ARG A 1 369 ? -23.880 15.347 -1.639 1.00 97.56 369 ARG A N 1
ATOM 2877 C CA . ARG A 1 369 ? -24.522 16.345 -0.772 1.00 97.56 369 ARG A CA 1
ATOM 2878 C C . ARG A 1 369 ? -24.641 15.865 0.673 1.00 97.56 369 ARG A C 1
ATOM 2880 O O . ARG A 1 369 ? -24.511 16.684 1.582 1.00 97.56 369 ARG A O 1
ATOM 2887 N N . TRP A 1 370 ? -24.913 14.579 0.882 1.00 97.69 370 TRP A N 1
ATOM 2888 C CA . TRP A 1 370 ? -25.022 13.998 2.217 1.00 97.69 370 TRP A CA 1
ATOM 2889 C C . TRP A 1 370 ? -23.687 14.127 2.954 1.00 97.69 370 TRP A C 1
ATOM 2891 O O . TRP A 1 370 ? -23.640 14.736 4.027 1.00 97.69 370 TRP A O 1
ATOM 2901 N N . PHE A 1 371 ? -22.598 13.677 2.320 1.00 98.19 371 PHE A N 1
ATOM 2902 C CA . PHE A 1 371 ? -21.251 13.773 2.885 1.00 98.19 371 PHE A CA 1
ATOM 2903 C C . PHE A 1 371 ? -20.854 15.225 3.128 1.00 98.19 371 PHE A C 1
ATOM 2905 O O . PHE A 1 371 ? -20.439 15.564 4.231 1.00 98.19 371 PHE A O 1
ATOM 2912 N N . GLU A 1 372 ? -21.054 16.119 2.155 1.00 97.88 372 GLU A N 1
ATOM 2913 C CA . GLU A 1 372 ? -20.676 17.526 2.321 1.00 97.88 372 GLU A CA 1
ATOM 2914 C C . GLU A 1 372 ? -21.369 18.178 3.525 1.00 97.88 372 GLU A C 1
ATOM 2916 O O . GLU A 1 372 ? -20.729 18.888 4.298 1.00 97.88 372 GLU A O 1
ATOM 2921 N N . GLN A 1 373 ? -22.659 17.897 3.732 1.00 96.88 373 GLN A N 1
ATOM 2922 C CA . GLN A 1 373 ? -23.409 18.432 4.869 1.00 96.88 373 GLN A CA 1
ATOM 2923 C C . GLN A 1 373 ? -22.890 17.929 6.220 1.00 96.88 373 GLN A C 1
ATOM 2925 O O . GLN A 1 373 ? -22.879 18.704 7.175 1.00 96.88 373 GLN A O 1
ATOM 2930 N N . ARG A 1 374 ? -22.478 16.658 6.316 1.00 96.62 374 ARG A N 1
ATOM 2931 C CA . ARG A 1 374 ? -21.983 16.073 7.574 1.00 96.62 374 ARG A CA 1
ATOM 2932 C C . ARG A 1 374 ? -20.510 16.375 7.829 1.00 96.62 374 ARG A C 1
ATOM 2934 O O . ARG A 1 374 ? -20.128 16.487 8.989 1.00 96.62 374 ARG A O 1
ATOM 2941 N N . LEU A 1 375 ? -19.700 16.567 6.788 1.00 97.25 375 LEU A N 1
ATOM 2942 C CA . LEU A 1 375 ? -18.295 16.970 6.903 1.00 97.25 375 LEU A CA 1
ATOM 2943 C C . LEU A 1 375 ? -18.164 18.450 7.308 1.00 97.25 375 LEU A C 1
ATOM 2945 O O . LEU A 1 375 ? -17.361 18.794 8.185 1.00 97.25 375 LEU A O 1
ATOM 2949 N N . ALA A 1 376 ? -18.996 19.327 6.735 1.00 96.88 376 ALA A N 1
ATOM 2950 C CA . ALA A 1 376 ? -19.028 20.760 7.035 1.00 96.88 376 ALA A CA 1
ATOM 2951 C C . ALA A 1 376 ? -19.354 21.058 8.506 1.00 96.88 376 ALA A C 1
ATOM 2953 O O . ALA A 1 376 ? -20.042 20.285 9.159 1.00 96.88 376 ALA A O 1
ATOM 2954 N N . VAL A 1 377 ? -18.869 22.179 9.050 1.00 93.94 377 VAL A N 1
ATOM 2955 C CA . VAL A 1 377 ? -19.187 22.594 10.431 1.00 93.94 377 VAL A CA 1
ATOM 2956 C C . VAL A 1 377 ? -20.705 22.805 10.576 1.00 93.94 377 VAL A C 1
ATOM 2958 O O . VAL A 1 377 ? -21.271 23.529 9.754 1.00 93.94 377 VAL A O 1
ATOM 2961 N N . PRO A 1 378 ? -21.371 22.216 11.591 1.00 85.31 378 PRO A N 1
ATOM 2962 C CA . PRO A 1 378 ? -22.803 22.414 11.803 1.00 85.31 378 PRO A CA 1
ATOM 2963 C C . PRO A 1 378 ? -23.124 23.889 12.078 1.00 85.31 378 PRO A C 1
ATOM 2965 O O . PRO A 1 378 ? -22.391 24.552 12.814 1.00 85.31 378 PRO A O 1
ATOM 2968 N N . SER A 1 379 ? -24.212 24.385 11.484 1.00 71.56 379 SER A N 1
ATOM 2969 C CA . SER A 1 379 ? -24.690 25.771 11.628 1.00 71.56 379 SER A CA 1
ATOM 2970 C C . SER A 1 379 ? -25.233 26.097 13.012 1.00 71.56 379 SER A C 1
ATOM 2972 O O . SER A 1 379 ? -25.974 25.235 13.544 1.00 71.56 379 SER A O 1
#

Solvent-accessible surface area (backbone atoms only — not comparable to full-atom values): 19946 Å² total; per-residue (Å²): 129,84,80,76,41,65,40,43,88,47,85,61,40,79,72,70,50,52,73,68,60,27,31,57,66,3,55,51,44,49,55,28,40,35,46,49,46,43,45,54,48,45,51,52,40,32,76,73,66,46,101,54,57,70,67,27,51,52,43,47,67,75,56,36,80,75,77,59,59,69,53,20,54,58,35,22,75,73,65,76,32,66,66,64,8,47,51,53,40,49,25,70,80,17,62,82,27,39,86,54,64,59,60,98,57,54,70,61,59,45,50,52,54,38,50,53,51,49,50,51,57,49,48,53,58,48,50,56,51,50,53,52,50,53,52,50,52,50,54,51,52,58,71,68,46,80,80,61,26,75,27,76,44,66,30,90,89,60,28,39,28,41,9,41,18,96,37,61,71,48,2,45,49,50,20,54,50,42,33,51,34,52,45,49,47,28,74,52,41,49,73,74,92,56,65,52,36,35,39,39,65,37,98,53,89,60,65,41,49,49,80,54,39,29,36,36,23,48,69,36,70,47,79,87,69,44,67,60,36,44,28,46,46,22,22,36,50,40,23,50,53,39,50,58,31,24,23,57,53,61,53,60,36,30,33,72,38,50,6,50,24,48,36,47,5,49,52,45,25,28,75,73,68,31,61,69,53,34,49,54,49,48,44,73,74,45,50,92,50,70,86,71,77,68,89,59,42,33,59,45,34,56,87,78,46,60,90,64,45,48,54,55,32,24,38,52,49,28,16,50,51,48,52,50,51,39,67,72,62,30,69,66,38,44,34,50,11,49,22,48,36,45,69,77,28,58,81,39,77,46,57,71,66,53,51,39,48,23,46,12,60,50,67,75,44,88,36,62,66,59,52,52,62,68,32,42,56,79,130

Mean pre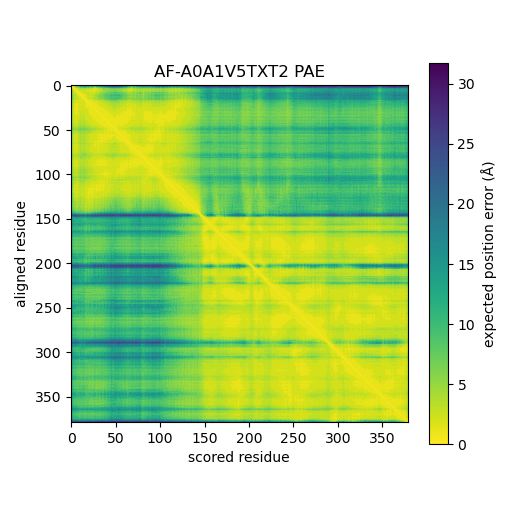dicted aligned error: 6.64 Å